Protein AF-A0A7Y5BQE1-F1 (afdb_monomer_lite)

Secondary structure (DSSP, 8-state):
----PPP------------------------------------------------PPP--PPPP-----PPPPP-----PPPP-------PPPTT-TTS--TT--S-EEEE-----------TT---PPP-PPPTTPPPEEE-HHHHHHHHHHGGGSS-EEEEETTTS-EEEE-----SS-----------PPPPPP-SS---BTTTBEEEEEEESSPPPTTT----BSSS-HHHHHHHTTTGGGS----BSEEE-TTSPEEEEEEEEETTEEEEEEEETTEEEEEEEEE--SS-SEEEEEEETTEEEEEEEEESSSSTTS-EEEEEEETTEEHHHHHT-SEEEEEEEETTEEEEEEEETTEEEEEETTEEEEEEESEE-----TTGGGGS-EEETTEEEEEEEETTEEEEEEEE--TTTSPP--S-SS--PPP---EEETTTSTT--HHHHHHHHHHHHHHHHTSTTS-TTT-EEEEEEEEEE---SHHHHHHHHHHT-SEEEEEEEEEEESS-TT-GGGSSSSEE-TTS-EEEEEEEEEEEEETTEEEEEEEEE-

Foldseek 3Di:
DDDDDDDDDDDDDDDDDDDDDDDDDDDDDDDDDDDDDDDDDDDDDDDDDDDDDDDDDDDDDDDDDDDDDDDDDDDPDDDDDDDDDDDDDDDDDPDDPDDDPPDADFWKKKWADPDDDDDDDDPPDDDADDDDDDPPTDIDIDDPVVVVVCVVVCVVPQWIWIDHPPPQWTWTFGPDPPVPDDDDDTHTYHDDDDADDDQQFQDDPPQKTKGKFFFPDDADLQPRATHGPDDHPVVVCVVCVVQLPAFFFADQWDAALVGWIKGWDWDDDDQKIWIFIDTNRHTPEIDIAGPEPPPQWGHWDYQHRKIKTKGKHFPGNDNPGDIAMWMDISHHTPCVVVVFPGKDDWGQALSWTKIWTHDPQFIWMDTNNDTDGPGFSDWQDDHPDSSNVQHWGGGNFKIWHWTHHPNIIITMIMGRDPPPGPPDDPPDPDPDDQDKFKDFCVVQVPPDPQRQVVVRVVSSLVVLCDPPDDLLSHFVDKFFPDKAFDPDPVQVVLCVVVVFPGKIKTWMKTQGPNLPNRPLPDDDFDDDSPSMTGGWIFMWGWHQPPRMIIIGGRGGD

pLDDT: mean 70.28, std 28.49, range [20.16, 98.62]

Structure (mmCIF, N/CA/C/O backbone):
data_AF-A0A7Y5BQE1-F1
#
_entry.id   AF-A0A7Y5BQE1-F1
#
loop_
_atom_site.group_PDB
_atom_site.id
_atom_site.type_symbol
_atom_site.label_atom_id
_atom_site.label_alt_id
_atom_site.label_comp_id
_atom_site.label_asym_id
_atom_site.label_entity_id
_atom_site.label_seq_id
_atom_site.pdbx_PDB_ins_code
_atom_site.Cartn_x
_atom_site.Cartn_y
_atom_site.Cartn_z
_atom_site.occupancy
_atom_site.B_iso_or_equiv
_atom_site.auth_seq_id
_atom_site.auth_comp_id
_atom_site.auth_asym_id
_atom_site.auth_atom_id
_atom_site.pdbx_PDB_model_num
ATOM 1 N N . MET A 1 1 ? 42.143 31.519 17.119 1.00 41.00 1 MET A N 1
ATOM 2 C CA . MET A 1 1 ? 43.037 30.442 17.603 1.00 41.00 1 MET A CA 1
ATOM 3 C C . MET A 1 1 ? 42.633 30.090 19.024 1.00 41.00 1 MET A C 1
ATOM 5 O O . MET A 1 1 ? 42.548 31.024 19.806 1.00 41.00 1 MET A O 1
ATOM 9 N N . LEU A 1 2 ? 42.374 28.806 19.305 1.00 28.48 2 LEU A N 1
ATOM 10 C CA . LEU A 1 2 ? 42.391 28.095 20.607 1.00 28.48 2 LEU A CA 1
ATOM 11 C C . LEU A 1 2 ? 41.429 26.898 20.512 1.00 28.48 2 LEU A C 1
ATOM 13 O O . LEU A 1 2 ? 40.281 26.962 20.942 1.00 28.48 2 LEU A O 1
ATOM 17 N N . LYS A 1 3 ? 41.895 25.807 19.888 1.00 25.66 3 LYS A N 1
ATOM 18 C CA . LYS A 1 3 ? 41.185 24.520 19.907 1.00 25.66 3 LYS A CA 1
ATOM 19 C C . LYS A 1 3 ? 41.353 23.899 21.294 1.00 25.66 3 LYS A C 1
ATOM 21 O O . LYS A 1 3 ? 42.486 23.780 21.753 1.00 25.66 3 LYS A O 1
ATOM 26 N N . HIS A 1 4 ? 40.260 23.475 21.919 1.00 30.84 4 HIS A N 1
ATOM 27 C CA . HIS A 1 4 ? 40.299 22.597 23.087 1.00 30.84 4 HIS A CA 1
ATOM 28 C C . HIS A 1 4 ? 39.905 21.191 22.635 1.00 30.84 4 HIS A C 1
ATOM 30 O O . HIS A 1 4 ? 38.730 20.913 22.421 1.00 30.84 4 HIS A O 1
ATOM 36 N N . ASN A 1 5 ? 40.901 20.322 22.466 1.00 24.75 5 ASN A N 1
ATOM 37 C CA . ASN A 1 5 ? 40.678 18.894 22.270 1.00 24.75 5 ASN A CA 1
ATOM 38 C C . ASN A 1 5 ? 40.717 18.225 23.648 1.00 24.75 5 ASN A C 1
ATOM 40 O O . ASN A 1 5 ? 41.747 18.290 24.320 1.00 24.75 5 ASN A O 1
ATOM 44 N N . PHE A 1 6 ? 39.636 17.561 24.054 1.00 26.30 6 PHE A N 1
ATOM 45 C CA . PHE A 1 6 ? 39.659 16.673 25.215 1.00 26.30 6 PHE A CA 1
ATOM 46 C C . PHE A 1 6 ? 39.991 15.253 24.758 1.00 26.30 6 PHE A C 1
ATOM 48 O O . PHE A 1 6 ? 39.261 14.657 23.971 1.00 26.30 6 PHE A O 1
ATOM 55 N N . LEU A 1 7 ? 41.112 14.726 25.249 1.00 22.22 7 LEU A N 1
ATOM 56 C CA . LEU A 1 7 ? 41.527 13.341 25.051 1.00 22.22 7 LEU A CA 1
ATOM 57 C C . LEU A 1 7 ? 41.103 12.535 26.285 1.00 22.22 7 LEU A C 1
ATOM 59 O O . LEU A 1 7 ? 41.551 12.838 27.390 1.00 22.22 7 LEU A O 1
ATOM 63 N N . VAL A 1 8 ? 40.263 11.514 26.108 1.00 25.42 8 VAL A N 1
ATOM 64 C CA . VAL A 1 8 ? 39.873 10.589 27.184 1.00 25.42 8 VAL A CA 1
ATOM 65 C C . VAL A 1 8 ? 40.445 9.211 26.872 1.00 25.42 8 VAL A C 1
ATOM 67 O O . VAL A 1 8 ? 39.915 8.481 26.040 1.00 25.42 8 VAL A O 1
ATOM 70 N N . THR A 1 9 ? 41.541 8.850 27.538 1.00 24.31 9 THR A N 1
ATOM 71 C CA . THR A 1 9 ? 42.128 7.506 27.474 1.00 24.31 9 THR A CA 1
ATOM 72 C C . THR A 1 9 ? 41.577 6.634 28.602 1.00 24.31 9 THR A C 1
ATOM 74 O O . THR A 1 9 ? 41.657 6.981 29.780 1.00 24.31 9 THR A O 1
ATOM 77 N N . LYS A 1 10 ? 41.000 5.481 28.245 1.00 24.61 10 LYS A N 1
ATOM 78 C CA . LYS A 1 10 ? 40.404 4.527 29.190 1.00 24.61 10 LYS A CA 1
ATOM 79 C C . LYS A 1 10 ? 41.417 3.439 29.555 1.00 24.61 10 LYS A C 1
ATOM 81 O O . LYS A 1 10 ? 41.596 2.486 28.804 1.00 24.61 10 LYS A O 1
ATOM 86 N N . THR A 1 11 ? 42.049 3.559 30.719 1.00 27.45 11 THR A N 1
ATOM 87 C CA . THR A 1 11 ? 42.900 2.496 31.283 1.00 27.45 11 THR A CA 1
ATOM 88 C C . THR A 1 11 ? 42.049 1.541 32.116 1.00 27.45 11 THR A C 1
ATOM 90 O O . THR A 1 11 ? 41.382 1.972 33.055 1.00 27.45 11 THR A O 1
ATOM 93 N N . VAL A 1 12 ? 42.074 0.245 31.799 1.00 26.59 12 VAL A N 1
ATOM 94 C CA . VAL A 1 12 ? 41.379 -0.795 32.575 1.00 26.59 12 VAL A CA 1
ATOM 95 C C . VAL A 1 12 ? 42.358 -1.443 33.555 1.00 26.59 12 VAL A C 1
ATOM 97 O O . VAL A 1 12 ? 43.389 -1.966 33.144 1.00 26.59 12 VAL A O 1
ATOM 100 N N . LEU A 1 13 ? 42.015 -1.448 34.846 1.00 30.09 13 LEU A N 1
ATOM 101 C CA . LEU A 1 13 ? 42.645 -2.286 35.873 1.00 30.09 13 LEU A CA 1
ATOM 102 C C . LEU A 1 13 ? 41.556 -2.978 36.717 1.00 30.09 13 LEU A C 1
ATOM 104 O O . LEU A 1 13 ? 40.484 -2.397 36.907 1.00 30.09 13 LEU A O 1
ATOM 108 N N . PRO A 1 14 ? 41.777 -4.219 37.192 1.00 32.28 14 PRO A N 1
ATOM 109 C CA . PRO A 1 14 ? 40.692 -5.056 37.696 1.00 32.28 14 PRO A CA 1
ATOM 110 C C . PRO A 1 14 ? 40.445 -4.968 39.214 1.00 32.28 14 PRO A C 1
ATOM 112 O O . PRO A 1 14 ? 41.363 -5.110 40.017 1.00 32.28 14 PRO A O 1
ATOM 115 N N . ARG A 1 15 ? 39.146 -4.965 39.557 1.00 33.03 15 ARG A N 1
ATOM 116 C CA . ARG A 1 15 ? 38.521 -5.349 40.845 1.00 33.03 15 ARG A CA 1
ATOM 117 C C . ARG A 1 15 ? 38.768 -4.460 42.081 1.00 33.03 15 ARG A C 1
ATOM 119 O O . ARG A 1 15 ? 39.753 -3.749 42.199 1.00 33.03 15 ARG A O 1
ATOM 126 N N . TRP A 1 16 ? 37.826 -4.619 43.022 1.00 33.78 16 TRP A N 1
ATOM 127 C CA . TRP A 1 16 ? 37.620 -3.894 44.288 1.00 33.78 16 TRP A CA 1
ATOM 128 C C . TRP A 1 16 ? 37.058 -2.477 44.102 1.00 33.78 16 TRP A C 1
ATOM 130 O O . TRP A 1 16 ? 37.746 -1.547 43.699 1.00 33.78 16 TRP A O 1
ATOM 140 N N . GLY A 1 17 ? 35.753 -2.344 44.355 1.00 32.84 17 GLY A N 1
ATOM 141 C CA . GLY A 1 17 ? 34.999 -1.119 44.101 1.00 32.84 17 GLY A CA 1
ATOM 142 C C . GLY A 1 17 ? 34.958 -0.157 45.286 1.00 32.84 17 GLY A C 1
ATOM 143 O O . GLY A 1 17 ? 35.057 -0.571 46.437 1.00 32.84 17 GLY A O 1
ATOM 144 N N . ILE A 1 18 ? 34.721 1.117 44.970 1.00 29.67 18 ILE A N 1
ATOM 145 C CA . ILE A 1 18 ? 34.263 2.196 45.856 1.00 29.67 18 ILE A CA 1
ATOM 146 C C . ILE A 1 18 ? 33.267 3.028 45.033 1.00 29.67 18 ILE A C 1
ATOM 148 O O . ILE A 1 18 ? 33.498 3.274 43.849 1.00 29.67 18 ILE A O 1
ATOM 152 N N . ALA A 1 19 ? 32.160 3.457 45.643 1.00 28.42 19 ALA A N 1
ATOM 153 C CA . ALA A 1 19 ? 31.210 4.364 45.003 1.00 28.42 19 ALA A CA 1
ATOM 154 C C . ALA A 1 19 ? 31.787 5.789 44.924 1.00 28.42 19 ALA A C 1
ATOM 156 O O . ALA A 1 19 ? 32.304 6.299 45.919 1.00 28.42 19 ALA A O 1
ATOM 157 N N . LEU A 1 20 ? 31.660 6.447 43.767 1.00 24.00 20 LEU A N 1
ATOM 158 C CA . LEU A 1 20 ? 32.064 7.842 43.578 1.00 24.00 20 LEU A CA 1
ATOM 159 C C . LEU A 1 20 ? 30.837 8.729 43.332 1.00 24.00 20 LEU A C 1
ATOM 161 O O . LEU A 1 20 ? 30.316 8.798 42.221 1.00 24.00 20 LEU A O 1
ATOM 165 N N . THR A 1 21 ? 30.409 9.447 44.367 1.00 23.31 21 THR A N 1
ATOM 166 C CA . THR A 1 21 ? 29.417 10.523 44.243 1.00 23.31 21 THR A CA 1
ATOM 167 C C . THR A 1 21 ? 30.097 11.779 43.703 1.00 23.31 21 THR A C 1
ATOM 169 O O . THR A 1 21 ? 30.948 12.356 44.380 1.00 23.31 21 THR A O 1
ATOM 172 N N . VAL A 1 22 ? 29.716 12.237 42.509 1.00 23.67 22 VAL A N 1
ATOM 173 C CA . VAL A 1 22 ? 30.213 13.503 41.946 1.00 23.67 22 VAL A CA 1
ATOM 174 C C . VAL A 1 22 ? 29.279 14.646 42.343 1.00 23.67 22 VAL A C 1
ATOM 176 O O . VAL A 1 22 ? 28.174 14.780 41.824 1.00 23.67 22 VAL A O 1
ATOM 179 N N . LEU A 1 23 ? 29.739 15.484 43.273 1.00 20.75 23 LEU A N 1
ATOM 180 C CA . LEU A 1 23 ? 29.067 16.716 43.681 1.00 20.75 23 LEU A CA 1
ATOM 181 C C . LEU A 1 23 ? 29.520 17.873 42.775 1.00 20.75 23 LEU A C 1
ATOM 183 O O . LEU A 1 23 ? 30.652 18.341 42.896 1.00 20.75 23 LEU A O 1
ATOM 187 N N . ILE A 1 24 ? 28.643 18.368 41.899 1.00 26.41 24 ILE A N 1
ATOM 188 C CA . ILE A 1 24 ? 28.907 19.585 41.117 1.00 26.41 24 ILE A CA 1
ATOM 189 C C . ILE A 1 24 ? 28.378 20.793 41.895 1.00 26.41 24 ILE A C 1
ATOM 191 O O . ILE A 1 24 ? 27.172 21.011 41.977 1.00 26.41 24 ILE A O 1
ATOM 195 N N . MET A 1 25 ? 29.285 21.598 42.454 1.00 22.77 25 MET A N 1
ATOM 196 C CA . MET A 1 25 ? 28.943 22.930 42.956 1.00 22.77 25 MET A CA 1
ATOM 197 C C . MET A 1 25 ? 29.074 23.963 41.835 1.00 22.77 25 MET A C 1
ATOM 199 O O . MET A 1 25 ? 30.171 24.190 41.328 1.00 22.77 25 MET A O 1
ATOM 203 N N . LEU A 1 26 ? 27.973 24.642 41.511 1.00 26.69 26 LEU A N 1
ATOM 204 C CA . LEU A 1 26 ? 27.987 25.895 40.758 1.00 26.69 26 LEU A CA 1
ATOM 205 C C . LEU A 1 26 ? 27.522 27.027 41.672 1.00 26.69 26 LEU A C 1
ATOM 207 O O . LEU A 1 26 ? 26.389 27.052 42.150 1.00 26.69 26 LEU A O 1
ATOM 211 N N . SER A 1 27 ? 28.434 27.954 41.945 1.00 27.31 27 SER A N 1
ATOM 212 C CA . SER A 1 27 ? 28.215 29.072 42.852 1.00 27.31 27 SER A CA 1
ATOM 213 C C . SER A 1 27 ? 27.761 30.331 42.117 1.00 27.31 27 SER A C 1
ATOM 215 O O . SER A 1 27 ? 28.523 30.892 41.335 1.00 27.31 27 SER A O 1
ATOM 217 N N . GLY A 1 28 ? 26.600 30.848 42.520 1.00 25.23 28 GLY A N 1
ATOM 218 C CA . GLY A 1 28 ? 26.388 32.285 42.687 1.00 25.23 28 GLY A CA 1
ATOM 219 C C . GLY A 1 28 ? 25.905 33.086 41.477 1.00 25.23 28 GLY A C 1
ATOM 220 O O . GLY A 1 28 ? 26.679 33.431 40.595 1.00 25.23 28 GLY A O 1
ATOM 221 N N . LEU A 1 29 ? 24.670 33.577 41.586 1.00 25.98 29 LEU A N 1
ATOM 222 C CA . LEU A 1 29 ? 24.385 35.013 41.497 1.00 25.98 29 LEU A CA 1
ATOM 223 C C . LEU A 1 29 ? 23.198 35.344 42.419 1.00 25.98 29 LEU A C 1
ATOM 225 O O . LEU A 1 29 ? 22.307 34.523 42.624 1.00 25.98 29 LEU A O 1
ATOM 229 N N . SER A 1 30 ? 23.233 36.516 43.050 1.00 27.06 30 SER A N 1
ATOM 230 C CA . SER A 1 30 ? 22.322 36.908 44.135 1.00 27.06 30 SER A CA 1
ATOM 231 C C . SER A 1 30 ? 21.130 37.734 43.656 1.00 27.06 30 SER A C 1
ATOM 233 O O . SER A 1 30 ? 21.328 38.639 42.848 1.00 27.06 30 SER A O 1
ATOM 235 N N . LEU A 1 31 ? 19.972 37.586 44.305 1.00 25.75 31 LEU A N 1
ATOM 236 C CA . LEU A 1 31 ? 18.998 38.673 44.465 1.00 25.75 31 LEU A CA 1
ATOM 237 C C . LEU A 1 31 ? 18.373 38.627 45.870 1.00 25.75 31 LEU A C 1
ATOM 239 O O . LEU A 1 31 ? 18.065 37.556 46.390 1.00 25.75 31 LEU A O 1
ATOM 243 N N . SER A 1 32 ? 18.251 39.797 46.502 1.00 26.55 32 SER A N 1
ATOM 244 C CA . SER A 1 32 ? 17.862 39.942 47.912 1.00 26.55 32 SER A CA 1
ATOM 245 C C . SER A 1 32 ? 16.347 39.965 48.133 1.00 26.55 32 SER A C 1
ATOM 247 O O . SER A 1 32 ? 15.572 40.358 47.266 1.00 26.55 32 SER A O 1
ATOM 249 N N . ALA A 1 33 ? 15.943 39.569 49.341 1.00 28.23 33 ALA A N 1
ATOM 250 C CA . ALA A 1 33 ? 14.553 39.395 49.750 1.00 28.23 33 ALA A CA 1
ATOM 251 C C . ALA A 1 33 ? 13.774 40.703 49.993 1.00 28.23 33 ALA A C 1
ATOM 253 O O . ALA A 1 33 ? 14.342 41.724 50.376 1.00 28.23 33 ALA A O 1
ATOM 254 N N . CYS A 1 34 ? 12.443 40.593 49.948 1.00 27.23 34 CYS A N 1
ATOM 255 C CA . CYS A 1 34 ? 11.527 41.397 50.758 1.00 27.23 34 CYS A CA 1
ATOM 256 C C . CYS A 1 34 ? 10.409 40.493 51.301 1.00 27.23 34 CYS A C 1
ATOM 258 O O . CYS A 1 34 ? 9.854 39.675 50.573 1.00 27.23 34 CYS A O 1
ATOM 260 N N . ALA A 1 35 ? 10.101 40.617 52.593 1.00 31.45 35 ALA A N 1
ATOM 261 C CA . ALA A 1 35 ? 9.167 39.745 53.307 1.00 31.45 35 ALA A CA 1
ATOM 262 C C . ALA A 1 35 ? 7.781 40.385 53.489 1.00 31.45 35 ALA A C 1
ATOM 264 O O . ALA A 1 35 ? 7.689 41.611 53.571 1.00 31.45 35 ALA A O 1
ATOM 265 N N . ARG A 1 36 ? 6.742 39.552 53.683 1.00 29.09 36 ARG A N 1
ATOM 266 C CA . ARG A 1 36 ? 5.622 39.784 54.628 1.00 29.09 36 ARG A CA 1
ATOM 267 C C . ARG A 1 36 ? 4.669 38.582 54.719 1.00 29.09 36 ARG A C 1
ATOM 269 O O . ARG A 1 36 ? 4.055 38.196 53.734 1.00 29.09 36 ARG A O 1
ATOM 276 N N . THR A 1 37 ? 4.494 38.066 55.932 1.00 34.41 37 THR A N 1
ATOM 277 C CA . THR A 1 37 ? 3.269 37.388 56.401 1.00 34.41 37 THR A CA 1
ATOM 278 C C . THR A 1 37 ? 2.313 38.457 56.981 1.00 34.41 37 THR A C 1
ATOM 280 O O . THR A 1 37 ? 2.783 39.565 57.275 1.00 34.41 37 THR A O 1
ATOM 283 N N . PRO A 1 38 ? 0.986 38.211 57.087 1.00 46.97 38 PRO A N 1
ATOM 284 C CA . PRO A 1 38 ? 0.452 37.461 58.238 1.00 46.97 38 PRO A CA 1
ATOM 285 C C . PRO A 1 38 ? -0.761 36.534 57.958 1.00 46.97 38 PRO A C 1
ATOM 287 O O . PRO A 1 38 ? -1.535 36.729 57.028 1.00 46.97 38 PRO A O 1
ATOM 290 N N . THR A 1 39 ? -0.936 35.552 58.844 1.00 38.69 39 THR A N 1
ATOM 291 C CA . THR A 1 39 ? -2.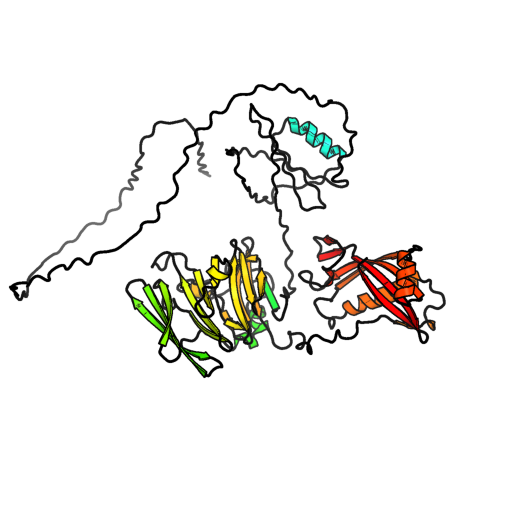118 34.683 59.070 1.00 38.69 39 THR A CA 1
ATOM 292 C C . THR A 1 39 ? -2.816 35.091 60.393 1.00 38.69 39 THR A C 1
ATOM 294 O O . THR A 1 39 ? -2.348 36.053 61.012 1.00 38.69 39 THR A O 1
ATOM 297 N N . PRO A 1 40 ? -3.808 34.355 60.961 1.00 65.25 40 PRO A N 1
ATOM 298 C CA . PRO A 1 40 ? -4.819 33.412 60.429 1.00 65.25 40 PRO A CA 1
ATOM 299 C C . PRO A 1 40 ? -6.221 34.111 60.590 1.00 65.25 40 PRO A C 1
ATOM 301 O O . PRO A 1 40 ? -6.263 35.266 60.165 1.00 65.25 40 PRO A O 1
ATOM 304 N N . PRO A 1 41 ? -7.332 33.626 61.224 1.00 56.47 41 PRO A N 1
ATOM 305 C CA . PRO A 1 41 ? -7.824 32.290 61.614 1.00 56.47 41 PRO A CA 1
ATOM 306 C C . PRO A 1 41 ? -9.285 31.998 61.089 1.00 56.47 41 PRO A C 1
ATOM 308 O O . PRO A 1 41 ? -9.427 32.117 59.876 1.00 56.47 41 PRO A O 1
ATOM 311 N N . PRO A 1 42 ? -10.322 31.477 61.816 1.00 54.12 42 PRO A N 1
ATOM 312 C CA . PRO A 1 42 ? -10.889 30.177 61.391 1.00 54.12 42 PRO A CA 1
ATOM 313 C C . PRO A 1 42 ? -12.433 29.976 61.442 1.00 54.12 42 PRO A C 1
ATOM 315 O O . PRO A 1 42 ? -13.145 30.664 62.167 1.00 54.12 42 PRO A O 1
ATOM 318 N N . THR A 1 43 ? -12.916 28.910 60.791 1.00 35.69 43 THR A N 1
ATOM 319 C CA . THR A 1 43 ? -14.222 28.228 60.998 1.00 35.69 43 THR A CA 1
ATOM 320 C C . THR A 1 43 ? -14.203 26.916 60.187 1.00 35.69 43 THR A C 1
ATOM 322 O O . THR A 1 43 ? -13.566 26.874 59.142 1.00 35.69 43 THR A O 1
ATOM 325 N N . GLU A 1 44 ? -14.837 25.800 60.555 1.00 40.16 44 GLU A N 1
ATOM 326 C CA . GLU A 1 44 ? -15.412 25.339 61.828 1.00 40.16 44 GLU A CA 1
ATOM 327 C C . GLU A 1 44 ? -15.453 23.792 61.781 1.00 40.16 44 GLU A C 1
ATOM 329 O O . GLU A 1 44 ? -15.555 23.220 60.695 1.00 40.16 44 GLU A O 1
ATOM 334 N N . ALA A 1 45 ? -15.361 23.095 62.918 1.00 30.45 45 ALA A N 1
ATOM 335 C CA . ALA A 1 45 ? -15.417 21.628 62.962 1.00 30.45 45 ALA A CA 1
ATOM 336 C C . ALA A 1 45 ? -16.751 21.146 63.552 1.00 30.45 45 ALA A C 1
ATOM 338 O O . ALA A 1 45 ? -17.145 21.594 64.628 1.00 30.45 45 ALA A O 1
ATOM 339 N N . VAL A 1 46 ? -17.411 20.195 62.884 1.00 40.50 46 VAL A N 1
ATOM 340 C CA . VAL A 1 46 ? -18.645 19.545 63.365 1.00 40.50 46 VAL A CA 1
ATOM 341 C C . VAL A 1 46 ? -18.314 18.127 63.861 1.00 40.50 46 VAL A C 1
ATOM 343 O O . VAL A 1 46 ? -17.608 17.401 63.159 1.00 40.50 46 VAL A O 1
ATOM 346 N N . PRO A 1 47 ? -18.780 17.707 65.054 1.00 50.50 47 PRO A N 1
ATOM 347 C CA . PRO A 1 47 ? -18.416 16.419 65.641 1.00 50.50 47 PRO A CA 1
ATOM 348 C C . PRO A 1 47 ? -19.380 15.289 65.249 1.00 50.50 47 PRO A C 1
ATOM 350 O O . PRO A 1 47 ? -20.593 15.486 65.225 1.00 50.50 47 PRO A O 1
ATOM 353 N N . VAL A 1 48 ? -18.853 14.071 65.069 1.00 35.34 48 VAL A N 1
ATOM 354 C CA . VAL A 1 48 ? -19.648 12.830 65.102 1.00 35.34 48 VAL A CA 1
ATOM 355 C C . VAL A 1 48 ? -18.887 11.730 65.850 1.00 35.34 48 VAL A C 1
ATOM 357 O O . VAL A 1 48 ? -17.794 11.333 65.457 1.00 35.34 48 VAL A O 1
ATOM 360 N N . THR A 1 49 ? -19.508 11.214 66.908 1.00 38.00 49 THR A N 1
ATOM 361 C CA . THR A 1 49 ? -19.177 9.976 67.636 1.00 38.00 49 THR A CA 1
ATOM 362 C C . THR A 1 49 ? -20.466 9.443 68.287 1.00 38.00 49 THR A C 1
ATOM 364 O O . THR A 1 49 ? -21.374 10.242 68.527 1.00 38.00 49 THR A O 1
ATOM 367 N N . PRO A 1 50 ? -20.565 8.153 68.672 1.00 48.94 50 PRO A N 1
ATOM 368 C CA . PRO A 1 50 ? -19.771 6.987 68.272 1.00 48.94 50 PRO A CA 1
ATOM 369 C C . PRO A 1 50 ? -20.632 5.832 67.691 1.00 48.94 50 PRO A C 1
ATOM 371 O O . PRO A 1 50 ? -21.859 5.888 67.643 1.00 48.94 50 PRO A O 1
ATOM 374 N N . THR A 1 51 ? -19.963 4.752 67.284 1.00 36.84 51 THR A N 1
ATOM 375 C CA . THR A 1 51 ? -20.534 3.426 66.973 1.00 36.84 51 THR A CA 1
ATOM 376 C C . THR A 1 51 ? -21.268 2.770 68.150 1.00 36.84 51 THR A C 1
ATOM 378 O O . THR A 1 51 ? -20.955 3.041 69.311 1.00 36.84 51 THR A O 1
ATOM 381 N N . PRO A 1 52 ? -22.151 1.800 67.843 1.00 47.22 52 PRO A N 1
ATOM 382 C CA . PRO A 1 52 ? -22.133 0.540 68.591 1.00 47.22 52 PRO A CA 1
ATOM 383 C C . PRO A 1 52 ? -22.146 -0.733 67.712 1.00 47.22 52 PRO A C 1
ATOM 385 O O . PRO A 1 52 ? -22.903 -0.857 66.755 1.00 47.22 52 PRO A O 1
ATOM 388 N N . ASP A 1 53 ? -21.309 -1.690 68.111 1.00 35.50 53 ASP A N 1
ATOM 389 C CA . ASP A 1 53 ? -21.545 -3.144 68.160 1.00 35.50 53 ASP A CA 1
ATOM 390 C C . ASP A 1 53 ? -22.111 -3.919 66.946 1.00 35.50 53 ASP A C 1
ATOM 392 O O . ASP A 1 53 ? -23.274 -4.303 66.854 1.00 35.50 53 ASP A O 1
ATOM 396 N N . ASN A 1 54 ? -21.160 -4.314 66.100 1.00 36.84 54 ASN A N 1
ATOM 397 C CA . ASN A 1 54 ? -20.962 -5.657 65.531 1.00 36.84 54 ASN A CA 1
ATOM 398 C C . ASN A 1 54 ? -21.780 -6.833 66.146 1.00 36.84 54 ASN A C 1
ATOM 400 O O . ASN A 1 54 ? -21.582 -7.165 67.319 1.00 36.84 54 ASN A O 1
ATOM 404 N N . PRO A 1 55 ? -22.522 -7.610 65.331 1.00 44.41 55 PRO A N 1
ATOM 405 C CA . PRO A 1 55 ? -22.766 -9.028 65.586 1.00 44.41 55 PRO A CA 1
ATOM 406 C C . PRO A 1 55 ? -21.940 -9.934 64.652 1.00 44.41 55 PRO A C 1
ATOM 408 O O . PRO A 1 55 ? -21.965 -9.825 63.428 1.00 44.41 55 PRO A O 1
ATOM 411 N N . ARG A 1 56 ? -21.236 -10.892 65.265 1.00 34.44 56 ARG A N 1
ATOM 412 C CA . ARG A 1 56 ? -20.343 -11.861 64.608 1.00 34.44 56 ARG A CA 1
ATOM 413 C C . ARG A 1 56 ? -21.079 -12.730 63.580 1.00 34.44 56 ARG A C 1
ATOM 415 O O . ARG A 1 56 ? -22.024 -13.428 63.941 1.00 34.44 56 ARG A O 1
ATOM 422 N N . VAL A 1 57 ? -20.556 -12.804 62.356 1.00 36.12 57 VAL A N 1
ATOM 423 C CA . VAL A 1 57 ? -20.911 -13.860 61.391 1.00 36.12 57 VAL A CA 1
ATOM 424 C C . VAL A 1 57 ? -20.109 -15.130 61.723 1.00 36.12 57 VAL A C 1
ATOM 426 O O . VAL A 1 57 ? -18.886 -15.043 61.862 1.00 36.12 57 VAL A O 1
ATOM 429 N N . PRO A 1 58 ? -20.741 -16.308 61.879 1.00 40.34 58 PRO A N 1
ATOM 430 C CA . PRO A 1 58 ? -20.019 -17.555 62.102 1.00 40.34 58 PRO A CA 1
ATOM 431 C C . PRO A 1 58 ? -19.378 -18.062 60.802 1.00 40.34 58 PRO A C 1
ATOM 433 O O . PRO A 1 58 ? -20.056 -18.261 59.796 1.00 40.34 58 PRO A O 1
ATOM 436 N N . LEU A 1 59 ? -18.069 -18.321 60.843 1.00 32.50 59 LEU A N 1
ATOM 437 C CA . LEU A 1 59 ? -17.364 -19.065 59.798 1.00 32.50 59 LEU A CA 1
ATOM 438 C C . LEU A 1 59 ? -17.847 -20.521 59.792 1.00 32.50 59 LEU A C 1
ATOM 440 O O . LEU A 1 59 ? -17.563 -21.275 60.724 1.00 32.50 59 LEU A O 1
ATOM 444 N N . THR A 1 60 ? -18.540 -20.924 58.729 1.00 32.78 60 THR A N 1
ATOM 445 C CA . THR A 1 60 ? -18.916 -22.324 58.493 1.00 32.78 60 THR A CA 1
ATOM 446 C C . THR A 1 60 ? -17.913 -22.949 57.529 1.00 32.78 60 THR A C 1
ATOM 448 O O . THR A 1 60 ? -17.900 -22.620 56.347 1.00 32.78 60 THR A O 1
ATOM 451 N N . ALA A 1 61 ? -17.057 -23.842 58.027 1.00 32.56 61 ALA A N 1
ATOM 452 C CA . ALA A 1 61 ? -16.114 -24.579 57.190 1.00 32.56 61 ALA A CA 1
ATOM 453 C C . ALA A 1 61 ? -16.811 -25.769 56.508 1.00 32.56 61 ALA A C 1
ATOM 455 O O . ALA A 1 61 ? -17.295 -26.679 57.182 1.00 32.56 61 ALA A O 1
ATOM 456 N N . THR A 1 62 ? -16.841 -25.779 55.176 1.00 34.41 62 THR A N 1
ATOM 457 C CA . THR A 1 62 ? -17.268 -26.929 54.366 1.00 34.41 62 THR A CA 1
ATOM 458 C C . THR A 1 62 ? -16.093 -27.888 54.125 1.00 34.41 62 THR A C 1
ATOM 460 O O . THR A 1 62 ? -14.993 -27.432 53.806 1.00 34.41 62 THR A O 1
ATOM 463 N N . PRO A 1 63 ? -16.281 -29.216 54.252 1.00 37.12 63 PRO A N 1
ATOM 464 C CA . PRO A 1 63 ? -15.222 -30.183 53.984 1.00 37.12 63 PRO A CA 1
ATOM 465 C C . PRO A 1 63 ? -15.019 -30.394 52.476 1.00 37.12 63 PRO A C 1
ATOM 467 O O . PRO A 1 63 ? -15.970 -30.629 51.734 1.00 37.12 63 PRO A O 1
ATOM 470 N N . SER A 1 64 ? -13.759 -30.361 52.044 1.00 34.84 64 SER A N 1
ATOM 471 C CA . SER A 1 64 ? -13.328 -30.734 50.692 1.00 34.84 64 SER A CA 1
ATOM 472 C C . SER A 1 64 ? -13.039 -32.239 50.595 1.00 34.84 64 SER A C 1
ATOM 474 O O . SER A 1 64 ? -12.493 -32.804 51.548 1.00 34.84 64 SER A O 1
ATOM 476 N N . PRO A 1 65 ? -13.322 -32.882 49.447 1.00 45.50 65 PRO A N 1
ATOM 477 C CA . PRO A 1 65 ? -12.714 -34.154 49.088 1.00 45.50 65 PRO A CA 1
ATOM 478 C C . PRO A 1 65 ? -11.955 -34.106 47.741 1.00 45.50 65 PRO A C 1
ATOM 480 O O . PRO A 1 65 ? -12.564 -34.304 46.698 1.00 45.50 65 PRO A O 1
ATOM 483 N N . THR A 1 66 ? -10.616 -34.012 47.826 1.00 35.94 66 THR A N 1
ATOM 484 C CA . THR A 1 66 ? -9.655 -34.915 47.125 1.00 35.94 66 THR A CA 1
ATOM 485 C C . THR A 1 66 ? -9.494 -34.812 45.580 1.00 35.94 66 THR A C 1
ATOM 487 O O . THR A 1 66 ? -10.478 -34.594 44.885 1.00 35.94 66 THR A O 1
ATOM 490 N N . PRO A 1 67 ? -8.318 -35.124 44.971 1.00 42.72 67 PRO A N 1
ATOM 491 C CA . PRO A 1 67 ? -6.925 -35.135 45.450 1.00 42.72 67 PRO A CA 1
ATOM 492 C C . PRO A 1 67 ? -5.998 -34.129 44.722 1.00 42.72 67 PRO A C 1
ATOM 494 O O . PRO A 1 67 ? -6.281 -33.647 43.631 1.00 42.72 67 PRO A O 1
ATOM 497 N N . SER A 1 68 ? -4.818 -33.900 45.306 1.00 35.38 68 SER A N 1
ATOM 498 C CA . SER A 1 68 ? -3.695 -33.192 44.673 1.00 35.38 68 SER A CA 1
ATOM 499 C C . SER A 1 68 ? -3.017 -34.027 43.572 1.00 35.38 68 SER A C 1
ATOM 501 O O . SER A 1 68 ? -2.734 -35.209 43.782 1.00 35.38 68 SER A O 1
ATOM 503 N N . LEU A 1 69 ? -2.693 -33.394 42.439 1.00 35.50 69 LEU A N 1
ATOM 504 C CA . LEU A 1 69 ? -1.691 -33.874 41.482 1.00 35.50 69 LEU A CA 1
ATOM 505 C C . LEU A 1 69 ? -0.305 -33.404 41.947 1.00 35.50 69 LEU A C 1
ATOM 507 O O . LEU A 1 69 ? -0.034 -32.206 41.985 1.00 35.50 69 LEU A O 1
ATOM 511 N N . MET A 1 70 ? 0.579 -34.344 42.291 1.00 37.66 70 MET A N 1
ATOM 512 C CA . MET A 1 70 ? 1.989 -34.027 42.537 1.00 37.66 70 MET A CA 1
ATOM 513 C C . MET A 1 70 ? 2.705 -33.712 41.212 1.00 37.66 70 MET A C 1
ATOM 515 O O . MET A 1 70 ? 2.492 -34.445 40.241 1.00 37.66 70 MET A O 1
ATOM 519 N N . PRO A 1 71 ? 3.589 -32.698 41.160 1.00 40.31 71 PRO A N 1
ATOM 520 C CA . PRO A 1 71 ? 4.543 -32.570 40.064 1.00 40.31 71 PRO A CA 1
ATOM 521 C C . PRO A 1 71 ? 5.568 -33.724 40.109 1.00 40.31 71 PRO A C 1
ATOM 523 O O . PRO A 1 71 ? 5.810 -34.291 41.182 1.00 40.31 71 PRO A O 1
ATOM 526 N N . PRO A 1 72 ? 6.169 -34.102 38.967 1.00 32.22 72 PRO A N 1
ATOM 527 C CA . PRO A 1 72 ? 7.186 -35.150 38.918 1.00 32.22 72 PRO A CA 1
ATOM 528 C C . PRO A 1 72 ? 8.481 -34.720 39.636 1.00 32.22 72 PRO A C 1
ATOM 530 O O . PRO A 1 72 ? 8.752 -33.525 39.752 1.00 32.22 72 PRO A O 1
ATOM 533 N N . PRO A 1 73 ? 9.300 -35.674 40.120 1.00 32.19 73 PRO A N 1
ATOM 534 C CA . PRO A 1 73 ? 10.540 -35.361 40.823 1.00 32.19 73 PRO A CA 1
ATOM 535 C C . PRO A 1 73 ? 11.618 -34.814 39.878 1.00 32.19 73 PRO A C 1
ATOM 537 O O . PRO A 1 73 ? 11.876 -35.390 38.820 1.00 32.19 73 PRO A O 1
ATOM 540 N N . GLU A 1 74 ? 12.314 -33.760 40.306 1.00 28.81 74 GLU A N 1
ATOM 541 C CA . GLU A 1 74 ? 13.557 -33.317 39.670 1.00 28.81 74 GLU A CA 1
ATOM 542 C C . GLU A 1 74 ? 14.645 -34.390 39.814 1.00 28.81 74 GLU A C 1
ATOM 544 O O . GLU A 1 74 ? 14.998 -34.807 40.921 1.00 28.81 74 GLU A O 1
ATOM 549 N N . ILE A 1 75 ? 15.218 -34.817 38.687 1.00 26.53 75 ILE A N 1
ATOM 550 C CA . ILE A 1 75 ? 16.405 -35.674 38.666 1.00 26.53 75 ILE A CA 1
ATOM 551 C C . ILE A 1 75 ? 17.638 -34.771 38.584 1.00 26.53 75 ILE A C 1
ATOM 553 O O . ILE A 1 75 ? 18.062 -34.369 37.503 1.00 26.53 75 ILE A O 1
ATOM 557 N N . LEU A 1 76 ? 18.241 -34.477 39.738 1.00 24.95 76 LEU A N 1
ATOM 558 C CA . LEU A 1 76 ? 19.565 -33.855 39.806 1.00 24.95 76 LEU A CA 1
ATOM 559 C C . LEU A 1 76 ? 20.644 -34.880 39.419 1.00 24.95 76 LEU A C 1
ATOM 561 O O . LEU A 1 76 ? 21.123 -35.653 40.249 1.00 24.95 76 LEU A O 1
ATOM 565 N N . GLY A 1 77 ? 21.010 -34.891 38.136 1.00 23.73 77 GLY A N 1
ATOM 566 C CA . GLY A 1 77 ? 22.111 -35.689 37.598 1.00 23.73 77 GLY A CA 1
ATOM 567 C C . GLY A 1 77 ? 23.437 -34.926 37.613 1.00 23.73 77 GLY A C 1
ATOM 568 O O . GLY A 1 77 ? 23.645 -34.025 36.804 1.00 23.73 77 GLY A O 1
ATOM 569 N N . THR A 1 78 ? 24.362 -35.307 38.495 1.00 23.86 78 THR A N 1
ATOM 570 C CA . THR A 1 78 ? 25.725 -34.753 38.511 1.00 23.86 78 THR A CA 1
ATOM 571 C C . THR A 1 78 ? 26.590 -35.442 37.455 1.00 23.86 78 THR A C 1
ATOM 573 O O . THR A 1 78 ? 27.026 -36.576 37.655 1.00 23.86 78 THR A O 1
ATOM 576 N N . PHE A 1 79 ? 26.882 -34.767 36.342 1.00 22.56 79 PHE A N 1
ATOM 577 C CA . PHE A 1 79 ? 27.809 -35.286 35.333 1.00 22.56 79 PHE A CA 1
ATOM 578 C C . PHE A 1 79 ? 29.264 -34.991 35.721 1.00 22.56 79 PHE A C 1
ATOM 580 O O . PHE A 1 79 ? 29.686 -33.838 35.783 1.00 22.56 79 PHE A O 1
ATOM 587 N N . GLN A 1 80 ? 30.047 -36.045 35.965 1.00 23.05 80 GLN A N 1
ATOM 588 C CA . GLN A 1 80 ? 31.508 -35.962 35.967 1.00 23.05 80 GLN A CA 1
ATOM 589 C C . GLN A 1 80 ? 32.008 -36.102 34.528 1.00 23.05 80 GLN A C 1
ATOM 591 O O . GLN A 1 80 ? 31.803 -37.142 33.903 1.00 23.05 80 GLN A O 1
ATOM 596 N N . PHE A 1 81 ? 32.693 -35.082 34.015 1.00 23.88 81 PHE A N 1
ATOM 597 C CA . PHE A 1 81 ? 33.427 -35.202 32.759 1.00 23.88 81 PHE A CA 1
ATOM 598 C C . PHE A 1 81 ? 34.740 -35.956 33.004 1.00 23.88 81 PHE A C 1
ATOM 600 O O . PHE A 1 81 ? 35.546 -35.552 33.842 1.00 23.88 81 PHE A O 1
ATOM 607 N N . LEU A 1 82 ? 34.947 -37.056 32.275 1.00 23.22 82 LEU A N 1
ATOM 608 C CA . LEU A 1 82 ? 36.254 -37.701 32.157 1.00 23.22 82 LEU A CA 1
ATOM 609 C C . LEU A 1 82 ? 37.085 -36.973 31.098 1.00 23.22 82 LEU A C 1
ATOM 611 O O . LEU A 1 82 ? 36.639 -36.825 29.960 1.00 23.22 82 LEU A O 1
ATOM 615 N N . GLU A 1 83 ? 38.315 -36.597 31.444 1.00 23.52 83 GLU A N 1
ATOM 616 C CA . GLU A 1 83 ? 39.325 -36.256 30.442 1.00 23.52 83 GLU A CA 1
ATOM 617 C C . GLU A 1 83 ? 39.688 -37.503 29.625 1.00 23.52 83 GLU A C 1
ATOM 619 O O . GLU A 1 83 ? 40.104 -38.526 30.175 1.00 23.52 83 GLU A O 1
ATOM 624 N N . TYR A 1 84 ? 39.595 -37.393 28.301 1.00 22.98 84 TYR A N 1
ATOM 625 C CA . TYR A 1 84 ? 40.200 -38.339 27.370 1.00 22.98 84 TYR A CA 1
ATOM 626 C C . TYR A 1 84 ? 41.261 -37.622 26.541 1.00 22.98 84 TYR A C 1
ATOM 628 O O . TYR A 1 84 ? 40.955 -36.736 25.746 1.00 22.98 84 TYR A O 1
ATOM 636 N N . THR A 1 85 ? 42.520 -38.028 26.697 1.00 23.64 85 THR A N 1
ATOM 637 C CA . THR A 1 85 ? 43.607 -37.573 25.827 1.00 23.64 85 THR A CA 1
ATOM 638 C C . THR A 1 85 ? 43.615 -38.396 24.541 1.00 23.64 85 THR A C 1
ATOM 640 O O . THR A 1 85 ? 43.905 -39.592 24.578 1.00 23.64 85 THR A O 1
ATOM 643 N N . TYR A 1 86 ? 43.379 -37.755 23.396 1.00 21.64 86 TYR A N 1
ATOM 644 C CA . TYR A 1 86 ? 43.647 -38.340 22.083 1.00 21.64 86 TYR A CA 1
ATOM 645 C C . TYR A 1 86 ? 44.582 -37.439 21.282 1.00 21.64 86 TYR A C 1
ATOM 647 O O . TYR A 1 86 ? 44.290 -36.273 21.033 1.00 21.64 86 TYR A O 1
ATOM 655 N N . THR A 1 87 ? 45.704 -38.006 20.848 1.00 28.17 87 THR A N 1
ATOM 656 C CA . THR A 1 87 ? 46.621 -37.359 19.910 1.00 28.17 87 THR A CA 1
ATOM 657 C C . THR A 1 87 ? 46.243 -37.776 18.496 1.00 28.17 87 THR A C 1
ATOM 659 O O . THR A 1 87 ? 46.416 -38.944 18.147 1.00 28.17 87 THR A O 1
ATOM 662 N N . LEU A 1 88 ? 45.809 -36.833 17.659 1.00 20.16 88 LEU A N 1
ATOM 663 C CA . LEU A 1 88 ? 45.756 -37.034 16.212 1.00 20.16 88 LEU A CA 1
ATOM 664 C C . LEU A 1 88 ? 46.645 -35.995 15.523 1.00 20.16 88 LEU A C 1
ATOM 666 O O . LEU A 1 88 ? 46.443 -34.794 15.669 1.00 20.16 88 LEU A O 1
ATOM 670 N N . ARG A 1 89 ? 47.642 -36.467 14.771 1.00 29.30 89 ARG A N 1
ATOM 671 C CA . ARG A 1 89 ? 48.356 -35.642 13.792 1.00 29.30 89 ARG A CA 1
ATOM 672 C C . ARG A 1 89 ? 47.655 -35.790 12.452 1.00 29.30 89 ARG A C 1
ATOM 674 O O . ARG A 1 89 ? 47.566 -36.909 11.960 1.00 29.30 89 ARG A O 1
ATOM 681 N N . HIS A 1 90 ? 47.304 -34.678 11.825 1.00 24.25 90 HIS A N 1
ATOM 682 C CA . HIS A 1 90 ? 47.246 -34.583 10.372 1.00 24.25 90 HIS A CA 1
ATOM 683 C C . HIS A 1 90 ? 47.995 -33.318 9.961 1.00 24.25 90 HIS A C 1
ATOM 685 O O . HIS A 1 90 ? 47.715 -32.239 10.474 1.00 24.25 90 HIS A O 1
ATOM 691 N N . GLY A 1 91 ? 49.001 -33.478 9.103 1.00 27.14 91 GLY A N 1
ATOM 692 C CA . GLY A 1 91 ? 49.679 -32.357 8.462 1.00 27.14 91 GLY A CA 1
ATOM 693 C C . GLY A 1 91 ? 48.994 -32.040 7.139 1.00 27.14 91 GLY A C 1
ATOM 694 O O . GLY A 1 91 ? 48.582 -32.963 6.435 1.00 27.14 91 GLY A O 1
ATOM 695 N N . PHE A 1 92 ? 48.901 -30.756 6.814 1.00 25.92 92 PHE A N 1
ATOM 696 C CA . PHE A 1 92 ? 48.699 -30.297 5.444 1.00 25.92 92 PHE A CA 1
ATOM 697 C C . PHE A 1 92 ? 50.066 -30.009 4.816 1.00 25.92 92 PHE A C 1
ATOM 699 O O . PHE A 1 92 ? 50.981 -29.572 5.510 1.00 25.92 92 PHE A O 1
ATOM 706 N N . ASP A 1 93 ? 50.206 -30.318 3.527 1.00 35.56 93 ASP A N 1
ATOM 707 C CA . ASP A 1 93 ? 51.430 -30.080 2.757 1.00 35.56 93 ASP A CA 1
ATOM 708 C C . ASP A 1 93 ? 51.446 -28.631 2.256 1.00 35.56 93 ASP A C 1
ATOM 710 O O . ASP A 1 93 ? 50.473 -28.150 1.676 1.00 35.56 93 ASP A O 1
ATOM 714 N N . GLU A 1 94 ? 52.560 -27.948 2.489 1.00 35.50 94 GLU A N 1
ATOM 715 C CA . GLU A 1 94 ? 52.752 -26.506 2.309 1.00 35.50 94 GLU A CA 1
ATOM 716 C C . GLU A 1 94 ? 52.855 -26.085 0.823 1.00 35.50 94 GLU A C 1
ATOM 718 O O . GLU A 1 94 ? 53.033 -24.908 0.526 1.00 35.50 94 GLU A O 1
ATOM 723 N N . ASN A 1 95 ? 52.767 -27.035 -0.121 1.00 37.12 95 ASN A N 1
ATOM 724 C CA . ASN A 1 95 ? 53.248 -26.857 -1.498 1.00 37.12 95 ASN A CA 1
ATOM 725 C C . ASN A 1 95 ? 52.230 -27.149 -2.618 1.00 37.12 95 ASN A C 1
ATOM 727 O O . ASN A 1 95 ? 52.654 -27.305 -3.765 1.00 37.12 95 ASN A O 1
ATOM 731 N N . ASN A 1 96 ? 50.922 -27.288 -2.346 1.00 36.91 96 ASN A N 1
ATOM 732 C CA . ASN A 1 96 ? 50.006 -27.831 -3.365 1.00 36.91 96 ASN A CA 1
ATOM 733 C C . ASN A 1 96 ? 48.625 -27.152 -3.511 1.00 36.91 96 ASN A C 1
ATOM 735 O O . ASN A 1 96 ? 47.590 -27.740 -3.199 1.00 36.91 96 ASN A O 1
ATOM 739 N N . CYS A 1 97 ? 48.597 -25.959 -4.112 1.00 40.19 97 CYS A N 1
ATOM 740 C CA . CYS A 1 97 ? 47.374 -25.296 -4.594 1.00 40.19 97 CYS A CA 1
ATOM 741 C C . CYS A 1 97 ? 46.875 -25.877 -5.939 1.00 40.19 97 CYS A C 1
ATOM 743 O O . CYS A 1 97 ? 46.747 -25.148 -6.918 1.00 40.19 97 CYS A O 1
ATOM 745 N N . THR A 1 98 ? 46.629 -27.193 -6.022 1.00 35.91 98 THR A N 1
ATOM 746 C CA . THR A 1 98 ? 46.127 -27.851 -7.257 1.00 35.91 98 THR A CA 1
ATOM 747 C C . THR A 1 98 ? 44.833 -28.653 -7.084 1.00 35.91 98 THR A C 1
ATOM 749 O O . THR A 1 98 ? 44.359 -29.272 -8.035 1.00 35.91 98 THR A O 1
ATOM 752 N N . SER A 1 99 ? 44.210 -28.626 -5.902 1.00 38.09 99 SER A N 1
ATOM 753 C CA . SER A 1 99 ? 42.833 -29.099 -5.735 1.00 38.09 99 SER A CA 1
ATOM 754 C C . SER A 1 99 ? 41.847 -27.977 -6.057 1.00 38.09 99 SER A C 1
ATOM 756 O O . SER A 1 99 ? 41.782 -26.997 -5.316 1.00 38.09 99 SER A O 1
ATOM 758 N N . GLU A 1 100 ? 41.066 -28.145 -7.125 1.00 34.22 100 GLU A N 1
ATOM 759 C CA . GLU A 1 100 ? 39.979 -27.235 -7.510 1.00 34.22 100 GLU A CA 1
ATOM 760 C C . GLU A 1 100 ? 39.034 -26.943 -6.322 1.00 34.22 100 GLU A C 1
ATOM 762 O O . GLU A 1 100 ? 38.417 -27.875 -5.786 1.00 34.22 100 GLU A O 1
ATOM 767 N N . PRO A 1 101 ? 38.856 -25.673 -5.912 1.00 36.59 101 PRO A N 1
ATOM 768 C CA . PRO A 1 101 ? 37.784 -25.303 -5.003 1.00 36.59 101 PRO A CA 1
ATOM 769 C C . PRO A 1 101 ? 36.460 -25.331 -5.779 1.00 36.59 101 PRO A C 1
ATOM 771 O O . PRO A 1 101 ? 36.200 -24.484 -6.626 1.00 36.59 101 PRO A O 1
ATOM 774 N N . ARG A 1 102 ? 35.605 -26.317 -5.488 1.00 38.22 102 ARG A N 1
ATOM 775 C CA . ARG A 1 102 ? 34.365 -26.625 -6.235 1.00 38.22 102 ARG A CA 1
ATOM 776 C C . ARG A 1 102 ? 33.229 -25.578 -6.147 1.00 38.22 102 ARG A C 1
ATOM 778 O O . ARG A 1 102 ? 32.077 -25.966 -6.313 1.00 38.22 102 ARG A O 1
ATOM 785 N N . ILE A 1 103 ? 33.494 -24.315 -5.795 1.00 40.66 103 ILE A N 1
ATOM 786 C CA . ILE A 1 103 ? 32.437 -23.406 -5.298 1.00 40.66 103 ILE A CA 1
ATOM 787 C C . ILE A 1 103 ? 32.309 -22.061 -6.046 1.00 40.66 103 ILE A C 1
ATOM 789 O O . ILE A 1 103 ? 31.174 -21.646 -6.250 1.00 40.66 103 ILE A O 1
ATOM 793 N N . CYS A 1 104 ? 33.377 -21.398 -6.517 1.00 36.25 104 CYS A N 1
ATOM 794 C CA . CYS A 1 104 ? 33.251 -20.114 -7.247 1.00 36.25 104 CYS A CA 1
ATOM 795 C C . CYS A 1 104 ? 34.323 -19.966 -8.350 1.00 36.25 104 CYS A C 1
ATOM 797 O O . CYS A 1 104 ? 35.494 -20.147 -8.014 1.00 36.25 104 CYS A O 1
ATOM 799 N N . PRO A 1 105 ? 33.983 -19.620 -9.615 1.00 39.41 105 PRO A N 1
ATOM 800 C CA . PRO A 1 105 ? 34.985 -19.483 -10.679 1.00 39.41 105 PRO A CA 1
ATOM 801 C C . PRO A 1 105 ? 35.521 -18.055 -10.897 1.00 39.41 105 PRO A C 1
ATOM 803 O O . PRO A 1 105 ? 36.694 -17.916 -11.233 1.00 39.41 105 PRO A O 1
ATOM 806 N N . ASP A 1 106 ? 34.694 -17.010 -10.738 1.00 42.69 106 ASP A N 1
ATOM 807 C CA . ASP A 1 106 ? 34.899 -15.792 -11.548 1.00 42.69 106 ASP A CA 1
ATOM 808 C C . ASP A 1 106 ? 35.465 -14.550 -10.827 1.00 42.69 106 ASP A C 1
ATOM 810 O O . ASP A 1 106 ? 36.361 -13.918 -11.379 1.00 42.69 106 ASP A O 1
ATOM 814 N N . TYR A 1 107 ? 35.010 -14.177 -9.617 1.00 38.84 107 TYR A N 1
ATOM 815 C CA . TYR A 1 107 ? 35.481 -12.944 -8.946 1.00 38.84 107 TYR A CA 1
ATOM 816 C C . TYR A 1 107 ? 35.558 -13.029 -7.418 1.00 38.84 107 TYR A C 1
ATOM 818 O O . TYR A 1 107 ? 34.681 -13.599 -6.764 1.00 38.84 107 TYR A O 1
ATOM 826 N N . TYR A 1 108 ? 36.578 -12.365 -6.863 1.00 41.06 108 TYR A N 1
ATOM 827 C CA . TYR A 1 108 ? 36.822 -12.205 -5.430 1.00 41.06 108 TYR A CA 1
ATOM 828 C C . TYR A 1 108 ? 36.903 -10.722 -5.043 1.00 41.06 108 TYR A C 1
ATOM 830 O O . TYR A 1 108 ? 37.342 -9.876 -5.825 1.00 41.06 108 TYR A O 1
ATOM 838 N N . PHE A 1 109 ? 36.541 -10.417 -3.798 1.00 39.88 109 PHE A N 1
ATOM 839 C CA . PHE A 1 109 ? 36.683 -9.092 -3.189 1.00 39.88 109 PHE A CA 1
ATOM 840 C C . PHE A 1 109 ? 37.427 -9.199 -1.859 1.00 39.88 109 PHE A C 1
ATOM 842 O O . PHE A 1 109 ? 37.239 -10.178 -1.139 1.00 39.88 109 PHE A O 1
ATOM 849 N N . ALA A 1 110 ? 38.215 -8.179 -1.511 1.00 38.59 110 ALA A N 1
ATOM 850 C CA . ALA A 1 110 ? 38.915 -8.091 -0.230 1.00 38.59 110 ALA A CA 1
ATOM 851 C C . ALA A 1 110 ? 38.561 -6.794 0.519 1.00 38.59 110 ALA A C 1
ATOM 853 O O . ALA A 1 110 ? 38.565 -5.708 -0.061 1.00 38.59 110 ALA A O 1
ATOM 854 N N . LEU A 1 111 ? 38.303 -6.905 1.825 1.00 41.25 111 LEU A N 1
ATOM 855 C CA . LEU A 1 111 ? 38.171 -5.775 2.754 1.00 41.25 111 LEU A CA 1
ATOM 856 C C . LEU A 1 111 ? 39.307 -5.816 3.780 1.00 41.25 111 LEU A C 1
ATOM 858 O O . LEU A 1 111 ? 39.454 -6.799 4.505 1.00 41.25 111 LEU A O 1
ATOM 862 N N . LEU A 1 112 ? 40.069 -4.724 3.864 1.00 37.12 112 LEU A N 1
ATOM 863 C CA . LEU A 1 112 ? 41.111 -4.496 4.870 1.00 37.12 112 LEU A CA 1
ATOM 864 C C . LEU A 1 112 ? 40.597 -3.497 5.917 1.00 37.12 112 LEU A C 1
ATOM 866 O O . LEU A 1 112 ? 40.069 -2.442 5.558 1.00 37.12 112 LEU A O 1
ATOM 870 N N . SER A 1 113 ? 40.754 -3.799 7.212 1.00 43.09 113 SER A N 1
ATOM 871 C CA . SER A 1 113 ? 40.356 -2.881 8.291 1.00 43.09 113 SER A CA 1
ATOM 872 C C . SER A 1 113 ? 41.268 -2.971 9.522 1.00 43.09 113 SER A C 1
ATOM 87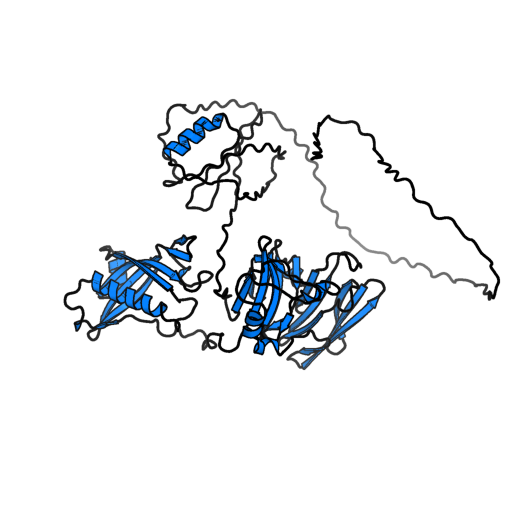4 O O . SER A 1 113 ? 41.550 -4.064 10.005 1.00 43.09 113 SER A O 1
ATOM 876 N N . ASP A 1 114 ? 41.637 -1.816 10.083 1.00 31.38 114 ASP A N 1
ATOM 877 C CA . ASP A 1 114 ? 42.445 -1.686 11.309 1.00 31.38 114 ASP A CA 1
ATOM 878 C C . ASP A 1 114 ? 41.583 -1.633 12.596 1.00 31.38 114 ASP A C 1
ATOM 880 O O . ASP A 1 114 ? 41.850 -0.853 13.517 1.00 31.38 114 ASP A O 1
ATOM 884 N N . VAL A 1 115 ? 40.493 -2.407 12.670 1.00 33.50 115 VAL A N 1
ATOM 885 C CA . VAL A 1 115 ? 39.535 -2.336 13.791 1.00 33.50 115 VAL A CA 1
ATOM 886 C C . VAL A 1 115 ? 39.771 -3.453 14.809 1.00 33.50 115 VAL A C 1
ATOM 888 O O . VAL A 1 115 ? 39.441 -4.610 14.577 1.00 33.50 115 VAL A O 1
ATOM 891 N N . TYR A 1 116 ? 40.271 -3.085 15.990 1.00 29.89 116 TYR A N 1
ATOM 892 C CA . TYR A 1 116 ? 40.357 -3.986 17.143 1.00 29.89 116 TYR A CA 1
ATOM 893 C C . TYR A 1 116 ? 39.073 -3.923 17.980 1.00 29.89 116 TYR A C 1
ATOM 895 O O . TYR A 1 116 ? 38.816 -2.925 18.659 1.00 29.89 116 TYR A O 1
ATOM 903 N N . SER A 1 117 ? 38.310 -5.013 18.014 1.00 32.59 117 SER A N 1
ATOM 904 C CA . SER A 1 117 ? 37.226 -5.227 18.977 1.00 32.59 117 SER A CA 1
ATOM 905 C C . SER A 1 117 ? 37.337 -6.622 19.599 1.00 32.59 117 SER A C 1
ATOM 907 O O . SER A 1 117 ? 37.686 -7.595 18.939 1.00 32.59 117 SER A O 1
ATOM 909 N N . TRP A 1 118 ? 37.088 -6.712 20.908 1.00 30.22 118 TRP A N 1
ATOM 910 C CA . TRP A 1 118 ? 37.143 -7.971 21.654 1.00 30.22 118 TRP A CA 1
ATOM 911 C C . TRP A 1 118 ? 35.716 -8.455 21.902 1.00 30.22 118 TRP A C 1
ATOM 913 O O . TRP A 1 118 ? 34.994 -7.841 22.690 1.00 30.22 118 TRP A O 1
ATOM 923 N N . LEU A 1 119 ? 35.321 -9.547 21.251 1.00 33.72 119 LEU A N 1
ATOM 924 C CA . LEU A 1 119 ? 34.060 -10.236 21.512 1.00 33.72 119 LEU A CA 1
ATOM 925 C C . LEU A 1 119 ? 34.332 -11.455 22.401 1.00 33.72 119 LEU A C 1
ATOM 927 O O . LEU A 1 119 ? 35.211 -12.258 22.099 1.00 33.72 119 LEU A O 1
ATOM 931 N N . TYR A 1 120 ? 33.595 -11.585 23.505 1.00 31.55 120 TYR A N 1
ATOM 932 C CA . TYR A 1 120 ? 33.642 -12.771 24.363 1.00 31.55 120 TYR A CA 1
ATOM 933 C C . TYR A 1 120 ? 32.428 -13.641 24.029 1.00 31.55 120 TYR A C 1
ATOM 935 O O . TYR A 1 120 ? 31.296 -13.221 24.252 1.00 31.55 120 TYR A O 1
ATOM 943 N N . VAL A 1 121 ? 32.680 -14.819 23.465 1.00 35.72 121 VAL A N 1
ATOM 944 C CA . VAL A 1 121 ? 31.673 -15.749 22.932 1.00 35.72 121 VAL A CA 1
ATOM 945 C C . VAL A 1 121 ? 31.549 -16.924 23.904 1.00 35.72 121 VAL A C 1
ATOM 947 O O . VAL A 1 121 ? 32.573 -17.486 24.297 1.00 35.72 121 VAL A O 1
ATOM 950 N N . GLN A 1 122 ? 30.335 -17.299 24.318 1.00 32.50 122 GLN A N 1
ATOM 951 C CA . GLN A 1 122 ? 30.133 -18.510 25.124 1.00 32.50 122 GLN A CA 1
ATOM 952 C C . GLN A 1 122 ? 29.902 -19.744 24.234 1.00 32.50 122 GLN A C 1
ATOM 954 O O . GLN A 1 122 ? 29.233 -19.638 23.203 1.00 32.50 122 GLN A O 1
ATOM 959 N N . PRO A 1 123 ? 30.426 -20.931 24.605 1.00 29.95 123 PRO A N 1
ATOM 960 C CA . PRO A 1 123 ? 30.200 -22.150 23.836 1.00 29.95 123 PRO A CA 1
ATOM 961 C C . PRO A 1 123 ? 28.714 -22.528 23.782 1.00 29.95 123 PRO A C 1
ATOM 963 O O . PRO A 1 123 ? 28.084 -22.719 24.821 1.00 29.95 123 PRO A O 1
ATOM 966 N N . GLY A 1 124 ? 28.182 -22.706 22.571 1.00 34.06 124 GLY A N 1
ATOM 967 C CA . GLY A 1 124 ? 26.813 -23.182 22.336 1.00 34.06 124 GLY A CA 1
ATOM 968 C C . GLY A 1 124 ? 25.765 -22.097 22.067 1.00 34.06 124 GLY A C 1
ATOM 969 O O . GLY A 1 124 ? 24.621 -22.449 21.795 1.00 34.06 124 GLY A O 1
ATOM 970 N N . GLU A 1 125 ? 26.131 -20.813 22.093 1.00 30.23 125 GLU A N 1
ATOM 971 C CA . GLU A 1 125 ? 25.243 -19.713 21.691 1.00 30.23 125 GLU A CA 1
ATOM 972 C C . GLU A 1 125 ? 25.494 -19.282 20.235 1.00 30.23 125 GLU A C 1
ATOM 974 O O . GLU A 1 125 ? 26.626 -19.281 19.747 1.00 30.23 125 GLU A O 1
ATOM 979 N N . THR A 1 126 ? 24.424 -18.901 19.533 1.00 34.84 126 THR A N 1
ATOM 980 C CA . THR A 1 126 ? 24.486 -18.295 18.195 1.00 34.84 126 THR A CA 1
ATOM 981 C C . THR A 1 126 ? 24.454 -16.777 18.333 1.00 34.84 126 THR A C 1
ATOM 983 O O . THR A 1 126 ? 23.573 -16.238 18.999 1.00 34.84 126 THR A O 1
ATOM 986 N N . TYR A 1 127 ? 25.389 -16.085 17.683 1.00 38.19 127 TYR A N 1
ATOM 987 C CA . TYR A 1 127 ? 25.492 -14.626 17.719 1.00 38.19 127 TYR A CA 1
ATOM 988 C C . TYR A 1 127 ? 25.380 -14.052 16.308 1.00 38.19 127 TYR A C 1
ATOM 990 O O . TYR A 1 127 ? 26.086 -14.492 15.402 1.00 38.19 127 TYR A O 1
ATOM 998 N N . SER A 1 128 ? 24.552 -13.022 16.148 1.00 34.09 128 SER A N 1
ATOM 999 C CA . SER A 1 128 ? 24.462 -12.233 14.918 1.00 34.09 128 SER A CA 1
ATOM 1000 C C . SER A 1 128 ? 25.191 -10.906 15.115 1.00 34.09 128 SER A C 1
ATOM 1002 O O . SER A 1 128 ? 24.840 -10.139 16.011 1.00 34.09 128 SER A O 1
ATOM 1004 N N . LEU A 1 129 ? 26.189 -10.611 14.276 1.00 33.72 129 LEU A N 1
ATOM 1005 C CA . LEU A 1 129 ? 26.762 -9.267 14.168 1.00 33.72 129 LEU A CA 1
ATOM 1006 C C . LEU A 1 129 ? 26.221 -8.578 12.916 1.00 33.72 129 LEU A C 1
ATOM 1008 O O . LEU A 1 129 ? 26.336 -9.104 11.813 1.00 33.72 129 LEU A O 1
ATOM 1012 N N . GLN A 1 130 ? 25.690 -7.371 13.094 1.00 34.81 130 GLN A N 1
ATOM 1013 C CA . GLN A 1 130 ? 25.378 -6.457 12.000 1.00 34.81 130 GLN A CA 1
ATOM 1014 C C . GLN A 1 130 ? 26.497 -5.420 11.876 1.00 34.81 130 GLN A C 1
ATOM 1016 O O . GLN A 1 130 ? 26.921 -4.830 12.872 1.00 34.81 130 GLN A O 1
ATOM 1021 N N . PHE A 1 131 ? 26.953 -5.175 10.649 1.00 37.44 131 PHE A N 1
ATOM 1022 C CA . PHE A 1 131 ? 27.920 -4.129 10.329 1.00 37.44 131 PHE A CA 1
ATOM 1023 C C . PHE A 1 131 ? 27.302 -3.163 9.318 1.00 37.44 131 PHE A C 1
ATOM 1025 O O . PHE A 1 131 ? 26.838 -3.587 8.263 1.00 37.44 131 PHE A O 1
ATOM 1032 N N . ALA A 1 132 ? 27.343 -1.865 9.612 1.00 32.25 132 ALA A N 1
ATOM 1033 C CA . ALA A 1 132 ? 27.074 -0.825 8.625 1.00 32.25 132 ALA A CA 1
ATOM 1034 C C . ALA A 1 132 ? 28.401 -0.409 7.972 1.00 32.25 132 ALA A C 1
ATOM 1036 O O . ALA A 1 132 ? 29.315 0.050 8.663 1.00 32.25 132 ALA A O 1
ATOM 1037 N N . LEU A 1 133 ? 28.520 -0.576 6.653 1.00 37.28 133 LEU A N 1
ATOM 1038 C CA . LEU A 1 133 ? 29.691 -0.122 5.902 1.00 37.28 133 LEU A CA 1
ATOM 1039 C C . LEU A 1 133 ? 29.617 1.395 5.679 1.00 37.28 133 LEU A C 1
ATOM 1041 O O . LEU A 1 133 ? 28.666 1.913 5.099 1.00 37.28 133 LEU A O 1
ATOM 1045 N N . ASP A 1 134 ? 30.641 2.113 6.136 1.00 34.94 134 ASP A N 1
ATOM 1046 C CA . ASP A 1 134 ? 30.820 3.538 5.848 1.00 34.94 134 ASP A CA 1
ATOM 1047 C C . ASP A 1 134 ? 31.292 3.734 4.394 1.00 34.94 134 ASP A C 1
ATOM 1049 O O . ASP A 1 134 ? 32.188 3.036 3.920 1.00 34.94 134 ASP A O 1
ATOM 1053 N N . SER A 1 135 ? 30.756 4.760 3.733 1.00 34.41 135 SER A N 1
ATOM 1054 C CA . SER A 1 135 ? 31.181 5.344 2.446 1.00 34.41 135 SER A CA 1
ATOM 1055 C C . SER A 1 135 ? 32.695 5.479 2.187 1.00 34.41 135 SER A C 1
ATOM 1057 O O . SER A 1 135 ? 33.109 5.708 1.051 1.00 34.41 135 SER A O 1
ATOM 1059 N N . ARG A 1 136 ? 33.535 5.386 3.224 1.00 35.50 136 ARG A N 1
ATOM 1060 C CA . ARG A 1 136 ? 35.001 5.472 3.142 1.00 35.50 136 ARG A CA 1
ATOM 1061 C C . ARG A 1 136 ? 35.699 4.155 2.780 1.00 35.50 136 ARG A C 1
ATOM 1063 O O . ARG A 1 136 ? 36.893 4.194 2.488 1.00 35.50 136 ARG A O 1
ATOM 1070 N N . TYR A 1 137 ? 35.003 3.018 2.797 1.00 40.28 137 TYR A N 1
ATOM 1071 C CA . TYR A 1 137 ? 35.566 1.725 2.398 1.00 40.28 137 TYR A CA 1
ATOM 1072 C C . TYR A 1 137 ? 35.334 1.471 0.904 1.00 40.28 137 TYR A C 1
ATOM 1074 O O . TYR A 1 137 ? 34.205 1.531 0.426 1.00 40.28 137 TYR A O 1
ATOM 1082 N N . GLN A 1 138 ? 36.406 1.181 0.161 1.00 39.28 138 GLN A N 1
ATOM 1083 C CA . GLN A 1 138 ? 36.319 0.794 -1.248 1.00 39.28 138 GLN A CA 1
ATOM 1084 C C . GLN A 1 138 ? 36.371 -0.725 -1.377 1.00 39.28 138 GLN A C 1
ATOM 1086 O O . GLN A 1 138 ? 37.340 -1.350 -0.953 1.00 39.28 138 GLN A O 1
ATOM 1091 N N . ILE A 1 139 ? 35.348 -1.299 -2.006 1.00 44.59 139 ILE A N 1
ATOM 1092 C CA . ILE A 1 139 ? 35.371 -2.679 -2.486 1.00 44.59 139 ILE A CA 1
ATOM 1093 C C . ILE A 1 139 ? 36.135 -2.671 -3.813 1.00 44.59 139 ILE A C 1
ATOM 1095 O O . ILE A 1 139 ? 35.746 -1.955 -4.736 1.00 44.59 139 ILE A O 1
ATOM 1099 N N . GLN A 1 140 ? 37.225 -3.433 -3.909 1.00 42.72 140 GLN A N 1
ATOM 1100 C CA . GLN A 1 140 ? 37.958 -3.622 -5.164 1.00 42.72 140 GLN A CA 1
ATOM 1101 C C . GLN A 1 140 ? 37.855 -5.087 -5.607 1.00 42.72 140 GLN A C 1
ATOM 1103 O O . GLN A 1 140 ? 38.125 -5.970 -4.786 1.00 42.72 140 GLN A O 1
ATOM 1108 N N . PRO A 1 141 ? 37.453 -5.364 -6.864 1.00 43.50 141 PRO A N 1
ATOM 1109 C CA . PRO A 1 141 ? 37.555 -6.702 -7.429 1.00 43.50 141 PRO A CA 1
ATOM 1110 C C . PRO A 1 141 ? 39.032 -7.064 -7.589 1.00 43.50 141 PRO A C 1
ATOM 1112 O O . PRO A 1 141 ? 39.838 -6.230 -8.011 1.00 43.50 141 PRO A O 1
ATOM 1115 N N . VAL A 1 142 ? 39.380 -8.302 -7.253 1.00 47.34 142 VAL A N 1
ATOM 1116 C CA . VAL A 1 142 ? 40.729 -8.849 -7.421 1.00 47.34 142 VAL A CA 1
ATOM 1117 C C . VAL A 1 142 ? 40.667 -10.163 -8.191 1.00 47.34 142 VAL A C 1
ATOM 1119 O O . VAL A 1 142 ? 39.756 -10.971 -8.002 1.00 47.34 142 VAL A O 1
ATOM 1122 N N . GLU A 1 143 ? 41.650 -10.368 -9.064 1.00 51.41 143 GLU A N 1
ATOM 1123 C CA . GLU A 1 143 ? 41.776 -11.604 -9.842 1.00 51.41 143 GLU A CA 1
ATOM 1124 C C . GLU A 1 143 ? 42.056 -12.804 -8.911 1.00 51.41 143 GLU A C 1
ATOM 1126 O O . GLU A 1 143 ? 42.708 -12.624 -7.876 1.00 51.41 143 GLU A O 1
ATOM 1131 N N . PRO A 1 144 ? 41.653 -14.043 -9.256 1.00 50.16 144 PRO A N 1
ATOM 1132 C CA . PRO A 1 144 ? 41.849 -15.221 -8.398 1.00 50.16 144 PRO A CA 1
ATOM 1133 C C . PRO A 1 144 ? 43.300 -15.437 -7.925 1.00 50.16 144 PRO A C 1
ATOM 1135 O O . PRO A 1 144 ? 43.545 -15.786 -6.768 1.00 50.16 144 PRO A O 1
ATOM 1138 N N . GLU A 1 145 ? 44.280 -15.164 -8.791 1.00 52.12 145 GLU A N 1
ATOM 1139 C CA . GLU A 1 145 ? 45.710 -15.243 -8.455 1.00 52.12 145 GLU A CA 1
ATOM 1140 C C . GLU A 1 145 ? 46.128 -14.168 -7.431 1.00 52.12 145 GLU A C 1
ATOM 1142 O O . GLU A 1 145 ? 46.934 -14.430 -6.536 1.00 52.12 145 GLU A O 1
ATOM 1147 N N . GLN A 1 146 ? 45.538 -12.971 -7.512 1.00 54.28 146 GLN A N 1
ATOM 1148 C CA . GLN A 1 146 ? 45.772 -11.879 -6.563 1.00 54.28 146 GLN A CA 1
ATOM 1149 C C . GLN A 1 146 ? 45.096 -12.153 -5.218 1.00 54.28 146 GLN A C 1
ATOM 1151 O O . GLN A 1 146 ? 45.695 -11.877 -4.182 1.00 54.28 146 GLN A O 1
ATOM 1156 N N . ALA A 1 147 ? 43.895 -12.741 -5.214 1.00 53.72 147 ALA A N 1
ATOM 1157 C CA . ALA A 1 147 ? 43.216 -13.164 -3.991 1.00 53.72 147 ALA A CA 1
ATOM 1158 C C . ALA A 1 147 ? 44.069 -14.166 -3.189 1.00 53.72 147 ALA A C 1
ATOM 1160 O O . ALA A 1 147 ? 44.188 -14.037 -1.971 1.00 53.72 147 ALA A O 1
ATOM 1161 N N . CYS A 1 148 ? 44.737 -15.106 -3.870 1.00 55.50 148 CYS A N 1
ATOM 1162 C CA . CYS A 1 148 ? 45.650 -16.056 -3.231 1.00 55.50 148 CYS A CA 1
ATOM 1163 C C . CYS A 1 148 ? 46.894 -15.373 -2.628 1.00 55.50 148 CYS A C 1
ATOM 1165 O O . CYS A 1 148 ? 47.266 -15.681 -1.495 1.00 55.50 148 CYS A O 1
ATOM 1167 N N . GLN A 1 149 ? 47.500 -14.405 -3.330 1.00 55.38 149 GLN A N 1
ATOM 1168 C CA . GLN A 1 149 ? 48.625 -13.628 -2.791 1.00 55.38 149 GLN A CA 1
ATOM 1169 C C . GLN A 1 149 ? 48.198 -12.769 -1.591 1.00 55.38 149 GLN A C 1
ATOM 1171 O O . GLN A 1 149 ? 48.864 -12.792 -0.562 1.00 55.38 149 GLN A O 1
ATOM 1176 N N . ILE A 1 150 ? 47.050 -12.086 -1.674 1.00 56.19 150 ILE A N 1
ATOM 1177 C CA . ILE A 1 150 ? 46.476 -11.300 -0.569 1.00 56.19 150 ILE A CA 1
ATOM 1178 C C . ILE A 1 150 ? 46.212 -12.195 0.650 1.00 56.19 150 ILE A C 1
ATOM 1180 O O . ILE A 1 150 ? 46.493 -11.789 1.773 1.00 56.19 150 ILE A O 1
ATOM 1184 N N . GLN A 1 151 ? 45.730 -13.425 0.449 1.00 52.34 151 GLN A N 1
ATOM 1185 C CA . GLN A 1 151 ? 45.505 -14.391 1.527 1.00 52.34 151 GLN A CA 1
ATOM 1186 C C . GLN A 1 151 ? 46.810 -14.896 2.175 1.00 52.34 151 GLN A C 1
ATOM 1188 O O . GLN A 1 151 ? 46.814 -15.197 3.369 1.00 52.34 151 GLN A O 1
ATOM 1193 N N . GLN A 1 152 ? 47.912 -14.984 1.422 1.00 54.31 152 GLN A N 1
ATOM 1194 C CA . GLN A 1 152 ? 49.236 -15.303 1.972 1.00 54.31 152 GLN A CA 1
ATOM 1195 C C . GLN A 1 152 ? 49.833 -14.108 2.728 1.00 54.31 152 GLN A C 1
ATOM 1197 O O . GLN A 1 152 ? 50.239 -14.260 3.879 1.00 54.31 152 GLN A O 1
ATOM 1202 N N . ASP A 1 153 ? 49.817 -12.919 2.124 1.00 51.31 153 ASP A N 1
ATOM 1203 C CA . ASP A 1 153 ? 50.349 -11.681 2.708 1.00 51.31 153 ASP A CA 1
ATOM 1204 C C . ASP A 1 153 ? 49.589 -11.273 3.985 1.00 51.31 153 ASP A C 1
ATOM 1206 O O . ASP A 1 153 ? 50.162 -10.701 4.913 1.00 51.31 153 ASP A O 1
ATOM 1210 N N . ALA A 1 154 ? 48.298 -11.601 4.070 1.00 51.06 154 ALA A N 1
ATOM 1211 C CA . ALA A 1 154 ? 47.459 -11.318 5.228 1.00 51.06 154 ALA A CA 1
ATOM 1212 C C . ALA A 1 154 ? 47.521 -12.380 6.345 1.00 51.06 154 ALA A C 1
ATOM 1214 O O . ALA A 1 154 ? 46.836 -12.216 7.351 1.00 51.06 154 ALA A O 1
ATOM 1215 N N . GLN A 1 155 ? 48.393 -13.398 6.277 1.00 50.28 155 GLN A N 1
ATOM 1216 C CA . GLN A 1 155 ? 48.725 -14.179 7.486 1.00 50.28 155 GLN A CA 1
ATOM 1217 C C . GLN A 1 155 ? 49.370 -13.307 8.587 1.00 50.28 155 GLN A C 1
ATOM 1219 O O . GLN A 1 155 ? 49.294 -13.648 9.769 1.00 50.28 155 GLN A O 1
ATOM 1224 N N . ASP A 1 156 ? 49.924 -12.147 8.214 1.00 45.41 156 ASP A N 1
ATOM 1225 C CA . ASP A 1 156 ? 50.422 -11.116 9.132 1.00 45.41 156 ASP A CA 1
ATOM 1226 C C . ASP A 1 156 ? 49.353 -10.061 9.533 1.00 45.41 156 ASP A C 1
ATOM 1228 O O . ASP A 1 156 ? 49.629 -9.196 10.371 1.00 45.41 156 ASP A O 1
ATOM 1232 N N . ALA A 1 157 ? 48.126 -10.111 8.988 1.00 43.12 157 ALA A N 1
ATOM 1233 C CA . ALA A 1 157 ? 47.069 -9.109 9.197 1.00 43.12 157 ALA A CA 1
ATOM 1234 C C . ALA A 1 157 ? 45.725 -9.741 9.624 1.00 43.12 157 ALA A C 1
ATOM 1236 O O . ALA A 1 157 ? 45.058 -10.423 8.857 1.00 43.12 157 ALA A O 1
ATOM 1237 N N . ASN A 1 158 ? 45.285 -9.468 10.859 1.00 44.16 158 ASN A N 1
ATOM 1238 C CA . ASN A 1 158 ? 44.242 -10.242 11.560 1.00 44.16 158 ASN A CA 1
ATOM 1239 C C . ASN A 1 158 ? 42.775 -10.081 11.066 1.00 44.16 158 ASN A C 1
ATOM 1241 O O . ASN A 1 158 ? 41.859 -10.303 11.860 1.00 44.16 158 ASN A O 1
ATOM 1245 N N . LEU A 1 159 ? 42.509 -9.688 9.813 1.00 41.59 159 LEU A N 1
ATOM 1246 C CA . LEU A 1 159 ? 41.154 -9.729 9.240 1.00 41.59 159 LEU A CA 1
ATOM 1247 C C . LEU A 1 159 ? 41.158 -9.739 7.702 1.00 41.59 159 LEU A C 1
ATOM 1249 O O . LEU A 1 159 ? 41.716 -8.835 7.083 1.00 41.59 159 LEU A O 1
ATOM 1253 N N . ILE A 1 160 ? 40.446 -10.699 7.100 1.00 49.16 160 ILE A N 1
ATOM 1254 C CA . ILE A 1 160 ? 40.112 -10.709 5.668 1.00 49.16 160 ILE A CA 1
ATOM 1255 C C . ILE A 1 160 ? 38.644 -11.120 5.504 1.00 49.16 160 ILE A C 1
ATOM 1257 O O . ILE A 1 160 ? 38.231 -12.176 5.985 1.00 49.16 160 ILE A O 1
ATOM 1261 N N . ALA A 1 161 ? 37.858 -10.318 4.787 1.00 49.59 161 ALA A N 1
ATOM 1262 C CA . ALA A 1 161 ? 36.595 -10.774 4.206 1.00 49.59 161 ALA A CA 1
ATOM 1263 C C . ALA A 1 161 ? 36.844 -11.191 2.754 1.00 49.59 161 ALA A C 1
ATOM 1265 O O . ALA A 1 161 ? 37.447 -10.412 2.015 1.00 49.59 161 ALA A O 1
ATOM 1266 N N . VAL A 1 162 ? 36.370 -12.374 2.351 1.00 48.22 162 VAL A N 1
ATOM 1267 C CA . VAL A 1 162 ? 36.430 -12.854 0.962 1.00 48.22 162 VAL A CA 1
ATOM 1268 C C . VAL A 1 162 ? 35.059 -13.418 0.592 1.00 48.22 162 VAL A C 1
ATOM 1270 O O . VAL A 1 162 ? 34.608 -14.393 1.185 1.00 48.22 162 VAL A O 1
ATOM 1273 N N . GLY A 1 163 ? 34.376 -12.787 -0.364 1.00 45.06 163 GLY A N 1
ATOM 1274 C CA . GLY A 1 163 ? 33.033 -13.179 -0.811 1.00 45.06 163 GLY A CA 1
ATOM 1275 C C . GLY A 1 163 ? 32.973 -13.439 -2.314 1.00 45.06 163 GLY A C 1
ATOM 1276 O O . GLY A 1 163 ? 33.767 -12.871 -3.065 1.00 45.06 163 GLY A O 1
ATOM 1277 N N . CYS A 1 164 ? 32.022 -14.275 -2.739 1.00 41.69 164 CYS A N 1
ATOM 1278 C CA . CYS A 1 164 ? 31.746 -14.537 -4.151 1.00 41.69 164 CYS A CA 1
ATOM 1279 C C . CYS A 1 164 ? 30.625 -13.618 -4.654 1.00 41.69 164 CYS A C 1
ATOM 1281 O O . CYS A 1 164 ? 29.596 -13.472 -3.999 1.00 41.69 164 CYS A O 1
ATOM 1283 N N . ALA A 1 165 ? 30.798 -13.030 -5.839 1.00 40.72 165 ALA A N 1
ATOM 1284 C CA . ALA A 1 165 ? 29.846 -12.063 -6.394 1.00 40.72 165 ALA A CA 1
ATOM 1285 C C . ALA A 1 165 ? 28.444 -12.647 -6.680 1.00 40.72 165 ALA A C 1
ATOM 1287 O O . ALA A 1 165 ? 27.447 -11.941 -6.569 1.00 40.72 165 ALA A O 1
ATOM 1288 N N . ASN A 1 166 ? 28.366 -13.934 -7.037 1.00 39.41 166 ASN A N 1
ATOM 1289 C CA . ASN A 1 166 ? 27.207 -14.497 -7.743 1.00 39.41 166 ASN A CA 1
ATOM 1290 C C . ASN A 1 166 ? 26.121 -15.106 -6.831 1.00 39.41 166 ASN A C 1
ATOM 1292 O O . ASN A 1 166 ? 25.103 -15.563 -7.341 1.00 39.41 166 ASN A O 1
ATOM 1296 N N . THR A 1 167 ? 26.324 -15.158 -5.509 1.00 41.59 167 THR A N 1
ATOM 1297 C CA . THR A 1 167 ? 25.370 -15.774 -4.558 1.00 41.59 167 THR A CA 1
ATOM 1298 C C . THR A 1 167 ? 24.785 -14.802 -3.535 1.00 41.59 167 THR A C 1
ATOM 1300 O O . THR A 1 167 ? 23.853 -15.166 -2.826 1.00 41.59 167 THR A O 1
ATOM 1303 N N . GLY A 1 168 ? 25.339 -13.591 -3.405 1.00 37.50 168 GLY A N 1
ATOM 1304 C CA . GLY A 1 168 ? 25.011 -12.671 -2.308 1.00 37.50 168 GLY A CA 1
ATOM 1305 C C . GLY A 1 168 ? 25.500 -13.130 -0.922 1.00 37.50 168 GLY A C 1
ATOM 1306 O O . GLY A 1 168 ? 25.324 -12.404 0.055 1.00 37.50 168 GLY A O 1
ATOM 1307 N N . GLU A 1 169 ? 26.140 -14.301 -0.822 1.00 37.38 169 GLU A N 1
ATOM 1308 C CA . GLU A 1 169 ? 26.683 -14.835 0.427 1.00 37.38 169 GLU A CA 1
ATOM 1309 C C . GLU A 1 169 ? 28.137 -14.387 0.634 1.00 37.38 169 GLU A C 1
ATOM 1311 O O . GLU A 1 169 ? 29.046 -14.739 -0.124 1.00 37.38 169 GLU A O 1
ATOM 1316 N N . TYR A 1 170 ? 28.374 -13.645 1.716 1.00 43.94 170 TYR A N 1
ATOM 1317 C CA . TYR A 1 170 ? 29.710 -13.227 2.137 1.00 43.94 170 TYR A CA 1
ATOM 1318 C C . TYR A 1 170 ? 30.209 -14.123 3.272 1.00 43.94 170 TYR A C 1
ATOM 1320 O O . TYR A 1 170 ? 29.591 -14.180 4.335 1.00 43.94 170 TYR A O 1
ATOM 1328 N N . VAL A 1 171 ? 31.360 -14.776 3.082 1.00 38.28 171 VAL A N 1
ATOM 1329 C CA . VAL A 1 171 ? 32.009 -15.570 4.134 1.00 38.28 171 VAL A CA 1
ATOM 1330 C C . VAL A 1 171 ? 33.078 -14.724 4.824 1.00 38.28 171 VAL A C 1
ATOM 1332 O O . VAL A 1 171 ? 34.102 -14.366 4.239 1.00 38.28 171 VAL A O 1
ATOM 1335 N N . LEU A 1 172 ? 32.854 -14.407 6.099 1.00 40.53 172 LEU A N 1
ATOM 1336 C CA . LEU A 1 172 ? 33.840 -13.717 6.927 1.00 40.53 172 LEU A CA 1
ATOM 1337 C C . LEU A 1 172 ? 34.747 -14.745 7.624 1.00 40.53 172 LEU A C 1
ATOM 1339 O O . LEU A 1 172 ? 34.305 -15.453 8.529 1.00 40.53 172 LEU A O 1
ATOM 1343 N N . LEU A 1 173 ? 36.022 -14.823 7.234 1.00 38.97 173 LEU A N 1
ATOM 1344 C CA . LEU A 1 173 ? 37.009 -15.677 7.902 1.00 38.97 173 LEU A CA 1
ATOM 1345 C C . LEU A 1 173 ? 37.657 -14.925 9.073 1.00 38.97 173 LEU A C 1
ATOM 1347 O O . LEU A 1 173 ? 38.646 -14.212 8.921 1.00 38.97 173 LEU A O 1
ATOM 1351 N N . LEU A 1 174 ? 37.089 -15.107 10.265 1.00 38.62 174 LEU A N 1
ATOM 1352 C CA . LEU A 1 174 ? 37.666 -14.633 11.524 1.00 38.62 174 LEU A CA 1
ATOM 1353 C C . LEU A 1 174 ? 38.658 -15.667 12.079 1.00 38.62 174 LEU A C 1
ATOM 1355 O O . LEU A 1 174 ? 38.249 -16.696 12.617 1.00 38.62 174 LEU A O 1
ATOM 1359 N N . GLU A 1 175 ? 39.963 -15.380 12.014 1.00 38.12 175 GLU A N 1
ATOM 1360 C CA . GLU A 1 175 ? 40.963 -16.146 12.770 1.00 38.12 175 GLU A CA 1
ATOM 1361 C C . GLU A 1 175 ? 40.914 -15.741 14.253 1.00 38.12 175 GLU A C 1
ATOM 1363 O O . GLU A 1 175 ? 41.648 -14.870 14.726 1.00 38.12 175 GLU A O 1
ATOM 1368 N N . VAL A 1 176 ? 40.030 -16.385 15.017 1.00 36.69 176 VAL A N 1
ATOM 1369 C CA . VAL A 1 176 ? 40.021 -16.251 16.476 1.00 36.69 176 VAL A CA 1
ATOM 1370 C C . VAL A 1 176 ? 41.203 -17.037 17.038 1.00 36.69 176 VAL A C 1
ATOM 1372 O O . VAL A 1 176 ? 41.141 -18.256 17.177 1.00 36.69 176 VAL A O 1
ATOM 1375 N N . LYS A 1 177 ? 42.280 -16.331 17.400 1.00 37.72 177 LYS A N 1
ATOM 1376 C CA . LYS A 1 177 ? 43.425 -16.902 18.128 1.00 37.72 177 LYS A CA 1
ATOM 1377 C C . LYS A 1 177 ? 43.057 -17.220 19.587 1.00 37.72 177 LYS A C 1
ATOM 1379 O O . LYS A 1 177 ? 43.564 -16.598 20.521 1.00 37.72 177 LYS A O 1
ATOM 1384 N N . ASP A 1 178 ? 42.197 -18.219 19.789 1.00 38.09 178 ASP A N 1
ATOM 1385 C CA . ASP A 1 178 ? 42.166 -18.960 21.049 1.00 38.09 178 ASP A CA 1
ATOM 1386 C C . ASP A 1 178 ? 43.447 -19.800 21.129 1.00 38.09 178 ASP A C 1
ATOM 1388 O O . ASP A 1 178 ? 43.726 -20.652 20.286 1.00 38.09 178 ASP A O 1
ATOM 1392 N N . THR A 1 179 ? 44.254 -19.553 22.158 1.00 41.72 179 THR A N 1
ATOM 1393 C CA . THR A 1 179 ? 45.537 -20.236 22.344 1.00 41.72 179 THR A CA 1
ATOM 1394 C C . THR A 1 179 ? 45.434 -21.740 22.636 1.00 41.72 179 THR A C 1
ATOM 1396 O O . THR A 1 179 ? 46.487 -22.363 22.783 1.00 41.72 179 THR A O 1
ATOM 1399 N N . GLN A 1 180 ? 44.234 -22.343 22.731 1.00 41.50 180 GLN A N 1
ATOM 1400 C CA . GLN A 1 180 ? 44.092 -23.796 22.933 1.00 41.50 180 GLN A CA 1
ATOM 1401 C C . GLN A 1 180 ? 43.152 -24.576 21.993 1.00 41.50 180 GLN A C 1
ATOM 1403 O O . GLN A 1 180 ? 43.261 -25.804 22.001 1.00 41.50 180 GLN A O 1
ATOM 1408 N N . GLN A 1 181 ? 42.305 -23.965 21.150 1.00 43.19 181 GLN A N 1
ATOM 1409 C CA . GLN A 1 181 ? 41.526 -24.716 20.141 1.00 43.19 181 GLN A CA 1
ATOM 1410 C C . GLN A 1 181 ? 41.328 -23.954 18.818 1.00 43.19 181 GLN A C 1
ATOM 1412 O O . GLN A 1 181 ? 40.703 -22.900 18.785 1.00 43.19 181 GLN A O 1
ATOM 1417 N N . ASN A 1 182 ? 41.774 -24.552 17.705 1.00 39.38 182 ASN A N 1
ATOM 1418 C CA . ASN A 1 182 ? 41.403 -24.118 16.352 1.00 39.38 182 ASN A CA 1
ATOM 1419 C C . ASN A 1 182 ? 39.979 -24.604 16.040 1.00 39.38 182 ASN A C 1
ATOM 1421 O O . ASN A 1 182 ? 39.793 -25.754 15.636 1.00 39.38 182 ASN A O 1
ATOM 1425 N N . VAL A 1 183 ? 38.983 -23.735 16.214 1.00 39.62 183 VAL A N 1
ATOM 1426 C CA . VAL A 1 183 ? 37.591 -23.987 15.811 1.00 39.62 183 VAL A CA 1
ATOM 1427 C C . VAL A 1 183 ? 37.156 -22.907 14.827 1.00 39.62 183 VAL A C 1
ATOM 1429 O O . VAL A 1 183 ? 37.223 -21.720 15.134 1.00 39.62 183 VAL A O 1
ATOM 1432 N N . GLN A 1 184 ? 36.708 -23.320 13.641 1.00 40.00 184 GLN A N 1
ATOM 1433 C CA . GLN A 1 184 ? 36.072 -22.429 12.672 1.00 40.00 184 GLN A CA 1
ATOM 1434 C C . GLN A 1 184 ? 34.560 -22.407 12.908 1.00 40.00 184 GLN A C 1
ATOM 1436 O O . GLN A 1 184 ? 33.941 -23.462 13.047 1.00 40.00 184 GLN A O 1
ATOM 1441 N N . TYR A 1 185 ? 33.972 -21.212 12.904 1.00 39.19 185 TYR A N 1
ATOM 1442 C CA . TYR A 1 185 ? 32.527 -21.005 12.966 1.00 39.19 185 TYR A CA 1
ATOM 1443 C C . TYR A 1 185 ? 32.075 -20.285 11.688 1.00 39.19 185 TYR A C 1
ATOM 1445 O O . TYR A 1 185 ? 32.639 -19.234 11.378 1.00 39.19 185 TYR A O 1
ATOM 1453 N N . PRO A 1 186 ? 31.090 -20.808 10.934 1.00 35.19 186 PRO A N 1
ATOM 1454 C CA . PRO A 1 186 ? 30.500 -20.072 9.823 1.00 35.19 186 PRO A CA 1
ATOM 1455 C C . PRO A 1 186 ? 29.636 -18.923 10.361 1.00 35.19 186 PRO A C 1
ATOM 1457 O O . PRO A 1 186 ? 28.820 -19.121 11.262 1.00 35.19 186 PRO A O 1
ATOM 1460 N N . LEU A 1 187 ? 29.804 -17.729 9.793 1.00 36.78 187 LEU A N 1
ATOM 1461 C CA . LEU A 1 187 ? 28.974 -16.558 10.069 1.00 36.78 187 LEU A CA 1
ATOM 1462 C C . LEU A 1 187 ? 28.231 -16.182 8.781 1.00 36.78 187 LEU A C 1
ATOM 1464 O O . LEU A 1 187 ? 28.876 -15.933 7.765 1.00 36.78 187 LEU A O 1
ATOM 1468 N N . HIS A 1 188 ? 26.899 -16.136 8.824 1.00 32.56 188 HIS A N 1
ATOM 1469 C CA . HIS A 1 188 ? 26.079 -15.660 7.705 1.00 32.56 188 HIS A CA 1
ATOM 1470 C C . HIS A 1 188 ? 25.891 -14.144 7.802 1.00 32.56 188 HIS A C 1
ATOM 1472 O O . HIS A 1 188 ? 25.671 -13.615 8.894 1.00 32.56 188 HIS A O 1
ATOM 1478 N N . LEU A 1 189 ? 25.971 -13.445 6.668 1.00 34.69 189 LEU A N 1
ATOM 1479 C CA . LEU A 1 189 ? 25.926 -11.986 6.618 1.00 34.69 189 LEU A CA 1
ATOM 1480 C C . LEU A 1 189 ? 25.053 -11.524 5.446 1.00 34.69 189 LEU A C 1
ATOM 1482 O O . LEU A 1 189 ? 25.379 -11.775 4.290 1.00 34.69 189 LEU A O 1
ATOM 1486 N N . ASN A 1 190 ? 23.952 -10.838 5.760 1.00 30.89 190 ASN A N 1
ATOM 1487 C CA . ASN A 1 190 ? 23.048 -10.256 4.769 1.00 30.89 190 ASN A CA 1
ATOM 1488 C C . ASN A 1 190 ? 23.504 -8.830 4.440 1.00 30.89 190 ASN A C 1
ATOM 1490 O O . ASN A 1 190 ? 23.629 -8.000 5.343 1.00 30.89 190 ASN A O 1
ATOM 1494 N N . VAL A 1 191 ? 23.719 -8.537 3.156 1.00 30.05 191 VAL A N 1
ATOM 1495 C CA . VAL A 1 191 ? 24.053 -7.195 2.660 1.00 30.05 191 VAL A CA 1
ATOM 1496 C C . VAL A 1 191 ? 22.948 -6.739 1.716 1.00 30.05 191 VAL A C 1
ATOM 1498 O O . VAL A 1 191 ? 22.664 -7.406 0.726 1.00 30.05 191 VAL A O 1
ATOM 1501 N N . PHE A 1 192 ? 22.332 -5.596 2.015 1.00 30.39 192 PHE A N 1
ATOM 1502 C CA . PHE A 1 192 ? 21.298 -4.992 1.176 1.00 30.39 192 PHE A CA 1
ATOM 1503 C C . PHE A 1 192 ? 21.896 -3.840 0.361 1.00 30.39 192 PHE A C 1
ATOM 1505 O O . PHE A 1 192 ? 22.556 -2.960 0.918 1.00 30.39 192 PHE A O 1
ATOM 1512 N N . SER A 1 193 ? 21.667 -3.841 -0.952 1.00 29.03 193 SER A N 1
ATOM 1513 C CA . SER A 1 193 ? 21.983 -2.720 -1.839 1.00 29.03 193 SER A CA 1
ATOM 1514 C C . SER A 1 193 ? 20.796 -1.755 -1.952 1.00 29.03 193 SER A C 1
ATOM 1516 O O . SER A 1 193 ? 19.649 -2.094 -1.659 1.00 29.03 193 SER A O 1
ATOM 1518 N N . ARG A 1 194 ? 21.090 -0.508 -2.326 1.00 29.92 194 ARG A N 1
ATOM 1519 C CA . ARG A 1 194 ? 20.143 0.611 -2.308 1.00 29.92 194 ARG A CA 1
ATOM 1520 C C . ARG A 1 194 ? 19.481 0.797 -3.683 1.00 29.92 194 ARG A C 1
ATOM 1522 O O . ARG A 1 194 ? 20.229 0.936 -4.649 1.00 29.92 194 ARG A O 1
ATOM 1529 N N . PRO A 1 195 ? 18.144 0.898 -3.791 1.00 34.12 195 PRO A N 1
ATOM 1530 C CA . PRO A 1 195 ? 17.500 1.311 -5.036 1.00 34.12 195 PRO A CA 1
ATOM 1531 C C . PRO A 1 195 ? 17.730 2.807 -5.315 1.00 34.12 195 PRO A C 1
ATOM 1533 O O . PRO A 1 195 ? 17.737 3.630 -4.394 1.00 34.12 195 PRO A O 1
ATOM 1536 N N . GLU A 1 196 ? 17.901 3.170 -6.589 1.00 31.52 196 GLU A N 1
ATOM 1537 C CA . GLU A 1 196 ? 17.851 4.571 -7.020 1.00 31.52 196 GLU A CA 1
ATOM 1538 C C . GLU A 1 196 ? 16.412 5.108 -7.013 1.00 31.52 196 GLU A C 1
ATOM 1540 O O . GLU A 1 196 ? 15.435 4.372 -7.156 1.00 31.52 196 GLU A O 1
ATOM 1545 N N . GLN A 1 197 ? 16.291 6.422 -6.824 1.00 36.19 197 GLN A N 1
ATOM 1546 C CA . GLN A 1 197 ? 15.013 7.123 -6.783 1.00 36.19 197 GLN A CA 1
ATOM 1547 C C . GLN A 1 197 ? 14.384 7.144 -8.183 1.00 36.19 197 GLN A C 1
ATOM 1549 O O . GLN A 1 197 ? 14.954 7.716 -9.110 1.00 36.19 197 GLN A O 1
ATOM 1554 N N . THR A 1 198 ? 13.193 6.563 -8.319 1.00 37.91 198 THR A N 1
ATOM 1555 C CA . THR A 1 198 ? 12.376 6.652 -9.534 1.00 37.91 198 THR A CA 1
ATOM 1556 C C . THR A 1 198 ? 11.053 7.338 -9.203 1.00 37.91 198 THR A C 1
ATOM 1558 O O . THR A 1 198 ? 10.486 7.104 -8.140 1.00 37.91 198 THR A O 1
ATOM 1561 N N . ASP A 1 199 ? 10.541 8.164 -10.120 1.00 40.19 199 ASP A N 1
ATOM 1562 C CA . ASP A 1 199 ? 9.162 8.687 -10.062 1.00 40.19 199 ASP A CA 1
ATOM 1563 C C . ASP A 1 199 ? 8.122 7.604 -10.454 1.00 40.19 199 ASP A C 1
ATOM 1565 O O . ASP A 1 199 ? 6.942 7.898 -10.662 1.00 40.19 199 ASP A O 1
ATOM 1569 N N . THR A 1 200 ? 8.558 6.347 -10.602 1.00 39.38 200 THR A N 1
ATOM 1570 C CA . THR A 1 200 ? 7.726 5.204 -10.976 1.00 39.38 200 THR A CA 1
ATOM 1571 C C . THR A 1 200 ? 6.960 4.722 -9.747 1.00 39.38 200 THR A C 1
ATOM 1573 O O . THR A 1 200 ? 7.590 4.362 -8.750 1.00 39.38 200 THR A O 1
ATOM 1576 N N . PRO A 1 201 ? 5.617 4.684 -9.783 1.00 47.75 201 PRO A N 1
ATOM 1577 C CA . PRO A 1 201 ? 4.845 4.280 -8.624 1.00 47.75 201 PRO A CA 1
ATOM 1578 C C . PRO A 1 201 ? 5.134 2.828 -8.257 1.00 47.75 201 PRO A C 1
ATOM 1580 O O . PRO A 1 201 ? 5.167 1.948 -9.123 1.00 47.75 201 PRO A O 1
ATOM 1583 N N . LEU A 1 202 ? 5.300 2.568 -6.960 1.00 48.00 202 LEU A N 1
ATOM 1584 C CA . LEU A 1 202 ? 5.447 1.207 -6.460 1.00 48.00 202 LEU A CA 1
ATOM 1585 C C . LEU A 1 202 ? 4.070 0.539 -6.524 1.00 48.00 202 LEU A C 1
ATOM 1587 O O . LEU A 1 202 ? 3.274 0.649 -5.595 1.00 48.00 202 LEU A O 1
ATOM 1591 N N . MET A 1 203 ? 3.763 -0.084 -7.665 1.00 44.12 203 MET A N 1
ATOM 1592 C CA . MET A 1 203 ? 2.494 -0.776 -7.883 1.00 44.12 203 MET A CA 1
ATOM 1593 C C . MET A 1 203 ? 2.444 -2.019 -7.005 1.00 44.12 203 MET A C 1
ATOM 1595 O O . MET A 1 203 ? 2.997 -3.076 -7.310 1.00 44.12 203 MET A O 1
ATOM 1599 N N . ILE A 1 204 ? 1.764 -1.848 -5.882 1.00 56.94 204 ILE A N 1
ATOM 1600 C CA . ILE A 1 204 ? 1.411 -2.901 -4.948 1.00 56.94 204 ILE A CA 1
ATOM 1601 C C . ILE A 1 204 ? 0.490 -3.894 -5.672 1.00 56.94 204 ILE A C 1
ATOM 1603 O O . ILE A 1 204 ? -0.376 -3.454 -6.441 1.00 56.94 204 ILE A O 1
ATOM 1607 N N . PRO A 1 205 ? 0.626 -5.218 -5.451 1.00 45.12 205 PRO A N 1
ATOM 1608 C CA . PRO A 1 205 ? -0.347 -6.172 -5.961 1.00 45.12 205 PRO A CA 1
ATOM 1609 C C . PRO A 1 205 ? -1.760 -5.751 -5.532 1.00 45.12 205 PRO A C 1
ATOM 1611 O O . PRO A 1 205 ? -2.090 -5.723 -4.352 1.00 45.12 205 PRO A O 1
ATOM 1614 N N . TYR A 1 206 ? -2.580 -5.442 -6.538 1.00 55.59 206 TYR A N 1
ATOM 1615 C CA . TYR A 1 206 ? -3.971 -4.990 -6.451 1.00 55.59 206 TYR A CA 1
ATOM 1616 C C . TYR A 1 206 ? -4.193 -3.543 -5.957 1.00 55.59 206 TYR A C 1
ATOM 1618 O O . TYR A 1 206 ? -4.256 -3.241 -4.770 1.00 55.59 206 TYR A O 1
ATOM 1626 N N . ALA A 1 207 ? -4.524 -2.681 -6.926 1.00 74.88 207 ALA A N 1
ATOM 1627 C CA . ALA A 1 207 ? -5.355 -1.483 -6.767 1.00 74.88 207 ALA A CA 1
ATOM 1628 C C . ALA A 1 207 ? -4.807 -0.279 -5.968 1.00 74.88 207 ALA A C 1
ATOM 1630 O O . ALA A 1 207 ? -5.532 0.711 -5.863 1.00 74.88 207 ALA A O 1
ATOM 1631 N N . LEU A 1 208 ? -3.560 -0.302 -5.483 1.00 87.19 208 LEU A N 1
ATOM 1632 C CA . LEU A 1 208 ? -2.910 0.871 -4.881 1.00 87.19 208 LEU A CA 1
ATOM 1633 C C . LEU A 1 208 ? -1.781 1.434 -5.748 1.00 87.19 208 LEU A C 1
ATOM 1635 O O . LEU A 1 208 ? -0.876 0.715 -6.170 1.00 87.19 208 LEU A O 1
ATOM 1639 N N . TRP A 1 209 ? -1.814 2.751 -5.928 1.00 89.31 209 TRP A N 1
ATOM 1640 C CA . TRP A 1 209 ? -0.727 3.568 -6.451 1.00 89.31 209 TRP A CA 1
ATOM 1641 C C . TRP A 1 209 ? 0.018 4.217 -5.285 1.00 89.31 209 TRP A C 1
ATOM 1643 O O . TRP A 1 209 ? -0.612 4.783 -4.389 1.00 89.31 209 TRP A O 1
ATOM 1653 N N . VAL A 1 210 ? 1.349 4.155 -5.302 1.00 91.44 210 VAL A N 1
ATOM 1654 C CA . VAL A 1 210 ? 2.233 4.744 -4.286 1.00 91.44 210 VAL A CA 1
ATOM 1655 C C . VAL A 1 210 ? 3.159 5.743 -4.966 1.00 91.44 210 VAL A C 1
ATOM 1657 O O . VAL A 1 210 ? 3.878 5.347 -5.878 1.00 91.44 210 VAL A O 1
ATOM 1660 N N . ALA A 1 211 ? 3.215 6.990 -4.497 1.00 92.62 211 ALA A N 1
ATOM 1661 C CA . ALA A 1 211 ? 4.284 7.920 -4.863 1.00 92.62 211 ALA A CA 1
ATOM 1662 C C . ALA A 1 211 ? 5.035 8.434 -3.642 1.00 92.62 211 ALA A C 1
ATOM 1664 O O . ALA A 1 211 ? 4.446 8.805 -2.625 1.00 92.62 211 ALA A O 1
ATOM 1665 N N . GLU A 1 212 ? 6.354 8.497 -3.793 1.00 95.88 212 GLU A N 1
ATOM 1666 C CA . GLU A 1 212 ? 7.292 8.949 -2.779 1.00 95.88 212 GLU A CA 1
ATOM 1667 C C . GLU A 1 212 ? 8.026 10.195 -3.269 1.00 95.88 212 GLU A C 1
ATOM 1669 O O . GLU A 1 212 ? 8.599 10.217 -4.356 1.00 95.88 212 GLU A O 1
ATOM 1674 N N . TYR A 1 213 ? 8.066 11.224 -2.432 1.00 96.81 213 TYR A N 1
ATOM 1675 C CA . TYR A 1 213 ? 8.743 12.477 -2.725 1.00 96.81 213 TYR A CA 1
ATOM 1676 C C . TYR A 1 213 ? 9.791 12.718 -1.645 1.00 96.81 213 TYR A C 1
ATOM 1678 O O . TYR A 1 213 ? 9.457 13.108 -0.524 1.00 96.81 213 TYR A O 1
ATOM 1686 N N . GLU A 1 214 ? 11.059 12.450 -1.966 1.00 97.56 214 GLU A N 1
ATOM 1687 C CA . GLU A 1 214 ? 12.174 12.750 -1.064 1.00 97.56 214 GLU A CA 1
ATOM 1688 C C . GLU A 1 214 ? 12.195 14.245 -0.726 1.00 97.56 214 GLU A C 1
ATOM 1690 O O . GLU A 1 214 ? 11.995 15.090 -1.601 1.00 97.56 214 GLU A O 1
ATOM 1695 N N . LEU A 1 215 ? 12.434 14.569 0.544 1.00 98.19 215 LEU A N 1
ATOM 1696 C CA . LEU A 1 215 ? 12.447 15.929 1.073 1.00 98.19 215 LEU A CA 1
ATOM 1697 C C . LEU A 1 215 ? 13.878 16.390 1.365 1.00 98.19 215 LEU A C 1
ATOM 1699 O O . LEU A 1 215 ? 14.708 15.615 1.844 1.00 98.19 215 LEU A O 1
ATOM 1703 N N . THR A 1 216 ? 14.155 17.677 1.149 1.00 97.81 216 THR A N 1
ATOM 1704 C CA . THR A 1 216 ? 15.462 18.293 1.451 1.00 97.81 216 THR A CA 1
ATOM 1705 C C . THR A 1 216 ? 15.777 18.285 2.953 1.00 97.81 216 THR A C 1
ATOM 1707 O O . THR A 1 216 ? 16.945 18.264 3.350 1.00 97.81 216 THR A O 1
ATOM 1710 N N . HIS A 1 217 ? 14.740 18.285 3.797 1.00 97.25 217 HIS A N 1
ATOM 1711 C CA . HIS A 1 217 ? 14.813 18.222 5.254 1.00 97.25 217 HIS A CA 1
ATOM 1712 C C . HIS A 1 217 ? 13.510 17.674 5.872 1.00 97.25 217 HIS A C 1
ATOM 1714 O O . HIS A 1 217 ? 12.530 17.409 5.179 1.00 97.25 217 HIS A O 1
ATOM 1720 N N . ALA A 1 218 ? 13.487 17.518 7.201 1.00 97.06 218 ALA A N 1
ATOM 1721 C CA . ALA A 1 218 ? 12.278 17.153 7.944 1.00 97.06 218 ALA A CA 1
ATOM 1722 C C . ALA A 1 218 ? 11.158 18.205 7.760 1.00 97.06 218 ALA A C 1
ATOM 1724 O O . ALA A 1 218 ? 11.471 19.399 7.749 1.00 97.06 218 ALA A O 1
ATOM 1725 N N . PRO A 1 219 ? 9.877 17.808 7.658 1.00 96.69 219 PRO A N 1
ATOM 1726 C CA . PRO A 1 219 ? 8.763 18.744 7.492 1.00 96.69 219 PRO A CA 1
ATOM 1727 C C . PRO A 1 219 ? 8.559 19.637 8.727 1.00 96.69 219 PRO A C 1
ATOM 1729 O O . PRO A 1 219 ? 8.856 19.250 9.860 1.00 96.69 219 PRO A O 1
ATOM 1732 N N . GLU A 1 220 ? 8.009 20.833 8.517 1.00 94.56 220 GLU A N 1
ATOM 1733 C CA . GLU A 1 220 ? 7.662 21.760 9.596 1.00 94.56 220 GLU A CA 1
ATOM 1734 C C . GLU A 1 220 ? 6.420 21.281 10.367 1.00 94.56 220 GLU A C 1
ATOM 1736 O O . GLU A 1 220 ? 5.339 21.127 9.796 1.00 94.56 220 GLU A O 1
ATOM 1741 N N . THR A 1 221 ? 6.536 21.110 11.688 1.00 90.00 221 THR A N 1
ATOM 1742 C CA . THR A 1 221 ? 5.436 20.635 12.551 1.00 90.00 221 THR A CA 1
ATOM 1743 C C . THR A 1 221 ? 4.246 21.587 12.606 1.00 90.00 221 THR A C 1
ATOM 1745 O O . THR A 1 221 ? 3.109 21.151 12.720 1.00 90.00 221 THR A O 1
ATOM 1748 N N . ASP A 1 222 ? 4.468 22.896 12.564 1.00 85.25 222 ASP A N 1
ATOM 1749 C CA . ASP A 1 222 ? 3.407 23.862 12.879 1.00 85.25 222 ASP A CA 1
ATOM 1750 C C . ASP A 1 222 ? 2.568 24.227 11.645 1.00 85.25 222 ASP A C 1
ATOM 1752 O O . ASP A 1 222 ? 1.406 24.614 11.762 1.00 85.25 222 ASP A O 1
ATOM 1756 N N . THR A 1 223 ? 3.159 24.093 10.458 1.00 87.12 223 THR A N 1
ATOM 1757 C CA . THR A 1 223 ? 2.607 24.535 9.170 1.00 87.12 223 THR A CA 1
ATOM 1758 C C . THR A 1 223 ? 2.335 23.374 8.210 1.00 87.12 223 THR A C 1
ATOM 1760 O O . THR A 1 223 ? 1.662 23.570 7.197 1.00 87.12 223 THR A O 1
ATOM 1763 N N . ARG A 1 224 ? 2.869 22.178 8.508 1.00 90.94 224 ARG A N 1
ATOM 1764 C CA . ARG A 1 224 ? 2.943 21.013 7.612 1.00 90.94 224 ARG A CA 1
ATOM 1765 C C . ARG A 1 224 ? 3.652 21.310 6.279 1.00 90.94 224 ARG A C 1
ATOM 1767 O O . ARG A 1 224 ? 3.437 20.604 5.294 1.00 90.94 224 ARG A O 1
ATOM 1774 N N . LEU A 1 225 ? 4.486 22.353 6.228 1.00 93.25 225 LEU A N 1
ATOM 1775 C CA . LEU A 1 225 ? 5.283 22.678 5.046 1.00 93.25 225 LEU A CA 1
ATOM 1776 C C . LEU A 1 225 ? 6.411 21.659 4.861 1.00 93.25 225 LEU A C 1
ATOM 1778 O O . LEU A 1 225 ? 7.056 21.226 5.817 1.00 93.25 225 LEU A O 1
ATOM 1782 N N . PHE A 1 226 ? 6.650 21.297 3.605 1.00 97.19 226 PHE A N 1
ATOM 1783 C CA . PHE A 1 226 ? 7.717 20.403 3.181 1.00 97.19 226 PHE A CA 1
ATOM 1784 C C . PHE A 1 226 ? 8.332 20.918 1.878 1.00 97.19 226 PHE A C 1
ATOM 1786 O O . PHE A 1 226 ? 7.644 21.531 1.061 1.00 97.19 226 PHE A O 1
ATOM 1793 N N . GLU A 1 227 ? 9.624 20.666 1.690 1.00 97.94 227 GLU A N 1
ATOM 1794 C CA . GLU A 1 227 ? 10.368 21.020 0.480 1.00 97.94 227 GLU A CA 1
ATOM 1795 C C . GLU A 1 227 ? 10.842 19.721 -0.196 1.00 97.94 227 GLU A C 1
ATOM 1797 O O . GLU A 1 227 ? 11.754 19.064 0.311 1.00 97.94 227 GLU A O 1
ATOM 1802 N N . PRO A 1 228 ? 10.196 19.294 -1.297 1.00 97.62 228 PRO A N 1
ATOM 1803 C CA . PRO A 1 228 ? 10.651 18.160 -2.095 1.00 97.62 228 PRO A CA 1
ATOM 1804 C C . PRO A 1 228 ? 11.998 18.437 -2.768 1.00 97.62 228 PRO A C 1
ATOM 1806 O O . PRO A 1 228 ? 12.297 19.568 -3.144 1.00 97.62 228 PRO A O 1
ATOM 1809 N N . VAL A 1 229 ? 12.775 17.382 -3.010 1.00 97.12 229 VAL A N 1
ATOM 1810 C CA . VAL A 1 229 ? 13.970 17.423 -3.871 1.00 97.12 229 VAL A CA 1
ATOM 1811 C C . VAL A 1 229 ? 13.587 17.670 -5.340 1.00 97.12 229 VAL A C 1
ATOM 1813 O O . VAL A 1 229 ? 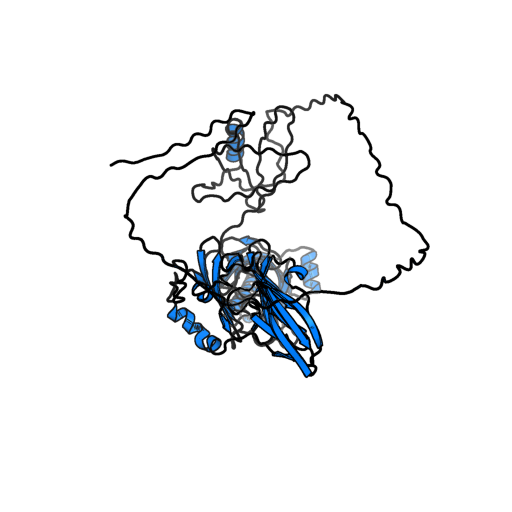14.317 18.354 -6.058 1.00 97.12 229 VAL A O 1
ATOM 1816 N N . THR A 1 230 ? 12.427 17.160 -5.771 1.00 91.94 230 THR A N 1
ATOM 1817 C CA . THR A 1 230 ? 11.913 17.267 -7.146 1.00 91.94 230 THR A CA 1
ATOM 1818 C C . THR A 1 230 ? 10.506 17.867 -7.151 1.00 91.94 230 THR A C 1
ATOM 1820 O O . THR A 1 230 ? 9.601 17.349 -6.498 1.00 91.94 230 THR A O 1
ATOM 1823 N N . GLY A 1 231 ? 10.308 18.939 -7.925 1.00 94.56 231 GLY A N 1
ATOM 1824 C CA . GLY A 1 231 ? 9.037 19.672 -8.003 1.00 94.56 231 GLY A CA 1
ATOM 1825 C C . GLY A 1 231 ? 8.740 20.513 -6.756 1.00 94.56 231 GLY A C 1
ATOM 1826 O O . GLY A 1 231 ? 9.587 20.691 -5.884 1.00 94.56 231 GLY A O 1
ATOM 1827 N N . THR A 1 232 ? 7.528 21.061 -6.670 1.00 96.94 232 THR A N 1
ATOM 1828 C CA . THR A 1 232 ? 7.059 21.814 -5.496 1.00 96.94 232 THR A CA 1
ATOM 1829 C C . THR A 1 232 ? 5.972 21.063 -4.730 1.00 96.94 232 THR A C 1
ATOM 1831 O O . THR A 1 232 ? 5.178 20.317 -5.305 1.00 96.94 232 THR A O 1
ATOM 1834 N N . ALA A 1 233 ? 5.865 21.322 -3.422 1.00 96.00 233 ALA A N 1
ATOM 1835 C CA . ALA A 1 233 ? 4.791 20.769 -2.594 1.00 96.00 233 ALA A CA 1
ATOM 1836 C C . ALA A 1 233 ? 3.392 21.084 -3.158 1.00 96.00 233 ALA A C 1
ATOM 1838 O O . ALA A 1 233 ? 2.507 20.234 -3.131 1.00 96.00 233 ALA A O 1
ATOM 1839 N N . SER A 1 234 ? 3.190 22.281 -3.721 1.00 95.75 234 SER A N 1
ATOM 1840 C CA . SER A 1 234 ? 1.917 22.667 -4.341 1.00 95.75 234 SER A CA 1
ATOM 1841 C C . SER A 1 234 ? 1.582 21.852 -5.592 1.00 95.75 234 SER A C 1
ATOM 1843 O O . SER A 1 234 ? 0.420 21.508 -5.776 1.00 95.75 234 SER A O 1
ATOM 1845 N N . GLU A 1 235 ? 2.566 21.525 -6.434 1.00 94.06 235 GLU A N 1
ATOM 1846 C CA . GLU A 1 235 ? 2.357 20.675 -7.616 1.00 94.06 235 GLU A CA 1
ATOM 1847 C C . GLU A 1 235 ? 2.043 19.229 -7.223 1.00 94.06 235 GLU A C 1
ATOM 1849 O O . GLU A 1 235 ? 1.150 18.627 -7.811 1.00 94.06 235 GLU A O 1
ATOM 1854 N N . ILE A 1 236 ? 2.721 18.697 -6.200 1.00 94.31 236 ILE A N 1
ATOM 1855 C CA . ILE A 1 236 ? 2.458 17.357 -5.654 1.00 94.31 236 ILE A CA 1
ATOM 1856 C C . ILE A 1 236 ? 1.030 17.272 -5.110 1.00 94.31 236 ILE A C 1
ATOM 1858 O O . ILE A 1 236 ? 0.233 16.474 -5.595 1.00 94.31 236 ILE A O 1
ATOM 1862 N N . LEU A 1 237 ? 0.674 18.148 -4.163 1.00 94.31 237 LEU A N 1
ATOM 1863 C CA . LEU A 1 237 ? -0.650 18.148 -3.531 1.00 94.31 237 LEU A CA 1
ATOM 1864 C C . LEU A 1 237 ? -1.788 18.365 -4.547 1.00 94.31 237 LEU A C 1
ATOM 1866 O O . LEU A 1 237 ? -2.899 17.880 -4.327 1.00 94.31 237 LEU A O 1
ATOM 1870 N N . ALA A 1 238 ? -1.513 19.061 -5.657 1.00 93.12 238 ALA A N 1
ATOM 1871 C CA . ALA A 1 238 ? -2.475 19.295 -6.728 1.00 93.12 238 ALA A CA 1
ATOM 1872 C C . ALA A 1 238 ? -2.818 18.037 -7.550 1.00 93.12 238 ALA A C 1
ATOM 1874 O O . ALA A 1 238 ? -3.934 17.981 -8.070 1.00 93.12 238 ALA A O 1
ATOM 1875 N N . LYS A 1 239 ? -1.921 17.039 -7.658 1.00 90.88 239 LYS A N 1
ATOM 1876 C CA . LYS A 1 239 ? -2.140 15.824 -8.476 1.00 90.88 239 LYS A CA 1
ATOM 1877 C C . LYS A 1 239 ? -3.426 15.090 -8.087 1.00 90.88 239 LYS A C 1
ATOM 1879 O O . LYS A 1 239 ? -4.267 14.832 -8.941 1.00 90.88 239 LYS A O 1
ATOM 1884 N N . HIS A 1 240 ? -3.599 14.841 -6.789 1.00 90.62 240 HIS A N 1
ATOM 1885 C CA . HIS A 1 240 ? -4.732 14.100 -6.217 1.00 90.62 240 HIS A CA 1
ATOM 1886 C C . HIS A 1 240 ? -5.683 15.015 -5.428 1.00 90.62 240 HIS A C 1
ATOM 1888 O O . HIS A 1 240 ? -6.315 14.621 -4.450 1.00 90.62 240 HIS A O 1
ATOM 1894 N N . GLN A 1 241 ? -5.797 16.287 -5.831 1.00 92.31 241 GLN A N 1
ATOM 1895 C CA . GLN A 1 241 ? -6.614 17.280 -5.122 1.00 92.31 241 GLN A CA 1
ATOM 1896 C C . GLN A 1 241 ? -8.113 16.924 -5.078 1.00 92.31 241 GLN A C 1
ATOM 1898 O O . GLN A 1 241 ? -8.814 17.372 -4.167 1.00 92.31 241 GLN A O 1
ATOM 1903 N N . GLN A 1 242 ? -8.601 16.125 -6.030 1.00 90.12 242 GLN A N 1
ATOM 1904 C CA . GLN A 1 242 ? -9.973 15.605 -6.039 1.00 90.12 242 GLN A CA 1
ATOM 1905 C C . GLN A 1 242 ? -10.198 14.564 -4.924 1.00 90.12 242 GLN A C 1
ATOM 1907 O O . GLN A 1 242 ? -11.182 14.653 -4.192 1.00 90.12 242 GLN A O 1
ATOM 1912 N N . ASP A 1 243 ? -9.244 13.652 -4.725 1.00 90.12 243 ASP A N 1
ATOM 1913 C CA . ASP A 1 243 ? -9.314 12.548 -3.758 1.00 90.12 243 ASP A CA 1
ATOM 1914 C C . ASP A 1 243 ? -9.159 13.035 -2.309 1.00 90.12 243 ASP A C 1
ATOM 1916 O O . ASP A 1 243 ? -9.690 12.443 -1.371 1.00 90.12 243 ASP A O 1
ATOM 1920 N N . ARG A 1 244 ? -8.517 14.196 -2.127 1.00 90.38 244 ARG A N 1
ATOM 1921 C CA . ARG A 1 244 ? -8.375 14.894 -0.838 1.00 90.38 244 ARG A CA 1
ATOM 1922 C C . ARG A 1 244 ? -9.666 15.542 -0.317 1.00 90.38 244 ARG A C 1
ATOM 1924 O O . ARG A 1 244 ? -9.660 16.110 0.775 1.00 90.38 244 ARG A O 1
ATOM 1931 N N . GLY A 1 245 ? -10.750 15.530 -1.098 1.00 82.88 245 GLY A N 1
ATOM 1932 C CA . GLY A 1 245 ? -12.000 16.226 -0.773 1.00 82.88 245 GLY A CA 1
ATOM 1933 C C . GLY A 1 245 ? -12.838 15.569 0.329 1.00 82.88 245 GLY A C 1
ATOM 1934 O O . GLY A 1 245 ? -13.590 16.269 1.009 1.00 82.88 245 GLY A O 1
ATOM 1935 N N . GLN A 1 246 ? -12.705 14.254 0.524 1.00 79.94 246 GLN A N 1
ATOM 1936 C CA . GLN A 1 246 ? -13.451 13.490 1.527 1.00 79.94 246 GLN A CA 1
ATOM 1937 C C . GLN A 1 246 ? -12.486 12.926 2.570 1.00 79.94 246 GLN A C 1
ATOM 1939 O O . GLN A 1 246 ? -11.743 11.990 2.290 1.00 79.94 246 GLN A O 1
ATOM 1944 N N . ILE A 1 247 ? -12.491 13.509 3.771 1.00 84.38 247 ILE A N 1
ATOM 1945 C CA . ILE A 1 247 ? -11.721 13.000 4.912 1.00 84.38 247 ILE A CA 1
ATOM 1946 C C . ILE A 1 247 ? -12.395 11.710 5.385 1.00 84.38 247 ILE A C 1
ATOM 1948 O O . ILE A 1 247 ? -13.574 11.734 5.743 1.00 84.38 247 ILE A O 1
ATOM 1952 N N . ALA A 1 248 ? -11.655 10.603 5.409 1.00 78.88 248 ALA A N 1
ATOM 1953 C CA . ALA A 1 248 ? -12.102 9.410 6.114 1.00 78.88 248 ALA A CA 1
ATOM 1954 C C . ALA A 1 248 ? -11.923 9.670 7.616 1.00 78.88 248 ALA A C 1
ATOM 1956 O O . ALA A 1 248 ? -10.840 10.042 8.060 1.00 78.88 248 ALA A O 1
ATOM 1957 N N . VAL A 1 249 ? -13.005 9.554 8.385 1.00 80.25 249 VAL A N 1
ATOM 1958 C CA . VAL A 1 249 ? -13.019 9.833 9.828 1.00 80.25 249 VAL A CA 1
ATOM 1959 C C . VAL A 1 249 ? -13.402 8.557 10.564 1.00 80.25 249 VAL A C 1
ATOM 1961 O O . VAL A 1 249 ? -14.273 7.818 10.105 1.00 80.25 249 VAL A O 1
ATOM 1964 N N . GLY A 1 250 ? -12.785 8.309 11.717 1.00 80.31 250 GLY A N 1
ATOM 1965 C CA . GLY A 1 250 ? -13.294 7.333 12.671 1.00 80.31 250 GLY A CA 1
ATOM 1966 C C . GLY A 1 250 ? -14.652 7.755 13.233 1.00 80.31 250 GLY A C 1
ATOM 1967 O O . GLY A 1 250 ? -14.894 8.936 13.493 1.00 80.31 250 GLY A O 1
ATOM 1968 N N . PHE A 1 251 ? -15.555 6.794 13.429 1.00 87.50 251 PHE A N 1
ATOM 1969 C CA . PHE A 1 251 ? -16.879 7.052 13.998 1.00 87.50 251 PHE A CA 1
ATOM 1970 C C . PHE A 1 251 ? -16.949 6.610 15.464 1.00 87.50 251 PHE A C 1
ATOM 1972 O O . PHE A 1 251 ? -16.206 5.737 15.897 1.00 87.50 251 PHE A O 1
ATOM 1979 N N . SER A 1 252 ? -17.878 7.176 16.238 1.00 92.00 252 SER A N 1
ATOM 1980 C CA . SER A 1 252 ? -18.241 6.657 17.569 1.00 92.00 252 SER A CA 1
ATOM 1981 C C . SER A 1 252 ? -19.423 5.680 17.531 1.00 92.00 252 SER A C 1
ATOM 1983 O O . SER A 1 252 ? -19.696 5.007 18.522 1.00 92.00 252 SER A O 1
ATOM 1985 N N . ALA A 1 253 ? -20.121 5.584 16.397 1.00 94.50 253 ALA A N 1
ATOM 1986 C CA . ALA A 1 253 ? -21.182 4.615 16.159 1.00 94.50 253 ALA A CA 1
ATOM 1987 C C . ALA A 1 253 ? -21.249 4.240 14.672 1.00 94.50 253 ALA A C 1
ATOM 1989 O O . ALA A 1 253 ? -21.099 5.106 13.809 1.00 94.50 253 ALA A O 1
ATOM 1990 N N . VAL A 1 254 ? -21.495 2.961 14.384 1.00 96.56 254 VAL A N 1
ATOM 1991 C CA . VAL A 1 254 ? -21.609 2.395 13.028 1.00 96.56 254 VAL A CA 1
ATOM 1992 C C . VAL A 1 254 ? -22.711 1.333 12.986 1.00 96.56 254 VAL A C 1
ATOM 1994 O O . VAL A 1 254 ? -23.132 0.822 14.022 1.00 96.56 254 VAL A O 1
ATOM 1997 N N . GLN A 1 255 ? -23.181 0.982 11.789 1.00 97.19 255 GLN A N 1
ATOM 1998 C CA . GLN A 1 255 ? -24.156 -0.090 11.582 1.00 97.19 255 GLN A CA 1
ATOM 1999 C C . GLN A 1 255 ? -23.513 -1.243 10.804 1.00 97.19 255 GLN A C 1
ATOM 2001 O O . GLN A 1 255 ? -22.898 -1.012 9.765 1.00 97.19 255 GLN A O 1
ATOM 2006 N N . LEU A 1 256 ? -23.691 -2.472 11.292 1.00 97.56 256 LEU A N 1
ATOM 2007 C CA . LEU A 1 256 ? -23.331 -3.696 10.572 1.00 97.56 256 LEU A CA 1
ATOM 2008 C C . LEU A 1 256 ? -24.375 -4.023 9.491 1.00 97.56 256 LEU A C 1
ATOM 2010 O O . LEU A 1 256 ? -25.542 -3.646 9.599 1.00 97.56 256 LEU A O 1
ATOM 2014 N N . GLU A 1 257 ? -23.988 -4.787 8.471 1.00 96.00 257 GLU A N 1
ATOM 2015 C CA . GLU A 1 257 ? -24.853 -5.195 7.353 1.00 96.00 257 GLU A CA 1
ATOM 2016 C C . GLU A 1 257 ? -26.076 -6.018 7.806 1.00 96.00 257 GLU A C 1
ATOM 2018 O O . GLU A 1 257 ? -27.163 -5.883 7.244 1.00 96.00 257 GLU A O 1
ATOM 2023 N N . ASN A 1 258 ? -25.947 -6.808 8.878 1.00 97.00 258 ASN A N 1
ATOM 2024 C CA . ASN A 1 258 ? -27.069 -7.493 9.535 1.00 97.00 258 ASN A CA 1
ATOM 2025 C C . ASN A 1 258 ? -28.079 -6.544 10.225 1.00 97.00 258 ASN A C 1
ATOM 2027 O O . ASN A 1 258 ? -29.121 -6.999 10.701 1.00 97.00 258 ASN A O 1
ATOM 2031 N N . GLY A 1 259 ? -27.789 -5.242 10.274 1.00 97.56 259 GLY A N 1
ATOM 2032 C CA . GLY A 1 259 ? -28.621 -4.186 10.841 1.00 97.56 259 GLY A CA 1
ATOM 2033 C C . GLY A 1 259 ? -28.263 -3.769 12.271 1.00 97.56 259 GLY A C 1
ATOM 2034 O O . GLY A 1 259 ? -28.737 -2.710 12.699 1.00 97.56 259 GLY A O 1
ATOM 2035 N N . ALA A 1 260 ? -27.437 -4.540 12.986 1.00 97.88 260 ALA A N 1
ATOM 2036 C CA . ALA A 1 260 ? -27.043 -4.261 14.367 1.00 97.88 260 ALA A CA 1
ATOM 2037 C C . ALA A 1 260 ? -26.299 -2.924 14.495 1.00 97.88 260 ALA A C 1
ATOM 2039 O O . ALA A 1 260 ? -25.507 -2.547 13.626 1.00 97.88 260 ALA A O 1
ATOM 2040 N N . GLN A 1 261 ? -26.562 -2.204 15.583 1.00 98.25 261 GLN A N 1
ATOM 2041 C CA . GLN A 1 261 ? -25.904 -0.938 15.897 1.00 98.25 261 GLN A CA 1
ATOM 2042 C C . GLN A 1 261 ? -24.697 -1.190 16.792 1.00 98.25 261 GLN A C 1
ATOM 2044 O O . GLN A 1 261 ? -24.848 -1.771 17.867 1.00 98.25 261 GLN A O 1
ATOM 2049 N N . LEU A 1 262 ? -23.526 -0.705 16.388 1.00 98.31 262 LEU A N 1
ATOM 2050 C CA . LEU A 1 262 ? -22.343 -0.654 17.236 1.00 98.31 262 LEU A CA 1
ATOM 2051 C C . LEU A 1 262 ? -22.113 0.770 17.741 1.00 98.31 262 LEU A C 1
ATOM 2053 O O . LEU A 1 262 ? -22.215 1.730 16.976 1.00 98.31 262 LEU A O 1
ATOM 2057 N N . GLN A 1 263 ? -21.763 0.903 19.017 1.00 98.31 263 GLN A N 1
ATOM 2058 C CA . GLN A 1 263 ? -21.427 2.177 19.648 1.00 98.31 263 GLN A CA 1
ATOM 2059 C C . GLN A 1 263 ? -20.209 2.018 20.560 1.00 98.31 263 GLN A C 1
ATOM 2061 O O . GLN A 1 263 ? -20.197 1.144 21.429 1.00 98.31 263 GLN A O 1
ATOM 2066 N N . ALA A 1 264 ? -19.226 2.902 20.387 1.00 97.38 264 ALA A N 1
ATOM 2067 C CA . ALA A 1 264 ? -18.090 3.067 21.281 1.00 97.38 264 ALA A CA 1
ATOM 2068 C C . ALA A 1 264 ? -18.385 4.141 22.344 1.00 97.38 264 ALA A C 1
ATOM 2070 O O . ALA A 1 264 ? -18.813 5.255 22.029 1.00 97.38 264 ALA A O 1
ATOM 2071 N N . GLU A 1 265 ? -18.127 3.815 23.607 1.00 96.62 265 GLU A N 1
ATOM 2072 C CA . GLU A 1 265 ? -18.174 4.724 24.750 1.00 96.62 265 GLU A CA 1
ATOM 2073 C C . GLU A 1 265 ? -16.777 4.826 25.373 1.00 96.62 265 GLU A C 1
ATOM 2075 O O . GLU A 1 265 ? -16.131 3.812 25.634 1.00 96.62 265 GLU A O 1
ATOM 2080 N N . VAL A 1 266 ? -16.309 6.055 25.611 1.00 94.69 266 VAL A N 1
ATOM 2081 C CA . VAL A 1 266 ? -14.994 6.332 26.206 1.00 94.69 266 VAL A CA 1
ATOM 2082 C C . VAL A 1 266 ? -15.198 7.012 27.557 1.00 94.69 266 VAL A C 1
ATOM 2084 O O . VAL A 1 266 ? -15.607 8.171 27.626 1.00 94.69 266 VAL A O 1
ATOM 2087 N N . THR A 1 267 ? -14.915 6.293 28.642 1.00 94.62 267 THR A N 1
ATOM 2088 C CA . THR A 1 267 ? -15.021 6.800 30.017 1.00 94.62 267 THR A CA 1
ATOM 2089 C C . THR A 1 267 ? -13.646 7.184 30.549 1.00 94.62 267 THR A C 1
ATOM 2091 O O . THR A 1 267 ? -12.731 6.367 30.573 1.00 94.62 267 THR A O 1
ATOM 2094 N N . ALA A 1 268 ? -13.494 8.428 31.004 1.00 91.25 268 ALA A N 1
ATOM 2095 C CA . ALA A 1 268 ? -12.243 8.926 31.568 1.00 91.25 268 ALA A CA 1
ATOM 2096 C C . ALA A 1 268 ? -12.141 8.647 33.076 1.00 91.25 268 ALA A C 1
ATOM 2098 O O . ALA A 1 268 ? -12.935 9.161 33.867 1.00 91.25 268 ALA A O 1
ATOM 2099 N N . GLU A 1 269 ? -11.105 7.920 33.478 1.00 90.25 269 GLU A N 1
ATOM 2100 C CA . GLU A 1 269 ? -10.646 7.786 34.860 1.00 90.25 269 GLU A CA 1
ATOM 2101 C C . GLU A 1 269 ? -9.263 8.454 35.039 1.00 90.25 269 GLU A C 1
ATOM 2103 O O . GLU A 1 269 ? -8.602 8.810 34.059 1.00 90.25 269 GLU A O 1
ATOM 2108 N N . PRO A 1 270 ? -8.788 8.694 36.280 1.00 89.56 270 PRO A N 1
ATOM 2109 C CA . PRO A 1 270 ? -7.502 9.350 36.520 1.00 89.56 270 PRO A CA 1
ATOM 2110 C C . PRO A 1 270 ? -6.297 8.600 35.921 1.00 89.56 270 PRO A C 1
ATOM 2112 O O . PRO A 1 270 ? -5.712 7.716 36.543 1.00 89.56 270 PRO A O 1
ATOM 2115 N N . GLY A 1 271 ? -5.896 9.016 34.719 1.00 85.44 271 GLY A N 1
ATOM 2116 C CA . GLY A 1 271 ? -4.769 8.472 33.961 1.00 85.44 271 GLY A CA 1
ATOM 2117 C C . GLY A 1 271 ? -5.156 7.464 32.877 1.00 85.44 271 GLY A C 1
ATOM 2118 O O . GLY A 1 271 ? -4.342 7.239 31.989 1.00 85.44 271 GLY A O 1
ATOM 2119 N N . ILE A 1 272 ? -6.373 6.914 32.890 1.00 90.19 272 ILE A N 1
ATOM 2120 C CA . ILE A 1 272 ? -6.793 5.851 31.967 1.00 90.19 272 ILE A CA 1
ATOM 2121 C C . ILE A 1 272 ? -8.170 6.141 31.352 1.00 90.19 272 ILE A C 1
ATOM 2123 O O . ILE A 1 272 ? -9.079 6.621 32.024 1.00 90.19 272 ILE A O 1
ATOM 2127 N N . PHE A 1 273 ? -8.315 5.880 30.060 1.00 92.69 273 PHE A N 1
ATOM 2128 C CA . PHE A 1 273 ? -9.584 5.858 29.348 1.00 92.69 273 PHE A CA 1
ATOM 2129 C C . PHE A 1 273 ? -10.048 4.408 29.221 1.00 92.69 273 PHE A C 1
ATOM 2131 O O . PHE A 1 273 ? -9.335 3.577 28.665 1.00 92.69 273 PHE A O 1
ATOM 2138 N N . HIS A 1 274 ? -11.258 4.118 29.684 1.00 94.88 274 HIS A N 1
ATOM 2139 C CA . HIS A 1 274 ? -11.941 2.852 29.429 1.00 94.88 274 HIS A CA 1
ATOM 2140 C C . HIS A 1 274 ? -12.753 2.982 28.148 1.00 94.88 274 HIS A C 1
ATOM 2142 O O . HIS A 1 274 ? -13.642 3.829 28.067 1.00 94.88 274 HIS A O 1
ATOM 2148 N N . ILE A 1 275 ? -12.444 2.157 27.155 1.00 96.38 275 ILE A N 1
ATOM 2149 C CA . ILE A 1 275 ? -13.125 2.105 25.862 1.00 96.38 275 ILE A CA 1
ATOM 2150 C C . ILE A 1 275 ? -14.016 0.866 25.874 1.00 96.38 275 ILE A C 1
ATOM 2152 O O . ILE A 1 275 ? -13.516 -0.253 25.970 1.00 96.38 275 ILE A O 1
ATOM 2156 N N . ALA A 1 276 ? -15.329 1.051 25.770 1.00 98.00 276 ALA A N 1
ATOM 2157 C CA . ALA A 1 276 ? -16.302 -0.031 25.675 1.00 98.00 276 ALA A CA 1
ATOM 2158 C C . ALA A 1 276 ? -17.017 0.025 24.322 1.00 98.00 276 ALA A C 1
ATOM 2160 O O . ALA A 1 276 ? -17.560 1.063 23.952 1.00 98.00 276 ALA A O 1
ATOM 2161 N N . ILE A 1 277 ? -17.049 -1.092 23.597 1.00 98.38 277 ILE A N 1
ATOM 2162 C CA . ILE A 1 277 ? -17.832 -1.240 22.367 1.00 98.38 277 ILE A CA 1
ATOM 2163 C C . ILE A 1 277 ? -19.054 -2.086 22.693 1.00 98.38 277 ILE A C 1
ATOM 2165 O O . ILE A 1 277 ? -18.950 -3.190 23.237 1.00 98.38 277 ILE A O 1
ATOM 2169 N N . SER A 1 278 ? -20.225 -1.553 22.365 1.00 98.50 278 SER A N 1
ATOM 2170 C CA . SER A 1 278 ? -21.513 -2.204 22.564 1.00 98.50 278 SER A CA 1
ATOM 2171 C C . SER A 1 278 ? -22.204 -2.489 21.239 1.00 98.50 278 SER A C 1
ATOM 2173 O O . SER A 1 278 ? -22.155 -1.664 20.332 1.00 98.50 278 SER A O 1
ATOM 2175 N N . GLN A 1 279 ? -22.862 -3.644 21.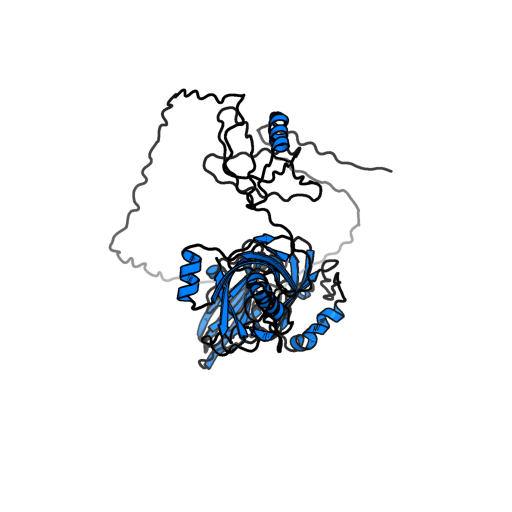152 1.00 98.25 279 GLN A N 1
ATOM 2176 C CA . GLN A 1 279 ? -23.758 -4.024 20.068 1.00 98.25 279 GLN A CA 1
ATOM 2177 C C . GLN A 1 279 ? -25.192 -4.047 20.594 1.00 98.25 279 GLN A C 1
ATOM 2179 O O . GLN A 1 279 ? -25.486 -4.739 21.568 1.00 98.25 279 GLN A O 1
ATOM 2184 N N . ASP A 1 280 ? -26.076 -3.258 19.982 1.00 97.56 280 ASP A N 1
ATOM 2185 C CA . ASP A 1 280 ? -27.491 -3.120 20.359 1.00 97.56 280 ASP A CA 1
ATOM 2186 C C . ASP A 1 280 ? -27.707 -2.856 21.873 1.00 97.56 280 ASP A C 1
ATOM 2188 O O . ASP A 1 280 ? -28.699 -3.268 22.476 1.00 97.56 280 ASP A O 1
ATOM 2192 N N . GLY A 1 281 ? -26.754 -2.151 22.500 1.00 97.00 281 GLY A N 1
ATOM 2193 C CA . GLY A 1 281 ? -26.743 -1.807 23.928 1.00 97.00 281 GLY A CA 1
ATOM 2194 C C . GLY A 1 281 ? -26.101 -2.843 24.864 1.00 97.00 281 GLY A C 1
ATOM 2195 O O . GLY A 1 281 ? -26.007 -2.588 26.065 1.00 97.00 281 GLY A O 1
ATOM 2196 N N . GLN A 1 282 ? -25.629 -3.986 24.359 1.00 98.19 282 GLN A N 1
ATOM 2197 C CA . GLN A 1 282 ? -24.826 -4.946 25.123 1.00 98.19 282 GLN A CA 1
ATOM 2198 C C . GLN A 1 282 ? -23.335 -4.723 24.847 1.00 98.19 282 GLN A C 1
ATOM 2200 O O . GLN A 1 282 ? -22.910 -4.800 23.701 1.00 98.19 282 GLN A O 1
ATOM 2205 N N . VAL A 1 283 ? -22.519 -4.502 25.883 1.00 98.38 283 VAL A N 1
ATOM 2206 C CA . VAL A 1 283 ? -21.051 -4.443 25.738 1.00 98.38 283 VAL A CA 1
ATOM 2207 C C . VAL A 1 283 ? -20.526 -5.794 25.238 1.00 98.38 283 VAL A C 1
ATOM 2209 O O . VAL A 1 283 ? -20.780 -6.825 25.865 1.00 98.38 283 VAL A O 1
ATOM 2212 N N . ILE A 1 284 ? -19.811 -5.773 24.111 1.00 98.38 284 ILE A N 1
ATOM 2213 C CA . ILE A 1 284 ? -19.193 -6.947 23.472 1.00 98.38 284 ILE A CA 1
ATOM 2214 C C . ILE A 1 284 ? -17.664 -6.943 23.583 1.00 98.38 284 ILE A C 1
ATOM 2216 O O . ILE A 1 284 ? -17.055 -8.008 23.557 1.00 98.38 284 ILE A O 1
ATOM 2220 N N . PHE A 1 285 ? -17.049 -5.769 23.749 1.00 98.50 285 PHE A N 1
ATOM 2221 C CA . PHE A 1 285 ? -15.602 -5.609 23.867 1.00 98.50 285 PHE A CA 1
ATOM 2222 C C . PHE A 1 285 ? -15.257 -4.434 24.787 1.00 98.50 285 PHE A C 1
ATOM 2224 O O . PHE A 1 285 ? -15.981 -3.438 24.836 1.00 98.50 285 PHE A O 1
ATOM 2231 N N . THR A 1 286 ? -14.139 -4.546 25.505 1.00 97.88 286 THR A N 1
ATOM 2232 C CA . THR A 1 286 ? -13.589 -3.485 26.357 1.00 97.88 286 THR A CA 1
ATOM 2233 C C . THR A 1 286 ? -12.071 -3.471 26.276 1.00 97.88 286 THR A C 1
ATOM 2235 O O . THR A 1 286 ? -11.454 -4.531 26.367 1.00 97.88 286 THR A O 1
ATOM 2238 N N . THR A 1 287 ? -11.471 -2.287 26.199 1.00 96.31 287 THR A N 1
ATOM 2239 C CA . THR A 1 287 ? -10.019 -2.095 26.295 1.00 96.31 287 THR A CA 1
ATOM 2240 C C . THR A 1 287 ? -9.691 -0.791 27.022 1.00 96.31 287 THR A C 1
ATOM 2242 O O . THR A 1 287 ? -10.558 0.056 27.229 1.00 96.31 287 THR A O 1
ATOM 2245 N N . GLU A 1 288 ? -8.437 -0.629 27.427 1.00 94.25 288 GLU A N 1
ATOM 2246 C CA . GLU A 1 288 ? -7.941 0.541 28.153 1.00 94.25 288 GLU A CA 1
ATOM 2247 C C . GLU A 1 288 ? -6.968 1.353 27.284 1.00 94.25 288 GLU A C 1
ATOM 2249 O O . GLU A 1 288 ? -6.164 0.790 26.543 1.00 94.25 288 GLU A O 1
ATOM 2254 N N . ALA A 1 289 ? -6.982 2.677 27.394 1.00 90.38 289 ALA A N 1
ATOM 2255 C CA . ALA A 1 289 ? -6.033 3.559 26.718 1.00 90.38 289 ALA A CA 1
ATOM 2256 C C . ALA A 1 289 ? -5.441 4.579 27.711 1.00 90.38 289 ALA A C 1
ATOM 2258 O O . ALA A 1 289 ? -6.117 4.984 28.657 1.00 90.38 289 ALA A O 1
ATOM 2259 N N . PRO A 1 290 ? -4.184 5.020 27.546 1.00 85.44 290 PRO A N 1
ATOM 2260 C CA . PRO A 1 290 ? -3.585 6.044 28.398 1.00 85.44 290 PRO A CA 1
ATOM 2261 C C . PRO A 1 290 ? -4.301 7.382 28.187 1.00 85.44 290 PRO A C 1
ATOM 2263 O O . PRO A 1 290 ? -4.634 7.725 27.057 1.00 85.44 290 PRO A O 1
ATOM 2266 N N . VAL A 1 291 ? -4.476 8.200 29.227 1.00 81.00 291 VAL A N 1
ATOM 2267 C CA . VAL A 1 291 ? -5.012 9.561 29.032 1.00 81.00 291 VAL A CA 1
ATOM 2268 C C . VAL A 1 291 ? -3.961 10.447 28.357 1.00 81.00 291 VAL A C 1
ATOM 2270 O O . VAL A 1 291 ? -3.061 10.984 29.008 1.00 81.00 291 VAL A O 1
ATOM 2273 N N . ARG A 1 292 ? -4.081 10.599 27.032 1.00 72.31 292 ARG A N 1
ATOM 2274 C CA . ARG A 1 292 ? -3.204 11.415 26.181 1.00 72.31 292 ARG A CA 1
ATOM 2275 C C . ARG A 1 292 ? -4.010 12.268 25.213 1.00 72.31 292 ARG A C 1
ATOM 2277 O O . ARG A 1 292 ? -4.656 11.744 24.310 1.00 72.31 292 ARG A O 1
ATOM 2284 N N . ALA A 1 293 ? -3.883 13.588 25.361 1.00 59.47 293 ALA A N 1
ATOM 2285 C CA . ALA A 1 293 ? -4.672 14.562 24.603 1.00 59.47 293 ALA A CA 1
ATOM 2286 C C . ALA A 1 293 ? -6.174 14.191 24.629 1.00 59.47 293 ALA A C 1
ATOM 2288 O O . ALA A 1 293 ? -6.640 13.649 25.630 1.00 59.47 293 ALA A O 1
ATOM 2289 N N . ASN A 1 294 ? -6.935 14.528 23.587 1.00 57.31 294 ASN A N 1
ATOM 2290 C CA . ASN A 1 294 ? -8.380 14.286 23.571 1.00 57.31 294 ASN A CA 1
ATOM 2291 C C . ASN A 1 294 ? -8.758 12.916 22.977 1.00 57.31 294 ASN A C 1
ATOM 2293 O O . ASN A 1 294 ? -9.858 12.437 23.232 1.00 57.31 294 ASN A O 1
ATOM 2297 N N . ASP A 1 295 ? -7.848 12.287 22.228 1.00 73.19 295 ASP A N 1
ATOM 2298 C CA . ASP A 1 295 ? -8.181 11.265 21.232 1.00 73.19 295 ASP A CA 1
ATOM 2299 C C . ASP A 1 295 ? -7.310 10.011 21.435 1.00 73.19 295 ASP A C 1
ATOM 2301 O O . ASP A 1 295 ? -6.387 9.725 20.679 1.00 73.19 295 ASP A O 1
ATOM 2305 N N . SER A 1 296 ? -7.550 9.277 22.527 1.00 88.69 296 SER A N 1
ATOM 2306 C CA . SER A 1 296 ? -6.892 7.974 22.780 1.00 88.69 296 SER A CA 1
ATOM 2307 C C . SER A 1 296 ? -7.680 6.780 22.217 1.00 88.69 296 SER A C 1
ATOM 2309 O O . SER A 1 296 ? -7.180 5.659 22.181 1.00 88.69 296 SER A O 1
ATOM 2311 N N . PHE A 1 297 ? -8.891 7.050 21.732 1.00 94.00 297 PHE A N 1
ATOM 2312 C CA . PHE A 1 297 ? -9.691 6.208 20.853 1.00 94.00 297 PHE A CA 1
ATOM 2313 C C . PHE A 1 297 ? -9.878 6.982 19.549 1.00 94.00 297 PHE A C 1
ATOM 2315 O O . PHE A 1 297 ? -10.289 8.142 19.606 1.00 94.00 297 PHE A O 1
ATOM 2322 N N . LEU A 1 298 ? -9.554 6.383 18.402 1.00 93.81 298 LEU A N 1
ATOM 2323 C CA . LEU A 1 298 ? -9.526 7.109 17.125 1.00 93.81 298 LEU A CA 1
ATOM 2324 C C . LEU A 1 298 ? -10.745 6.840 16.253 1.00 93.81 298 LEU A C 1
ATOM 2326 O O . LEU A 1 298 ? -11.154 7.710 15.486 1.00 93.81 298 LEU A O 1
ATOM 2330 N N . GLY A 1 299 ? -11.343 5.655 16.372 1.00 95.62 299 GLY A N 1
ATOM 2331 C CA . GLY A 1 299 ? -12.506 5.316 15.574 1.00 95.62 299 GLY A CA 1
ATOM 2332 C C . GLY A 1 299 ? -13.019 3.899 15.745 1.00 95.62 299 GLY A C 1
ATOM 2333 O O . GLY A 1 299 ? -12.327 2.999 16.221 1.00 95.62 299 GLY A O 1
ATOM 2334 N N . LEU A 1 300 ? -14.264 3.752 15.308 1.00 97.81 300 LEU A N 1
ATOM 2335 C CA . LEU A 1 300 ? -14.977 2.518 15.038 1.00 97.81 300 LEU A CA 1
ATOM 2336 C C . LEU A 1 300 ? -15.371 2.514 13.554 1.00 97.81 300 LEU A C 1
ATOM 2338 O O . LEU A 1 300 ? -15.856 3.525 13.038 1.00 97.81 300 LEU A O 1
ATOM 2342 N N . TRP A 1 301 ? -15.212 1.374 12.891 1.00 98.06 301 TRP A N 1
ATOM 2343 C CA . TRP A 1 301 ? -15.594 1.146 11.497 1.00 98.06 301 TRP A CA 1
ATOM 2344 C C . TRP A 1 301 ? -16.332 -0.188 11.364 1.00 98.06 301 TRP A C 1
ATOM 2346 O O . TRP A 1 301 ? -16.139 -1.095 12.171 1.00 98.06 301 TRP A O 1
ATOM 2356 N N . ALA A 1 302 ? -17.169 -0.313 10.334 1.00 97.19 302 ALA A N 1
ATOM 2357 C CA . ALA A 1 302 ? -17.890 -1.539 10.001 1.00 97.19 302 ALA A CA 1
ATOM 2358 C C . ALA A 1 302 ? -17.588 -1.956 8.558 1.00 97.19 302 ALA A C 1
ATOM 2360 O O . ALA A 1 302 ? -17.615 -1.118 7.656 1.00 97.19 302 ALA A O 1
ATOM 2361 N N . LEU A 1 303 ? -17.349 -3.249 8.344 1.00 96.31 303 LEU A N 1
ATOM 2362 C CA . LEU A 1 303 ? -17.142 -3.854 7.032 1.00 96.31 303 LEU A CA 1
ATOM 2363 C C . LEU A 1 303 ? -17.999 -5.120 6.929 1.00 96.31 303 LEU A C 1
ATOM 2365 O O . LEU A 1 303 ? -17.682 -6.160 7.503 1.00 96.31 303 LEU A O 1
ATOM 2369 N N . GLY A 1 304 ? -19.133 -5.022 6.233 1.00 96.38 304 GLY A N 1
ATOM 2370 C CA . GLY A 1 304 ? -20.133 -6.090 6.232 1.00 96.38 304 GLY A CA 1
ATOM 2371 C C . GLY A 1 304 ? -20.638 -6.355 7.654 1.00 96.38 304 GLY A C 1
ATOM 2372 O O . GLY A 1 304 ? -21.276 -5.497 8.262 1.00 96.38 304 GLY A O 1
ATOM 2373 N N . ASN A 1 305 ? -20.331 -7.534 8.198 1.00 97.75 305 ASN A N 1
ATOM 2374 C CA . ASN A 1 305 ? -20.669 -7.919 9.575 1.00 97.75 305 ASN A CA 1
ATOM 2375 C C . ASN A 1 305 ? -19.485 -7.885 10.553 1.00 97.75 305 ASN A C 1
ATOM 2377 O O . ASN A 1 305 ? -19.675 -8.250 11.710 1.00 97.75 305 ASN A O 1
ATOM 2381 N N . GLN A 1 306 ? -18.308 -7.460 10.095 1.00 97.94 306 GLN A N 1
ATOM 2382 C CA . GLN A 1 306 ? -17.118 -7.286 10.924 1.00 97.94 306 GLN A CA 1
ATOM 2383 C C . GLN A 1 306 ? -17.001 -5.835 11.384 1.00 97.94 306 GLN A C 1
ATOM 2385 O O . GLN A 1 306 ? -17.467 -4.917 10.695 1.00 97.94 306 GLN A O 1
ATOM 2390 N N . TRP A 1 307 ? -16.339 -5.612 12.513 1.00 98.31 307 TRP A N 1
ATOM 2391 C CA . TRP A 1 307 ? -15.986 -4.275 12.975 1.00 98.31 307 TRP A CA 1
ATOM 2392 C C . TRP A 1 307 ? -14.505 -4.135 13.292 1.00 98.31 307 TRP A C 1
ATOM 2394 O O . TRP A 1 307 ? -13.842 -5.067 13.742 1.00 98.31 307 TRP A O 1
ATOM 2404 N N . PHE A 1 308 ? -14.016 -2.916 13.082 1.00 98.50 308 PHE A N 1
ATOM 2405 C CA . PHE A 1 308 ? -12.654 -2.513 13.393 1.00 98.50 308 PHE A CA 1
ATOM 2406 C C . PHE A 1 308 ? -12.682 -1.354 14.378 1.00 98.50 308 PHE A C 1
ATOM 2408 O O . PHE A 1 308 ? -13.520 -0.459 14.253 1.00 98.50 308 PHE A O 1
ATOM 2415 N N . ALA A 1 309 ? -11.772 -1.350 15.343 1.00 98.19 309 ALA A N 1
ATOM 2416 C CA . ALA A 1 309 ? -11.590 -0.241 16.270 1.00 98.19 309 ALA A CA 1
ATOM 2417 C C . ALA A 1 309 ? -10.106 0.067 16.451 1.00 98.19 309 ALA A C 1
ATOM 2419 O O . ALA A 1 309 ? -9.309 -0.859 16.531 1.00 98.19 309 ALA A O 1
ATOM 2420 N N . GLU A 1 310 ? -9.739 1.342 16.564 1.00 97.44 310 GLU A N 1
ATOM 2421 C CA . GLU A 1 310 ? -8.347 1.757 16.785 1.00 97.44 310 GLU A CA 1
ATOM 2422 C C . GLU A 1 310 ? -8.220 2.531 18.100 1.00 97.44 310 GLU A C 1
ATOM 2424 O O . GLU A 1 310 ? -8.921 3.525 18.335 1.00 97.44 310 GLU A O 1
ATOM 2429 N N . ALA A 1 311 ? -7.302 2.078 18.954 1.00 95.88 311 ALA A N 1
ATOM 2430 C CA . ALA A 1 311 ? -6.941 2.745 20.197 1.00 95.88 311 ALA A CA 1
ATOM 2431 C C . ALA A 1 311 ? -5.432 2.998 20.259 1.00 95.88 311 ALA A C 1
ATOM 2433 O O . ALA A 1 311 ? -4.623 2.195 19.798 1.00 95.88 311 ALA A O 1
ATOM 2434 N N . MET A 1 312 ? -5.054 4.109 20.885 1.00 94.06 312 MET A N 1
ATOM 2435 C CA . MET A 1 312 ? -3.661 4.410 21.200 1.00 94.06 312 MET A CA 1
ATOM 2436 C C . MET A 1 312 ? -3.270 3.732 22.520 1.00 94.06 312 MET A C 1
ATOM 2438 O O . MET A 1 312 ? -4.056 3.657 23.464 1.00 94.06 312 MET A O 1
ATOM 2442 N N . ARG A 1 313 ? -2.019 3.292 22.614 1.00 93.06 313 ARG A N 1
ATOM 2443 C CA . ARG A 1 313 ? -1.380 2.687 23.786 1.00 93.06 313 ARG A CA 1
ATOM 2444 C C . ARG A 1 313 ? -0.167 3.508 24.233 1.00 93.06 313 ARG A C 1
ATOM 2446 O O . ARG A 1 313 ? 0.287 4.421 23.546 1.00 93.06 313 ARG A O 1
ATOM 2453 N N . SER A 1 314 ? 0.328 3.225 25.436 1.00 90.19 314 SER A N 1
ATOM 2454 C CA . SER A 1 314 ? 1.517 3.853 26.025 1.00 90.19 314 SER A CA 1
ATOM 2455 C C . SER A 1 314 ? 2.022 3.020 27.198 1.00 90.19 314 SER A C 1
ATOM 2457 O O . SER A 1 314 ? 1.227 2.409 27.909 1.00 90.19 314 SER A O 1
ATOM 2459 N N . THR A 1 315 ? 3.326 3.070 27.468 1.00 85.31 315 THR A N 1
ATOM 2460 C CA . THR A 1 315 ? 3.921 2.517 28.695 1.00 85.31 315 THR A CA 1
ATOM 2461 C C . THR A 1 315 ? 3.632 3.365 29.936 1.00 85.31 315 THR A C 1
ATOM 2463 O O . THR A 1 315 ? 3.698 2.861 31.055 1.00 85.31 315 THR A O 1
ATOM 2466 N N . GLU A 1 316 ? 3.325 4.654 29.759 1.00 84.88 316 GLU A N 1
ATOM 2467 C CA . GLU A 1 316 ? 3.107 5.611 30.848 1.00 84.88 316 GLU A CA 1
ATOM 2468 C C . GLU A 1 316 ? 1.955 6.582 30.555 1.00 84.88 316 GLU A C 1
ATOM 2470 O O . GLU A 1 316 ? 1.732 6.997 29.415 1.00 84.88 316 GLU A O 1
ATOM 2475 N N . ASN A 1 317 ? 1.291 7.062 31.606 1.00 79.38 317 ASN A N 1
ATOM 2476 C CA . ASN A 1 317 ? 0.265 8.107 31.514 1.00 79.38 317 ASN A CA 1
ATOM 2477 C C . ASN A 1 317 ? 0.910 9.505 31.466 1.00 79.38 317 ASN A C 1
ATOM 2479 O O . ASN A 1 317 ? 0.682 10.354 32.328 1.00 79.38 317 ASN A O 1
ATOM 2483 N N . SER A 1 318 ? 1.773 9.715 30.467 1.00 81.69 318 SER A N 1
ATOM 2484 C CA . SER A 1 318 ? 2.503 10.958 30.214 1.00 81.69 318 SER A CA 1
ATOM 2485 C C . SER A 1 318 ? 2.419 11.353 28.742 1.00 81.69 318 SER A C 1
ATOM 2487 O O . SER A 1 318 ? 2.620 10.528 27.853 1.00 81.69 318 SER A O 1
ATOM 2489 N N . PHE A 1 319 ? 2.238 12.651 28.481 1.00 78.50 319 PHE A N 1
ATOM 2490 C CA . PHE A 1 319 ? 2.331 13.240 27.140 1.00 78.50 319 PHE A CA 1
ATOM 2491 C C . PHE A 1 319 ? 3.705 13.043 26.472 1.00 78.50 319 PHE A C 1
ATOM 2493 O O . PHE A 1 319 ? 3.810 13.198 25.260 1.00 78.50 319 PHE A O 1
ATOM 2500 N N . SER A 1 320 ? 4.758 12.744 27.246 1.00 81.31 320 SER A N 1
ATOM 2501 C CA . SER A 1 320 ? 6.136 12.610 26.754 1.00 81.31 320 SER A CA 1
ATOM 2502 C C . SER A 1 320 ? 6.588 11.176 26.477 1.00 81.31 320 SER A C 1
ATOM 2504 O O . SER A 1 320 ? 7.692 10.995 25.970 1.00 81.31 320 SER A O 1
ATOM 2506 N N . ALA A 1 321 ? 5.818 10.162 26.873 1.00 85.12 321 ALA A N 1
ATOM 2507 C CA . ALA A 1 321 ? 6.216 8.774 26.655 1.00 85.12 321 ALA A CA 1
ATOM 2508 C C . ALA A 1 321 ? 6.018 8.373 25.172 1.00 85.12 321 ALA A C 1
ATOM 2510 O O . ALA A 1 321 ? 5.285 9.060 24.446 1.00 85.12 321 ALA A O 1
ATOM 2511 N N . PRO A 1 322 ? 6.584 7.249 24.705 1.00 87.44 322 PRO A N 1
ATOM 2512 C CA . PRO A 1 322 ? 6.211 6.655 23.421 1.00 87.44 322 PRO A CA 1
ATOM 2513 C C . PRO A 1 322 ? 4.731 6.256 23.414 1.00 87.44 322 PRO A C 1
ATOM 2515 O O . PRO A 1 322 ? 4.224 5.765 24.424 1.00 87.44 322 PRO A O 1
ATOM 2518 N N . ALA A 1 323 ? 4.047 6.493 22.300 1.00 91.19 323 ALA A N 1
ATOM 2519 C CA . ALA A 1 323 ? 2.711 5.976 22.031 1.00 91.19 323 ALA A CA 1
ATOM 2520 C C . ALA A 1 323 ? 2.760 5.141 20.755 1.00 91.19 323 ALA A C 1
ATOM 2522 O O . ALA A 1 323 ? 3.551 5.462 19.872 1.00 91.19 323 ALA A O 1
ATOM 2523 N N . TRP A 1 324 ? 1.924 4.112 20.698 1.00 94.75 324 TRP A N 1
ATOM 2524 C CA . TRP A 1 324 ? 1.765 3.213 19.556 1.00 94.75 324 TRP A CA 1
ATOM 2525 C C . TRP A 1 324 ? 0.290 2.823 19.421 1.00 94.75 324 TRP A C 1
ATOM 2527 O O . TRP A 1 324 ? -0.495 3.019 20.351 1.00 94.75 324 TRP A O 1
ATOM 2537 N N . GLY A 1 325 ? -0.090 2.307 18.265 1.00 95.88 325 GLY A N 1
ATOM 2538 C CA . GLY A 1 325 ? -1.447 1.963 17.882 1.00 95.88 325 GLY A CA 1
ATOM 2539 C C . GLY A 1 325 ? -1.757 0.490 18.077 1.00 95.88 325 GLY A C 1
ATOM 2540 O O . GLY A 1 325 ? -0.890 -0.393 18.026 1.00 95.88 325 GLY A O 1
ATOM 2541 N N . GLU A 1 326 ? -3.035 0.225 18.297 1.00 97.75 326 GLU A N 1
ATOM 2542 C CA . GLU A 1 326 ? -3.577 -1.118 18.274 1.00 97.75 326 GLU A CA 1
ATOM 2543 C C . GLU A 1 326 ? -4.954 -1.105 17.619 1.00 97.75 326 GLU A C 1
ATOM 2545 O O . GLU A 1 326 ? -5.896 -0.467 18.106 1.00 97.75 326 GLU A O 1
ATOM 2550 N N . ILE A 1 327 ? -5.047 -1.816 16.497 1.00 98.50 327 ILE A N 1
ATOM 2551 C CA . ILE A 1 327 ? -6.298 -2.074 15.797 1.00 98.50 327 ILE A CA 1
ATOM 2552 C C . ILE A 1 327 ? -6.860 -3.412 16.284 1.00 98.50 327 ILE A C 1
ATOM 2554 O O . ILE A 1 327 ? -6.146 -4.412 16.375 1.00 98.50 327 ILE A O 1
ATOM 2558 N N . PHE A 1 328 ? -8.158 -3.425 16.576 1.00 98.56 328 PHE A N 1
ATOM 2559 C CA . PHE A 1 328 ? -8.925 -4.614 16.927 1.00 98.56 328 PHE A CA 1
ATOM 2560 C C . PHE A 1 328 ? -9.872 -4.967 15.785 1.00 98.56 328 PHE A C 1
ATOM 2562 O O . PHE A 1 328 ? -10.656 -4.111 15.383 1.00 98.56 328 PHE A O 1
ATOM 2569 N N . GLU A 1 329 ? -9.843 -6.212 15.316 1.00 98.44 329 GLU A N 1
ATOM 2570 C CA . GLU A 1 329 ? -10.840 -6.795 14.408 1.00 98.44 329 GLU A CA 1
ATOM 2571 C C . GLU A 1 329 ? -11.743 -7.728 15.218 1.00 98.44 329 GLU A C 1
ATOM 2573 O O . GLU A 1 329 ? -11.260 -8.663 15.856 1.00 98.44 329 GLU A O 1
ATOM 2578 N N . ASP A 1 330 ? -13.045 -7.438 15.271 1.00 98.31 330 ASP A N 1
ATOM 2579 C CA . ASP A 1 330 ? -14.049 -8.197 16.037 1.00 98.31 330 ASP A CA 1
ATOM 2580 C C . ASP A 1 330 ? -13.666 -8.476 17.518 1.00 98.31 330 ASP A C 1
ATOM 2582 O O . ASP A 1 330 ? -14.160 -9.407 18.161 1.00 98.31 330 ASP A O 1
ATOM 2586 N N . GLY A 1 331 ? -12.805 -7.625 18.091 1.00 98.00 331 GLY A N 1
ATOM 2587 C CA . GLY A 1 331 ? -12.300 -7.698 19.467 1.00 98.00 331 GLY A CA 1
ATOM 2588 C C . GLY A 1 331 ? -10.959 -8.417 19.636 1.00 98.00 331 GLY A C 1
ATOM 2589 O O . GLY A 1 331 ? -10.455 -8.486 20.758 1.00 98.00 331 GLY A O 1
ATOM 2590 N N . GLN A 1 332 ? -10.360 -8.919 18.556 1.00 98.44 332 GLN A N 1
ATOM 2591 C CA . GLN A 1 332 ? -9.014 -9.486 18.546 1.00 98.44 332 GLN A CA 1
ATOM 2592 C C . GLN A 1 332 ? -7.979 -8.431 18.141 1.00 98.44 332 GLN A C 1
ATOM 2594 O O . GLN A 1 332 ? -8.151 -7.739 17.142 1.00 98.44 332 GLN A O 1
ATOM 2599 N N . SER A 1 333 ? -6.887 -8.324 18.902 1.00 98.25 333 SER A N 1
ATOM 2600 C CA . SER A 1 333 ? -5.761 -7.442 18.577 1.00 98.25 333 SER A CA 1
ATOM 2601 C C . SER A 1 333 ? -5.042 -7.913 17.312 1.00 98.25 333 SER A C 1
ATOM 2603 O O . SER A 1 333 ? -4.549 -9.044 17.263 1.00 98.25 333 SER A O 1
ATOM 2605 N N . LEU A 1 334 ? -4.937 -7.044 16.302 1.00 98.44 334 LEU A N 1
ATOM 2606 C CA . LEU A 1 334 ? -4.158 -7.337 15.096 1.00 98.44 334 LEU A CA 1
ATOM 2607 C C . LEU A 1 334 ? -2.654 -7.398 15.393 1.00 98.44 334 LEU A C 1
ATOM 2609 O O . LEU A 1 334 ? -1.944 -8.163 14.743 1.00 98.44 334 LEU A O 1
ATOM 2613 N N . ASN A 1 335 ? -2.178 -6.676 16.417 1.00 98.44 335 ASN A N 1
ATOM 2614 C CA . ASN A 1 335 ? -0.783 -6.747 16.860 1.00 98.44 335 ASN A CA 1
ATOM 2615 C C . ASN A 1 335 ? -0.444 -8.160 17.357 1.00 98.44 335 ASN A C 1
ATOM 2617 O O . ASN A 1 335 ? 0.541 -8.747 16.918 1.00 98.44 335 ASN A O 1
ATOM 2621 N N . GLU A 1 336 ? -1.295 -8.739 18.213 1.00 98.00 336 GLU A N 1
ATOM 2622 C CA . GLU A 1 336 ? -1.107 -10.105 18.724 1.00 98.00 336 GLU A CA 1
ATOM 2623 C C . GLU A 1 336 ? -1.323 -11.181 17.647 1.00 98.00 336 GLU A C 1
ATOM 2625 O O . GLU A 1 336 ? -0.624 -12.193 17.643 1.00 98.00 336 GLU A O 1
ATOM 2630 N N . LEU A 1 337 ? -2.291 -10.990 16.740 1.00 97.94 337 LEU A N 1
ATOM 2631 C CA . LEU A 1 337 ? -2.628 -11.974 15.703 1.00 97.94 337 LEU A CA 1
ATOM 2632 C C . LEU A 1 337 ? -1.532 -12.113 14.632 1.00 97.94 337 LEU A C 1
ATOM 2634 O O . LEU A 1 337 ? -1.293 -13.219 14.147 1.00 97.94 337 LEU A O 1
ATOM 2638 N N . HIS A 1 338 ? -0.880 -11.008 14.269 1.00 97.06 338 HIS A N 1
ATOM 2639 C CA . HIS A 1 338 ? 0.085 -10.946 13.165 1.00 97.06 338 HIS A CA 1
ATOM 2640 C C . HIS A 1 338 ? 1.535 -10.698 13.610 1.00 97.06 338 HIS A C 1
ATOM 2642 O O . HIS A 1 338 ? 2.398 -10.494 12.755 1.00 97.06 338 HIS A O 1
ATOM 2648 N N . ASP A 1 339 ? 1.817 -10.710 14.915 1.00 97.62 339 ASP A N 1
ATOM 2649 C CA . ASP A 1 339 ? 3.136 -10.377 15.477 1.00 97.62 339 ASP A CA 1
ATOM 2650 C C . ASP A 1 339 ? 3.633 -9.002 14.980 1.00 97.62 339 ASP A C 1
ATOM 2652 O O . ASP A 1 339 ? 4.753 -8.843 14.489 1.00 97.62 339 ASP A O 1
ATOM 2656 N N . TYR A 1 340 ? 2.747 -7.999 15.033 1.00 98.50 340 TYR A N 1
ATOM 2657 C CA . TYR A 1 340 ? 3.128 -6.606 14.800 1.00 98.50 340 TYR A CA 1
ATOM 2658 C C . TYR A 1 340 ? 3.554 -5.956 16.117 1.00 98.50 340 TYR A C 1
ATOM 2660 O O . TYR A 1 340 ? 2.907 -6.113 17.152 1.00 98.50 340 TYR A O 1
ATOM 2668 N N . THR A 1 341 ? 4.598 -5.132 16.054 1.00 98.00 341 THR A N 1
ATOM 2669 C CA . THR A 1 341 ? 4.924 -4.182 17.129 1.00 98.00 341 THR A CA 1
ATOM 2670 C C . THR A 1 341 ? 3.832 -3.115 17.250 1.00 98.00 341 THR A C 1
ATOM 2672 O O . THR A 1 341 ? 3.500 -2.687 18.355 1.00 98.00 341 THR A O 1
ATOM 2675 N N . GLU A 1 342 ? 3.243 -2.721 16.118 1.00 97.88 342 GLU A N 1
ATOM 2676 C CA . GLU A 1 342 ? 2.211 -1.692 16.042 1.00 97.88 342 GLU A CA 1
ATOM 2677 C C . GLU A 1 342 ? 1.280 -1.902 14.837 1.00 97.88 342 GLU A C 1
ATOM 2679 O O . GLU A 1 342 ? 1.731 -2.348 13.781 1.00 97.88 342 GLU A O 1
ATOM 2684 N N . SER A 1 343 ? 0.008 -1.510 14.958 1.00 98.62 343 SER A N 1
ATOM 2685 C CA . SER A 1 343 ? -0.901 -1.303 13.824 1.00 98.62 343 SER A CA 1
ATOM 2686 C C . SER A 1 343 ? -1.706 -0.014 14.018 1.00 98.62 343 SER A C 1
ATOM 2688 O O . SER A 1 343 ? -2.203 0.250 15.112 1.00 98.62 343 SER A O 1
ATOM 2690 N N . PHE A 1 344 ? -1.780 0.832 12.985 1.00 98.00 344 PHE A N 1
ATOM 2691 C CA . PHE A 1 344 ? -2.263 2.212 13.123 1.00 98.00 344 PHE A CA 1
ATOM 2692 C C . PHE A 1 344 ? -2.873 2.803 11.843 1.00 98.00 344 PHE A C 1
ATOM 2694 O O . PHE A 1 344 ? -2.614 2.354 10.724 1.00 98.00 344 PHE A O 1
ATOM 2701 N N . ASN A 1 345 ? -3.643 3.879 12.023 1.00 97.06 345 ASN A N 1
ATOM 2702 C CA . ASN A 1 345 ? -4.318 4.667 10.992 1.00 97.06 345 ASN A CA 1
ATOM 2703 C C . ASN A 1 345 ? -5.298 3.852 10.130 1.00 97.06 345 ASN A C 1
ATOM 2705 O O . ASN A 1 345 ? -5.295 3.958 8.900 1.00 97.06 345 ASN A O 1
ATOM 2709 N N . PHE A 1 346 ? -6.156 3.061 10.774 1.00 97.88 346 PHE A N 1
ATOM 2710 C CA . PHE A 1 346 ? -7.191 2.293 10.095 1.00 97.88 346 PHE A CA 1
ATOM 2711 C C . PHE A 1 346 ? -8.158 3.206 9.335 1.00 97.88 346 PHE A C 1
ATOM 2713 O O . PHE A 1 346 ? -8.677 4.186 9.869 1.00 97.88 346 PHE A O 1
ATOM 2720 N N . GLN A 1 347 ? -8.443 2.854 8.085 1.00 96.88 347 GLN A N 1
ATOM 2721 C CA . GLN A 1 347 ? -9.511 3.448 7.290 1.00 96.88 347 GLN A CA 1
ATOM 2722 C C . GLN A 1 347 ? -10.079 2.434 6.290 1.00 96.88 347 GLN A C 1
ATOM 2724 O O . GLN A 1 347 ? -9.463 1.414 5.980 1.00 96.88 347 GLN A O 1
ATOM 2729 N N . LEU A 1 348 ? -11.253 2.739 5.735 1.00 95.44 348 LEU A N 1
ATOM 2730 C CA . LEU A 1 348 ? -11.827 1.993 4.617 1.00 95.44 348 LEU A CA 1
ATOM 2731 C C . LEU A 1 348 ? -11.497 2.703 3.299 1.00 95.44 348 LEU A C 1
ATOM 2733 O O . LEU A 1 348 ? -12.240 3.583 2.872 1.00 95.44 348 LEU A O 1
ATOM 2737 N N . MET A 1 349 ? -10.402 2.315 2.643 1.00 93.81 349 MET A N 1
ATOM 2738 C CA . MET A 1 349 ? -10.001 2.884 1.352 1.00 93.81 349 MET A CA 1
ATOM 2739 C C . MET A 1 349 ? -10.749 2.174 0.211 1.00 93.81 349 MET A C 1
ATOM 2741 O O . MET A 1 349 ? -10.549 0.978 -0.020 1.00 93.81 349 MET A O 1
ATOM 2745 N N . ARG A 1 350 ? -11.654 2.882 -0.483 1.00 90.56 350 ARG A N 1
ATOM 2746 C CA . ARG A 1 350 ? -12.672 2.290 -1.393 1.00 90.56 350 ARG A CA 1
ATOM 2747 C C . ARG A 1 350 ? -13.507 1.162 -0.763 1.00 90.56 350 ARG A C 1
ATOM 2749 O O . ARG A 1 350 ? -13.851 0.187 -1.432 1.00 90.56 350 ARG A O 1
ATOM 2756 N N . GLY A 1 351 ? -13.811 1.253 0.532 1.00 91.75 351 GLY A N 1
ATOM 2757 C CA . GLY A 1 351 ? -14.567 0.207 1.234 1.00 91.75 351 GLY A CA 1
ATOM 2758 C C . GLY A 1 351 ? -13.778 -1.079 1.516 1.00 91.75 351 GLY A C 1
ATOM 2759 O O . GLY A 1 351 ? -14.380 -2.067 1.924 1.00 91.75 351 GLY A O 1
ATOM 2760 N N . LYS A 1 352 ? -12.453 -1.079 1.320 1.00 94.56 352 LYS A N 1
ATOM 2761 C CA . LYS A 1 352 ? -11.539 -2.158 1.723 1.00 94.56 352 LYS A CA 1
ATOM 2762 C C . LYS A 1 352 ? -10.700 -1.714 2.924 1.00 94.56 352 LYS A C 1
ATOM 2764 O O . LYS A 1 352 ? -10.382 -0.526 3.007 1.00 94.56 352 LYS A O 1
ATOM 2769 N N . PRO A 1 353 ? -10.330 -2.617 3.848 1.00 96.75 353 PRO A N 1
ATOM 2770 C CA . PRO A 1 353 ? -9.521 -2.251 5.002 1.00 96.75 353 PRO A CA 1
ATOM 2771 C C . PRO A 1 353 ? -8.137 -1.788 4.540 1.00 96.75 353 PRO A C 1
ATOM 2773 O O . PRO A 1 353 ? -7.508 -2.441 3.705 1.00 96.75 353 PRO A O 1
ATOM 2776 N N . PHE A 1 354 ? -7.685 -0.664 5.089 1.00 97.50 354 PHE A N 1
ATOM 2777 C CA . PHE A 1 354 ? -6.343 -0.118 4.932 1.00 97.50 354 PHE A CA 1
ATOM 2778 C C . PHE A 1 354 ? -5.806 0.277 6.309 1.00 97.50 354 PHE A C 1
ATOM 2780 O O . PHE A 1 354 ? -6.493 0.984 7.045 1.00 97.50 354 PHE A O 1
ATOM 2787 N N . TYR A 1 355 ? -4.583 -0.129 6.640 1.00 98.38 355 TYR A N 1
ATOM 2788 C CA . TYR A 1 355 ? -3.860 0.337 7.829 1.00 98.38 355 TYR A CA 1
ATOM 2789 C C . TYR A 1 355 ? -2.345 0.182 7.650 1.00 98.38 355 TYR A C 1
ATOM 2791 O O . TYR A 1 355 ? -1.893 -0.563 6.782 1.00 98.38 355 TYR A O 1
ATOM 2799 N N . PHE A 1 356 ? -1.551 0.865 8.474 1.00 98.56 356 PHE A N 1
ATOM 2800 C CA . PHE A 1 356 ? -0.110 0.621 8.580 1.00 98.56 356 PHE A CA 1
ATOM 2801 C C . PHE A 1 356 ? 0.180 -0.417 9.659 1.00 98.56 356 PHE A C 1
ATOM 2803 O O . PHE A 1 356 ? -0.541 -0.496 10.654 1.00 98.56 356 PHE A O 1
ATOM 2810 N N . PHE A 1 357 ? 1.274 -1.156 9.497 1.00 98.56 357 PHE A N 1
ATOM 2811 C CA . PHE A 1 357 ? 1.812 -2.040 10.529 1.00 98.56 357 PHE A CA 1
ATOM 2812 C C . PHE A 1 357 ? 3.321 -1.839 10.685 1.00 98.56 357 PHE A C 1
ATOM 2814 O O . PHE A 1 357 ? 3.996 -1.490 9.717 1.00 98.56 357 PHE A O 1
ATOM 2821 N N . GLU A 1 358 ? 3.861 -2.098 11.874 1.00 98.44 358 GLU A N 1
ATOM 2822 C CA . GLU A 1 358 ? 5.305 -2.213 12.109 1.00 98.44 358 GLU A CA 1
ATOM 2823 C C . GLU A 1 358 ? 5.671 -3.650 12.502 1.00 98.44 358 GLU A C 1
ATOM 2825 O O . GLU A 1 358 ? 5.125 -4.197 13.462 1.00 98.44 358 GLU A O 1
ATOM 2830 N N . ARG A 1 359 ? 6.627 -4.253 11.787 1.00 97.75 359 ARG A N 1
ATOM 2831 C CA . ARG A 1 359 ? 7.268 -5.528 12.149 1.00 97.75 359 ARG A CA 1
ATOM 2832 C C . ARG A 1 359 ? 8.780 -5.384 11.964 1.00 97.75 359 ARG A C 1
ATOM 2834 O O . ARG A 1 359 ? 9.222 -4.758 11.005 1.00 97.75 359 ARG A O 1
ATOM 2841 N N . ASP A 1 360 ? 9.572 -5.913 12.896 1.00 95.56 360 ASP A N 1
ATOM 2842 C CA . ASP A 1 360 ? 11.047 -5.866 12.866 1.00 95.56 360 ASP A CA 1
ATOM 2843 C C . ASP A 1 360 ? 11.654 -4.455 12.662 1.00 95.56 360 ASP A C 1
ATOM 2845 O O . ASP A 1 360 ? 12.699 -4.290 12.026 1.00 95.56 360 ASP A O 1
ATOM 2849 N N . GLY A 1 361 ? 11.001 -3.411 13.190 1.00 95.88 361 GLY A N 1
ATOM 2850 C CA . GLY A 1 361 ? 11.433 -2.016 13.026 1.00 95.88 361 GLY A CA 1
ATOM 2851 C C . GLY A 1 361 ? 11.255 -1.460 11.607 1.00 95.88 361 GLY A C 1
ATOM 2852 O O . GLY A 1 361 ? 11.932 -0.501 11.229 1.00 95.88 361 GLY A O 1
ATOM 2853 N N . ARG A 1 362 ? 10.392 -2.082 10.793 1.00 97.00 362 ARG A N 1
ATOM 2854 C CA . ARG A 1 362 ? 10.030 -1.638 9.443 1.00 97.00 362 ARG A CA 1
ATOM 2855 C C . ARG A 1 362 ? 8.521 -1.473 9.327 1.00 97.00 362 ARG A C 1
ATOM 2857 O O . ARG A 1 362 ? 7.758 -2.363 9.697 1.00 97.00 362 ARG A O 1
ATOM 2864 N N . VAL A 1 363 ? 8.101 -0.348 8.754 1.00 98.00 363 VAL A N 1
ATOM 2865 C CA . VAL A 1 363 ? 6.687 -0.061 8.498 1.00 98.00 363 VAL A CA 1
ATOM 2866 C C . VAL A 1 363 ? 6.272 -0.588 7.122 1.00 98.00 363 VAL A C 1
ATOM 2868 O O . VAL A 1 363 ? 6.927 -0.325 6.106 1.00 98.00 363 VAL A O 1
ATOM 2871 N N . GLY A 1 364 ? 5.157 -1.312 7.096 1.00 97.00 364 GLY A N 1
ATOM 2872 C CA . GLY A 1 364 ? 4.410 -1.698 5.903 1.00 97.00 364 GLY A CA 1
ATOM 2873 C C . GLY A 1 364 ? 2.961 -1.212 5.966 1.00 97.00 364 GLY A C 1
ATOM 2874 O O . GLY A 1 364 ? 2.583 -0.449 6.857 1.00 97.00 364 GLY A O 1
ATOM 2875 N N . ILE A 1 365 ? 2.146 -1.662 5.015 1.00 97.81 365 ILE A N 1
ATOM 2876 C CA . ILE A 1 365 ? 0.688 -1.487 5.043 1.00 97.81 365 ILE A CA 1
ATOM 2877 C C . ILE A 1 365 ? -0.025 -2.818 4.857 1.00 97.81 365 ILE A C 1
ATOM 2879 O O . ILE A 1 365 ? 0.500 -3.721 4.211 1.00 97.81 365 ILE A O 1
ATOM 2883 N N . VAL A 1 366 ? -1.248 -2.913 5.359 1.00 97.06 366 VAL A N 1
ATOM 2884 C CA . VAL A 1 366 ? -2.212 -3.912 4.910 1.00 97.06 366 VAL A CA 1
ATOM 2885 C C . VAL A 1 366 ? -3.257 -3.225 4.049 1.00 97.06 366 VAL A C 1
ATOM 2887 O O . VAL A 1 366 ? -3.790 -2.184 4.433 1.00 97.06 366 VAL A O 1
ATOM 2890 N N . TYR A 1 367 ? -3.573 -3.824 2.903 1.00 95.56 367 TYR A N 1
ATOM 2891 C CA . TYR A 1 367 ? -4.718 -3.446 2.080 1.00 95.56 367 TYR A CA 1
ATOM 2892 C C . TYR A 1 367 ? -5.473 -4.689 1.622 1.00 95.56 367 TYR A C 1
ATOM 2894 O O . TYR A 1 367 ? -4.859 -5.641 1.149 1.00 95.56 367 TYR A O 1
ATOM 2902 N N . ASP A 1 368 ? -6.801 -4.703 1.775 1.00 93.19 368 ASP A N 1
ATOM 2903 C CA . ASP A 1 368 ? -7.646 -5.847 1.376 1.00 93.19 368 ASP A CA 1
ATOM 2904 C C . ASP A 1 368 ? -7.215 -7.185 2.023 1.00 93.19 368 ASP A C 1
ATOM 2906 O O . ASP A 1 368 ? -7.328 -8.255 1.425 1.00 93.19 368 ASP A O 1
ATOM 2910 N N . GLY A 1 369 ? -6.656 -7.115 3.238 1.00 93.06 369 GLY A N 1
ATOM 2911 C CA . GLY A 1 369 ? -6.093 -8.259 3.964 1.00 93.06 369 GLY A CA 1
ATOM 2912 C C . GLY A 1 369 ? -4.703 -8.721 3.498 1.00 93.06 369 GLY A C 1
ATOM 2913 O O . GLY A 1 369 ? -4.205 -9.719 4.013 1.00 93.06 369 GLY A O 1
ATOM 2914 N N . GLN A 1 370 ? -4.060 -8.028 2.552 1.00 92.69 370 GLN A N 1
ATOM 2915 C CA . GLN A 1 370 ? -2.710 -8.346 2.074 1.00 92.69 370 GLN A CA 1
ATOM 2916 C C . GLN A 1 370 ? -1.669 -7.416 2.708 1.00 92.69 370 GLN A C 1
ATOM 2918 O O . GLN A 1 370 ? -1.767 -6.197 2.573 1.00 92.69 370 GLN A O 1
ATOM 2923 N N . GLU A 1 371 ? -0.669 -7.991 3.383 1.00 94.81 371 GLU A N 1
ATOM 2924 C CA . GLU A 1 371 ? 0.512 -7.266 3.868 1.00 94.81 371 GLU A CA 1
ATOM 2925 C C . GLU A 1 371 ? 1.422 -6.841 2.709 1.00 94.81 371 GLU A C 1
ATOM 2927 O O . GLU A 1 371 ? 1.711 -7.623 1.800 1.00 94.81 371 GLU A O 1
ATOM 2932 N N . VAL A 1 372 ? 1.939 -5.614 2.784 1.00 92.75 372 VAL A N 1
ATOM 2933 C CA . VAL A 1 372 ? 2.856 -5.039 1.802 1.00 92.75 372 VAL A CA 1
ATOM 2934 C C . VAL A 1 372 ? 4.001 -4.319 2.521 1.00 92.75 372 VAL A C 1
ATOM 2936 O O . VAL A 1 372 ? 3.766 -3.312 3.200 1.00 92.75 372 VAL A O 1
ATOM 2939 N N . PRO A 1 373 ? 5.254 -4.786 2.388 1.00 90.56 373 PRO A N 1
ATOM 2940 C CA . PRO A 1 373 ? 6.398 -4.111 2.983 1.00 90.56 373 PRO A CA 1
ATOM 2941 C C . PRO A 1 373 ? 6.729 -2.831 2.201 1.00 90.56 373 PRO A C 1
ATOM 2943 O O . PRO A 1 373 ? 7.077 -2.890 1.025 1.00 90.56 373 PRO A O 1
ATOM 2946 N N . LEU A 1 374 ? 6.667 -1.672 2.866 1.00 91.88 374 LEU A N 1
ATOM 2947 C CA . LEU A 1 374 ? 7.105 -0.383 2.298 1.00 91.88 374 LEU A CA 1
ATOM 2948 C C . LEU A 1 374 ? 8.545 -0.025 2.705 1.00 91.88 374 LEU A C 1
ATOM 2950 O O . LEU A 1 374 ? 9.218 0.775 2.053 1.00 91.88 374 LEU A O 1
ATOM 2954 N N . GLY A 1 375 ? 9.037 -0.638 3.785 1.00 93.00 375 GLY A N 1
ATOM 2955 C CA . GLY A 1 375 ? 10.432 -0.550 4.208 1.00 93.00 375 GLY A CA 1
ATOM 2956 C C . GLY A 1 375 ? 10.818 0.766 4.883 1.00 93.00 375 GLY A C 1
ATOM 2957 O O . GLY A 1 375 ? 12.009 0.995 5.084 1.00 93.00 375 GLY A O 1
ATOM 2958 N N . TYR A 1 376 ? 9.869 1.628 5.260 1.00 97.62 376 TYR A N 1
ATOM 2959 C CA . TYR A 1 376 ? 10.187 2.816 6.060 1.00 97.62 376 TYR A CA 1
ATOM 2960 C C . TYR A 1 376 ? 10.720 2.412 7.440 1.00 97.62 376 TYR A C 1
ATOM 2962 O O . TYR A 1 376 ? 10.218 1.471 8.049 1.00 97.62 376 TYR A O 1
ATOM 2970 N N . ASP A 1 377 ? 11.699 3.158 7.949 1.00 97.31 377 ASP A N 1
ATOM 2971 C CA . ASP A 1 377 ? 12.164 3.059 9.339 1.00 97.31 377 ASP A CA 1
ATOM 2972 C C . ASP A 1 377 ? 11.091 3.583 10.311 1.00 97.31 377 ASP A C 1
ATOM 2974 O O . ASP A 1 377 ? 11.075 3.226 11.483 1.00 97.31 377 ASP A O 1
ATOM 2978 N N . ARG A 1 378 ? 10.246 4.518 9.842 1.00 97.06 378 ARG A N 1
ATOM 2979 C CA . ARG A 1 378 ? 9.166 5.144 10.617 1.00 97.06 378 ARG A CA 1
ATOM 2980 C C . ARG A 1 378 ? 8.202 5.911 9.715 1.00 97.06 378 ARG A C 1
ATOM 2982 O O . ARG A 1 378 ? 8.643 6.668 8.852 1.00 97.06 378 ARG A O 1
ATOM 2989 N N . VAL A 1 379 ? 6.908 5.841 10.011 1.00 97.88 379 VAL A N 1
ATOM 2990 C CA . VAL A 1 379 ? 5.897 6.829 9.585 1.00 97.88 379 VAL A CA 1
ATOM 2991 C C . VAL A 1 379 ? 5.579 7.724 10.782 1.00 97.88 379 VAL A C 1
ATOM 2993 O O . VAL A 1 379 ? 5.514 7.232 11.904 1.00 97.88 379 VAL A O 1
ATOM 2996 N N . LEU A 1 380 ? 5.418 9.035 10.590 1.00 95.50 380 LEU A N 1
ATOM 2997 C CA . LEU A 1 380 ? 5.040 9.922 11.695 1.00 95.50 380 LEU A CA 1
ATOM 2998 C C . LEU A 1 380 ? 3.547 9.797 12.014 1.00 95.50 380 LEU A C 1
ATOM 3000 O O . LEU A 1 380 ? 2.714 10.000 11.137 1.00 95.50 380 LEU A O 1
ATOM 3004 N N . HIS A 1 381 ? 3.224 9.511 13.275 1.00 94.56 381 HIS A N 1
ATOM 3005 C CA . HIS A 1 381 ? 1.867 9.399 13.817 1.00 94.56 381 HIS A CA 1
ATOM 3006 C C . HIS A 1 381 ? 1.870 9.722 15.335 1.00 94.56 381 HIS A C 1
ATOM 3008 O O . HIS A 1 381 ? 2.932 9.914 15.930 1.00 94.56 381 HIS A O 1
ATOM 3014 N N . TYR A 1 382 ? 0.686 9.868 15.946 1.00 89.88 382 TYR A N 1
ATOM 3015 C CA . TYR A 1 382 ? 0.433 10.154 17.382 1.00 89.88 382 TYR A CA 1
ATOM 3016 C C . TYR A 1 382 ? 1.251 11.275 18.056 1.00 89.88 382 TYR A C 1
ATOM 3018 O O . TYR A 1 382 ? 1.371 11.334 19.284 1.00 89.88 382 TYR A O 1
ATOM 3026 N N . GLY A 1 383 ? 1.776 12.229 17.284 1.00 87.00 383 GLY A N 1
ATOM 3027 C CA . GLY A 1 383 ? 2.396 13.425 17.846 1.00 87.00 383 GLY A CA 1
ATOM 3028 C C . GLY A 1 383 ? 1.379 14.270 18.625 1.00 87.00 383 GLY A C 1
ATOM 3029 O O . GLY A 1 383 ? 0.274 14.518 18.149 1.00 87.00 383 GLY A O 1
ATOM 3030 N N . CYS A 1 384 ? 1.748 14.783 19.805 1.00 84.06 384 CYS A N 1
ATOM 3031 C CA . CYS A 1 384 ? 0.938 15.829 20.434 1.00 84.06 384 CYS A CA 1
ATOM 3032 C C . CYS A 1 384 ? 0.989 17.115 19.609 1.00 84.06 384 CYS A C 1
ATOM 3034 O O . CYS A 1 384 ? 2.013 17.440 19.002 1.00 84.06 384 CYS A O 1
ATOM 3036 N N . CYS A 1 385 ? -0.043 17.941 19.771 1.00 86.25 385 CYS A N 1
ATOM 3037 C CA . CYS A 1 385 ? 0.098 19.376 19.600 1.00 86.25 385 CYS A CA 1
ATOM 3038 C C . CYS A 1 385 ? 0.395 19.686 18.113 1.00 86.25 385 CYS A C 1
ATOM 3040 O O . CYS A 1 385 ? -0.335 19.200 17.252 1.00 86.25 385 CYS A O 1
ATOM 3042 N N . SER A 1 386 ? 1.449 20.438 17.773 1.00 85.25 386 SER A N 1
ATOM 3043 C CA . SER A 1 386 ? 1.826 20.621 16.364 1.00 85.25 386 SER A CA 1
ATOM 3044 C C . SER A 1 386 ? 2.468 19.385 15.724 1.00 85.25 386 SER A C 1
ATOM 3046 O O . SER A 1 386 ? 2.263 19.157 14.539 1.00 85.25 386 SER A O 1
ATOM 3048 N N . ALA A 1 387 ? 3.147 18.510 16.474 1.00 86.62 387 ALA A N 1
ATOM 3049 C CA . ALA A 1 387 ? 3.671 17.258 15.914 1.00 86.62 387 ALA A CA 1
ATOM 3050 C C . ALA A 1 387 ? 2.552 16.330 15.395 1.00 86.62 387 ALA A C 1
ATOM 3052 O O . ALA A 1 387 ? 2.774 15.564 14.461 1.00 86.62 387 ALA A O 1
ATOM 3053 N N . GLY A 1 388 ? 1.334 16.450 15.938 1.00 88.00 388 GLY A N 1
ATOM 3054 C CA . GLY A 1 388 ? 0.147 15.751 15.436 1.00 88.00 388 GLY A CA 1
ATOM 3055 C C . GLY A 1 388 ? -0.278 16.173 14.028 1.00 88.00 388 GLY A C 1
ATOM 3056 O O . GLY A 1 388 ? -0.958 15.408 13.350 1.00 88.00 388 GLY A O 1
ATOM 3057 N N . SER A 1 389 ? 0.175 17.335 13.540 1.00 89.94 389 SER A N 1
ATOM 3058 C CA . SER A 1 389 ? -0.047 17.760 12.153 1.00 89.94 389 SER A CA 1
ATOM 3059 C C . SER A 1 389 ? 0.703 16.896 11.137 1.00 89.94 389 SER A C 1
ATOM 3061 O O . SER A 1 389 ? 0.383 16.966 9.954 1.00 89.94 389 SER A O 1
ATOM 3063 N N . LEU A 1 390 ? 1.692 16.105 11.571 1.00 94.06 390 LEU A N 1
ATOM 3064 C CA . LEU A 1 390 ? 2.489 15.231 10.710 1.00 94.06 390 LEU A CA 1
ATOM 3065 C C . LEU A 1 390 ? 1.923 13.804 10.615 1.00 94.06 390 LEU A C 1
ATOM 3067 O O . LEU A 1 390 ? 2.408 13.032 9.790 1.00 94.06 390 LEU A O 1
ATOM 3071 N N . SER A 1 391 ? 0.886 13.484 11.401 1.00 94.69 391 SER A N 1
ATOM 3072 C CA . SER A 1 391 ? 0.144 12.220 11.320 1.00 94.69 391 SER A CA 1
ATOM 3073 C C . SER A 1 391 ? -0.433 11.978 9.913 1.00 94.69 391 SER A C 1
ATOM 3075 O O . SER A 1 391 ? -0.692 12.948 9.180 1.00 94.69 391 SER A O 1
ATOM 3077 N N . PRO A 1 392 ? -0.679 10.716 9.509 1.00 96.56 392 PRO A N 1
ATOM 3078 C CA . PRO A 1 392 ? -1.216 10.417 8.187 1.00 96.56 392 PRO A CA 1
ATOM 3079 C C . PRO A 1 392 ? -2.594 11.060 8.003 1.00 96.56 392 PRO A C 1
ATOM 3081 O O . PRO A 1 392 ? -3.474 10.923 8.852 1.00 96.56 392 PRO A O 1
ATOM 3084 N N . ASN A 1 393 ? -2.780 11.775 6.893 1.00 95.44 393 ASN A N 1
ATOM 3085 C CA . ASN A 1 393 ? -4.089 12.300 6.519 1.00 95.44 393 ASN A CA 1
ATOM 3086 C C . ASN A 1 393 ? -4.901 11.206 5.844 1.00 95.44 393 ASN A C 1
ATOM 3088 O O . ASN A 1 393 ? -4.543 10.780 4.746 1.00 95.44 393 ASN A O 1
ATOM 3092 N N . GLN A 1 394 ? -5.993 10.822 6.493 1.00 95.44 394 GLN A N 1
ATOM 3093 C CA . GLN A 1 394 ? -6.970 9.863 6.002 1.00 95.44 394 GLN A CA 1
ATOM 3094 C C . GLN A 1 394 ? -7.942 10.521 5.016 1.00 95.44 394 GLN A C 1
ATOM 3096 O O . GLN A 1 394 ? -8.521 11.575 5.296 1.00 95.44 394 GLN A O 1
ATOM 3101 N N . TYR A 1 395 ? -8.141 9.883 3.868 1.00 95.25 395 TYR A N 1
ATOM 3102 C CA . TYR A 1 395 ? -9.103 10.278 2.845 1.00 95.25 395 TYR A CA 1
ATOM 3103 C C . TYR A 1 395 ? -9.799 9.026 2.296 1.00 95.25 395 TYR A C 1
ATOM 3105 O O . TYR A 1 395 ? -9.228 7.940 2.306 1.00 95.25 395 TYR A O 1
ATOM 3113 N N . GLU A 1 396 ? -11.019 9.166 1.775 1.00 91.31 396 GLU A N 1
ATOM 3114 C CA . GLU A 1 396 ? -11.851 8.034 1.314 1.00 91.31 396 GLU A CA 1
ATOM 3115 C C . GLU A 1 396 ? -11.125 7.067 0.353 1.00 91.31 396 GLU A C 1
ATOM 3117 O O . GLU A 1 396 ? -11.311 5.852 0.427 1.00 91.31 396 GLU A O 1
ATOM 3122 N N . ASN A 1 397 ? -10.275 7.603 -0.530 1.00 92.94 397 ASN A N 1
ATOM 3123 C CA . ASN A 1 397 ? -9.564 6.832 -1.555 1.00 92.94 397 ASN A CA 1
ATOM 3124 C C . ASN A 1 397 ? -8.034 6.974 -1.485 1.00 92.94 397 ASN A C 1
ATOM 3126 O O . ASN A 1 397 ? -7.353 6.463 -2.370 1.00 92.94 397 ASN A O 1
ATOM 3130 N N . MET A 1 398 ? -7.474 7.652 -0.474 1.00 95.75 398 MET A N 1
ATOM 3131 C CA . MET A 1 398 ? -6.019 7.808 -0.335 1.00 95.75 398 MET A CA 1
ATOM 3132 C C . MET A 1 398 ? -5.564 8.088 1.107 1.00 95.75 398 MET A C 1
ATOM 3134 O O . MET A 1 398 ? -6.352 8.445 1.976 1.00 95.75 398 MET A O 1
ATOM 3138 N N . VAL A 1 399 ? -4.264 7.977 1.364 1.00 97.25 399 VAL A N 1
ATOM 3139 C CA . VAL A 1 399 ? -3.597 8.478 2.569 1.00 97.25 399 VAL A CA 1
ATOM 3140 C C . VAL A 1 399 ? -2.382 9.316 2.174 1.00 97.25 399 VAL A C 1
ATOM 3142 O O . VAL A 1 399 ? -1.670 8.990 1.225 1.00 97.25 399 VAL A O 1
ATOM 3145 N N . GLY A 1 400 ? -2.144 10.416 2.893 1.00 97.25 400 GLY A N 1
ATOM 3146 C CA . GLY A 1 400 ? -0.972 11.276 2.694 1.00 97.25 400 GLY A CA 1
ATOM 3147 C C . GLY A 1 400 ? -0.175 11.465 3.983 1.00 97.25 400 GLY A C 1
ATOM 3148 O O . GLY A 1 400 ? -0.693 12.051 4.936 1.00 97.25 400 GLY A O 1
ATOM 3149 N N . PHE A 1 401 ? 1.081 11.021 4.026 1.00 97.88 401 PHE A N 1
ATOM 3150 C CA . PHE A 1 401 ? 1.876 10.943 5.260 1.00 97.88 401 PHE A CA 1
ATOM 3151 C C . PHE A 1 401 ? 3.344 11.338 5.074 1.00 97.88 401 PHE A C 1
ATOM 3153 O O . PHE A 1 401 ? 3.819 11.526 3.956 1.00 97.88 401 PHE A O 1
ATOM 3160 N N . PHE A 1 402 ? 4.057 11.484 6.193 1.00 98.12 402 PHE A N 1
ATOM 3161 C CA . PHE A 1 402 ? 5.505 11.673 6.206 1.00 98.12 402 PHE A CA 1
ATOM 3162 C C . PHE A 1 402 ? 6.199 10.433 6.754 1.00 98.12 402 PHE A C 1
ATOM 3164 O O . PHE A 1 402 ? 5.788 9.891 7.784 1.00 98.12 402 PHE A O 1
ATOM 3171 N N . ALA A 1 403 ? 7.273 10.024 6.089 1.00 98.06 403 ALA A N 1
ATOM 3172 C CA . ALA A 1 403 ? 8.035 8.835 6.436 1.00 98.06 403 ALA A CA 1
ATOM 3173 C C . ALA A 1 403 ? 9.544 9.103 6.465 1.00 98.06 403 ALA A C 1
ATOM 3175 O O . ALA A 1 403 ? 10.037 10.086 5.905 1.00 98.06 403 ALA A O 1
ATOM 3176 N N . VAL A 1 404 ? 10.271 8.203 7.124 1.00 97.88 404 VAL A N 1
ATOM 3177 C CA . VAL A 1 404 ? 11.733 8.142 7.138 1.00 97.88 404 VAL A CA 1
ATOM 3178 C C . VAL A 1 404 ? 12.175 6.784 6.598 1.00 97.88 404 VAL A C 1
ATOM 3180 O O . VAL A 1 404 ? 11.638 5.765 7.027 1.00 97.88 404 VAL A O 1
ATOM 3183 N N . ARG A 1 405 ? 13.145 6.760 5.680 1.00 97.44 405 ARG A N 1
ATOM 3184 C CA . ARG A 1 405 ? 13.828 5.539 5.212 1.00 97.44 405 ARG A CA 1
ATOM 3185 C C . ARG A 1 405 ? 15.305 5.829 4.995 1.00 97.44 405 ARG A C 1
ATOM 3187 O O . ARG A 1 405 ? 15.648 6.803 4.325 1.00 97.44 405 ARG A O 1
ATOM 3194 N N . ASP A 1 406 ? 16.169 5.017 5.592 1.00 94.75 406 ASP A N 1
ATOM 3195 C CA . ASP A 1 406 ? 17.628 5.171 5.587 1.00 94.75 406 ASP A CA 1
ATOM 3196 C C . ASP A 1 406 ? 18.080 6.586 6.002 1.00 94.75 406 ASP A C 1
ATOM 3198 O O . ASP A 1 406 ? 18.998 7.181 5.429 1.00 94.75 406 ASP A O 1
ATOM 3202 N N . GLY A 1 407 ? 17.379 7.166 6.984 1.00 95.25 407 GLY A N 1
ATOM 3203 C CA . GLY A 1 407 ? 17.624 8.524 7.485 1.00 95.25 407 GLY A CA 1
ATOM 3204 C C . GLY A 1 407 ? 17.212 9.672 6.548 1.00 95.25 407 GLY A C 1
ATOM 3205 O O . GLY A 1 407 ? 17.390 10.835 6.916 1.00 95.25 407 GLY A O 1
ATOM 3206 N N . LYS A 1 408 ? 16.646 9.380 5.369 1.00 97.56 408 LYS A N 1
ATOM 3207 C CA . LYS A 1 408 ? 16.030 10.367 4.468 1.00 97.56 408 LYS A CA 1
ATOM 3208 C C . LYS A 1 408 ? 14.559 10.578 4.807 1.00 97.56 408 LYS A C 1
ATOM 3210 O O . LYS A 1 408 ? 13.895 9.662 5.282 1.00 97.56 408 LYS A O 1
ATOM 3215 N N . TRP A 1 409 ? 14.057 11.778 4.532 1.00 98.19 409 TRP A N 1
ATOM 3216 C CA . TRP A 1 409 ? 12.656 12.149 4.723 1.00 98.19 409 TRP A CA 1
ATOM 3217 C C . TRP A 1 409 ? 11.874 12.045 3.420 1.00 98.19 409 TRP A C 1
ATOM 3219 O O . TRP A 1 409 ? 12.388 12.408 2.365 1.00 98.19 409 TRP A O 1
ATOM 3229 N N . TYR A 1 410 ? 10.620 11.610 3.514 1.00 98.31 410 TYR A N 1
ATOM 3230 C CA . TYR A 1 410 ? 9.705 11.486 2.384 1.00 98.31 410 TYR A CA 1
ATOM 3231 C C . TYR A 1 410 ? 8.339 12.077 2.734 1.00 98.31 410 TYR A C 1
ATOM 3233 O O . TYR A 1 410 ? 7.845 11.885 3.849 1.00 98.31 410 TYR A O 1
ATOM 3241 N N . TYR A 1 411 ? 7.711 12.755 1.774 1.00 98.12 411 TYR A N 1
ATOM 3242 C CA . TYR A 1 411 ? 6.252 12.838 1.705 1.00 98.12 411 TYR A CA 1
ATOM 3243 C C . TYR A 1 411 ? 5.751 11.685 0.835 1.00 98.12 411 TYR A C 1
ATOM 3245 O O . TYR A 1 411 ? 6.354 11.402 -0.198 1.00 98.12 411 TYR A O 1
ATOM 3253 N N . VAL A 1 412 ? 4.680 11.013 1.249 1.00 97.62 412 VAL A N 1
ATOM 3254 C CA . VAL A 1 412 ? 4.165 9.820 0.568 1.00 97.62 412 VAL A CA 1
ATOM 3255 C C . VAL A 1 412 ? 2.660 9.944 0.364 1.00 97.62 412 VAL A C 1
ATOM 3257 O O . VAL A 1 412 ? 1.929 10.333 1.279 1.00 97.62 412 VAL A O 1
ATOM 3260 N N . GLU A 1 413 ? 2.207 9.597 -0.838 1.00 96.81 413 GLU A N 1
ATOM 3261 C CA . GLU A 1 413 ? 0.800 9.436 -1.203 1.00 96.81 413 GLU A CA 1
ATOM 3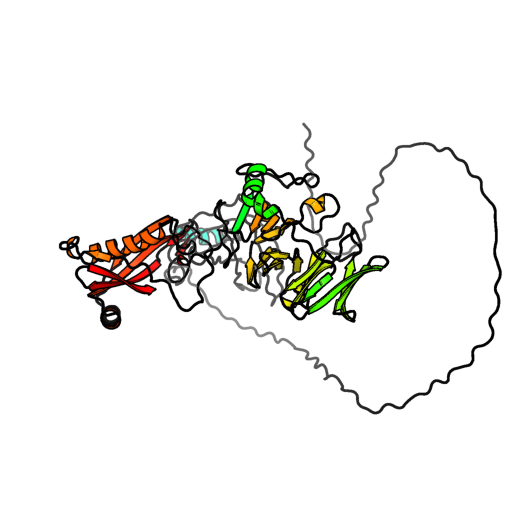262 C C . GLU A 1 413 ? 0.556 7.965 -1.557 1.00 96.81 413 GLU A C 1
ATOM 3264 O O . GLU A 1 413 ? 1.243 7.424 -2.422 1.00 96.81 413 GLU A O 1
ATOM 3269 N N . ILE A 1 414 ? -0.422 7.322 -0.915 1.00 95.56 414 ILE A N 1
ATOM 3270 C CA . ILE A 1 414 ? -0.904 5.987 -1.303 1.00 95.56 414 ILE A CA 1
ATOM 3271 C C . ILE A 1 414 ? -2.394 6.096 -1.578 1.00 95.56 414 ILE A C 1
ATOM 3273 O O . ILE A 1 414 ? -3.130 6.542 -0.700 1.00 95.56 414 ILE A O 1
ATOM 3277 N N . GLY A 1 415 ? -2.855 5.700 -2.761 1.00 93.56 415 GLY A N 1
ATOM 3278 C CA . GLY A 1 415 ? -4.262 5.839 -3.123 1.00 93.56 415 GLY A CA 1
ATOM 3279 C C . GLY A 1 415 ? -4.769 4.819 -4.128 1.00 93.56 415 GLY A C 1
ATOM 3280 O O . GLY A 1 415 ? -4.021 4.256 -4.923 1.00 93.56 415 GLY A O 1
ATOM 3281 N N . ALA A 1 416 ? -6.076 4.602 -4.073 1.00 91.38 416 ALA A N 1
ATOM 3282 C CA . ALA A 1 416 ? -6.831 3.713 -4.938 1.00 91.38 416 ALA A CA 1
ATOM 3283 C C . ALA A 1 416 ? -7.697 4.560 -5.887 1.00 91.38 416 ALA A C 1
ATOM 3285 O O . ALA A 1 416 ? -8.922 4.614 -5.759 1.00 91.38 416 ALA A O 1
ATOM 3286 N N . TYR A 1 417 ? -7.069 5.289 -6.808 1.00 86.75 417 TYR A N 1
ATOM 3287 C CA . TYR A 1 417 ? -7.738 6.333 -7.596 1.00 86.75 417 TYR A CA 1
ATOM 3288 C C . TYR A 1 417 ? -8.752 5.789 -8.619 1.00 86.75 417 TYR A C 1
ATOM 3290 O O . TYR A 1 417 ? -8.687 4.641 -9.070 1.00 86.75 417 TYR A O 1
ATOM 3298 N N . GLU A 1 418 ? -9.749 6.596 -8.989 1.00 73.00 418 GLU A N 1
ATOM 3299 C CA . GLU A 1 418 ? -10.635 6.271 -10.113 1.00 73.00 418 GLU A CA 1
ATOM 3300 C C . GLU A 1 418 ? -9.922 6.479 -11.455 1.00 73.00 418 GLU A C 1
ATOM 3302 O O . GLU A 1 418 ? -9.271 7.494 -11.669 1.00 73.00 418 GLU A O 1
ATOM 3307 N N . GLY A 1 419 ? -10.067 5.520 -12.375 1.00 65.69 419 GLY A N 1
ATOM 3308 C CA . GLY A 1 419 ? -9.396 5.533 -13.683 1.00 65.69 419 GLY A CA 1
ATOM 3309 C C . GLY A 1 419 ? -8.056 4.792 -13.708 1.00 65.69 419 GLY A C 1
ATOM 3310 O O . GLY A 1 419 ? -7.773 4.140 -14.707 1.00 65.69 419 GLY A O 1
ATOM 3311 N N . ASP A 1 420 ? -7.310 4.795 -12.599 1.00 52.78 420 ASP A N 1
ATOM 3312 C CA . ASP A 1 420 ? -6.012 4.102 -12.479 1.00 52.78 420 ASP A CA 1
ATOM 3313 C C . ASP A 1 420 ? -6.133 2.640 -12.009 1.00 52.78 420 ASP A C 1
ATOM 3315 O O . ASP A 1 420 ? -5.161 1.883 -12.028 1.00 52.78 420 ASP A O 1
ATOM 3319 N N . LEU A 1 421 ? -7.337 2.200 -11.624 1.00 47.50 421 LEU A N 1
ATOM 3320 C CA . LEU A 1 421 ? -7.614 0.770 -11.519 1.00 47.50 421 LEU A CA 1
ATOM 3321 C C . LEU A 1 421 ? -7.704 0.172 -12.931 1.00 47.50 421 LEU A C 1
ATOM 3323 O O . LEU A 1 421 ? -8.605 0.581 -13.677 1.00 47.50 421 LEU A O 1
ATOM 3327 N N . PRO A 1 422 ? -6.895 -0.848 -13.293 1.00 42.59 422 PRO A N 1
ATOM 3328 C CA . PRO A 1 422 ? -7.227 -1.678 -14.443 1.00 42.59 422 PRO A CA 1
ATOM 3329 C C . PRO A 1 422 ? -8.652 -2.199 -14.241 1.00 42.59 422 PRO A C 1
ATOM 3331 O O . PRO A 1 422 ? -9.008 -2.651 -13.147 1.00 42.59 422 PRO A O 1
ATOM 3334 N N . THR A 1 423 ? -9.488 -2.043 -15.273 1.00 36.16 423 THR A N 1
ATOM 3335 C CA . THR A 1 423 ? -10.937 -2.284 -15.164 1.00 36.16 423 THR A CA 1
ATOM 3336 C C . THR A 1 423 ? -11.217 -3.633 -14.495 1.00 36.16 423 THR A C 1
ATOM 3338 O O . THR A 1 423 ? -10.553 -4.612 -14.840 1.00 36.16 423 THR A O 1
ATOM 3341 N N . PRO A 1 424 ? -12.153 -3.705 -13.523 1.00 38.38 424 PRO A N 1
ATOM 3342 C CA . PRO A 1 424 ? -12.305 -4.877 -12.668 1.00 38.38 424 PRO A CA 1
ATOM 3343 C C . PRO A 1 424 ? -12.481 -6.130 -13.521 1.00 38.38 424 PRO A C 1
ATOM 3345 O O . PRO A 1 424 ? -13.457 -6.244 -14.268 1.00 38.38 424 PRO A O 1
ATOM 3348 N N . PHE A 1 425 ? -11.503 -7.036 -13.422 1.00 41.00 425 PHE A N 1
ATOM 3349 C CA . PHE A 1 425 ? -11.397 -8.207 -14.284 1.00 41.00 425 PHE A CA 1
ATOM 3350 C C . PHE A 1 425 ? -12.735 -8.963 -14.335 1.00 41.00 425 PHE A C 1
ATOM 3352 O O . PHE A 1 425 ? -13.246 -9.361 -13.280 1.00 41.00 425 PHE A O 1
ATOM 3359 N N . PRO A 1 426 ? -13.305 -9.228 -15.527 1.00 36.34 426 PRO A N 1
ATOM 3360 C CA . PRO A 1 426 ? -14.406 -10.172 -15.632 1.00 36.34 426 PRO A CA 1
ATOM 3361 C C . PRO A 1 426 ? -13.925 -11.534 -15.111 1.00 36.34 426 PRO A C 1
ATOM 3363 O O . PRO A 1 426 ? -12.893 -12.048 -15.537 1.00 36.34 426 PRO A O 1
ATOM 3366 N N . ALA A 1 427 ? -14.666 -12.081 -14.148 1.00 32.47 427 ALA A N 1
ATOM 3367 C CA . ALA A 1 427 ? -14.249 -13.159 -13.251 1.00 32.47 427 ALA A CA 1
ATOM 3368 C C . ALA A 1 427 ? -13.403 -14.291 -13.885 1.00 32.47 427 ALA A C 1
ATOM 3370 O O . ALA A 1 427 ? -13.944 -15.135 -14.597 1.00 32.47 427 ALA A O 1
ATOM 3371 N N . GLN A 1 428 ? -12.105 -14.317 -13.542 1.00 40.78 428 GLN A N 1
ATOM 3372 C CA . GLN A 1 428 ? -11.152 -15.444 -13.383 1.00 40.78 428 GLN A CA 1
ATOM 3373 C C . GLN A 1 428 ? -11.264 -16.750 -14.222 1.00 40.78 428 GLN A C 1
ATOM 3375 O O . GLN A 1 428 ? -10.656 -17.753 -13.866 1.00 40.78 428 GLN A O 1
ATOM 3380 N N . ASN A 1 429 ? -11.965 -16.777 -15.355 1.00 36.84 429 ASN A N 1
ATOM 3381 C CA . ASN A 1 429 ? -12.054 -17.941 -16.259 1.00 36.84 429 ASN A CA 1
ATOM 3382 C C . ASN A 1 429 ? -11.771 -17.587 -17.728 1.00 36.84 429 ASN A C 1
ATOM 3384 O O . ASN A 1 429 ? -12.069 -18.366 -18.632 1.00 36.84 429 ASN A O 1
ATOM 3388 N N . GLY A 1 430 ? -11.194 -16.412 -17.974 1.00 35.56 430 GLY A N 1
ATOM 3389 C CA . GLY A 1 430 ? -10.776 -15.977 -19.298 1.00 35.56 430 GLY A CA 1
ATOM 3390 C C . GLY A 1 430 ? -9.481 -15.192 -19.217 1.00 35.56 430 GLY A C 1
ATOM 3391 O O . GLY A 1 430 ? -9.519 -13.977 -19.047 1.00 35.56 430 GLY A O 1
ATOM 3392 N N . TRP A 1 431 ? -8.353 -15.882 -19.402 1.00 37.50 431 TRP A N 1
ATOM 3393 C CA . TRP A 1 431 ? -7.189 -15.241 -20.010 1.00 37.50 431 TRP A CA 1
ATOM 3394 C C . TRP A 1 431 ? -7.674 -14.604 -21.317 1.00 37.50 431 TRP A C 1
ATOM 3396 O O . TRP A 1 431 ? -8.123 -15.308 -22.226 1.00 37.50 431 TRP A O 1
ATOM 3406 N N . THR A 1 432 ? -7.664 -13.273 -21.393 1.00 44.12 432 THR A N 1
ATOM 3407 C CA . THR A 1 432 ? -7.864 -12.570 -22.664 1.00 44.12 432 THR A CA 1
ATOM 3408 C C . THR A 1 432 ? -6.797 -13.047 -23.647 1.00 44.12 432 THR A C 1
ATOM 3410 O O . THR A 1 432 ? -5.677 -13.308 -23.209 1.00 44.12 432 THR A O 1
ATOM 3413 N N . PRO A 1 433 ? -7.135 -13.223 -24.938 1.00 44.81 433 PRO A N 1
ATOM 3414 C CA . PRO A 1 433 ? -6.300 -13.977 -25.865 1.00 44.81 433 PRO A CA 1
ATOM 3415 C C . PRO A 1 433 ? -4.883 -13.409 -25.892 1.00 44.81 433 PRO A C 1
ATOM 3417 O O . PRO A 1 433 ? -4.704 -12.236 -26.222 1.00 44.81 433 PRO A O 1
ATOM 3420 N N . GLU A 1 434 ? -3.911 -14.253 -25.531 1.00 73.81 434 GLU A N 1
ATOM 3421 C CA . GLU A 1 434 ? -2.489 -13.919 -25.552 1.00 73.81 434 GLU A CA 1
ATOM 3422 C C . GLU A 1 434 ? -2.154 -13.257 -26.886 1.00 73.81 434 GLU A C 1
ATOM 3424 O O . GLU A 1 434 ? -2.488 -13.791 -27.954 1.00 73.81 434 GLU A O 1
ATOM 3429 N N . TYR A 1 435 ? -1.508 -12.088 -26.841 1.00 88.00 435 TYR A N 1
ATOM 3430 C CA . TYR A 1 435 ? -1.063 -11.440 -28.064 1.00 88.00 435 TYR A CA 1
ATOM 3431 C C . TYR A 1 435 ? -0.202 -12.423 -28.849 1.00 88.00 435 TYR A C 1
ATOM 3433 O O . TYR A 1 435 ? 0.856 -12.854 -28.393 1.00 88.00 435 TYR A O 1
ATOM 3441 N N . THR A 1 436 ? -0.679 -12.803 -30.029 1.00 92.44 436 THR A N 1
ATOM 3442 C CA . THR A 1 436 ? -0.011 -13.800 -30.850 1.00 92.44 436 THR A CA 1
ATOM 3443 C C . THR A 1 436 ? 0.597 -13.104 -32.056 1.00 92.44 436 THR A C 1
ATOM 3445 O O . THR A 1 436 ? -0.127 -12.653 -32.944 1.00 92.44 436 THR A O 1
ATOM 3448 N N . ALA A 1 437 ? 1.926 -13.010 -32.090 1.00 95.56 437 ALA A N 1
ATOM 3449 C CA . ALA A 1 437 ? 2.636 -12.447 -33.231 1.00 95.56 437 ALA A CA 1
ATOM 3450 C C . ALA A 1 437 ? 2.373 -13.271 -34.503 1.00 95.56 437 ALA A C 1
ATOM 3452 O O . ALA A 1 437 ? 2.352 -14.509 -34.468 1.00 95.56 437 ALA A O 1
ATOM 3453 N N . THR A 1 438 ? 2.176 -12.577 -35.625 1.00 97.12 438 THR A N 1
ATOM 3454 C CA . THR A 1 438 ? 1.886 -13.174 -36.933 1.00 97.12 438 THR A CA 1
ATOM 3455 C C . THR A 1 438 ? 2.585 -12.429 -38.065 1.00 97.12 438 THR A C 1
ATOM 3457 O O . THR A 1 438 ? 2.608 -11.198 -38.109 1.00 97.12 438 THR A O 1
ATOM 3460 N N . ILE A 1 439 ? 3.120 -13.192 -39.023 1.00 96.88 439 ILE A N 1
ATOM 3461 C CA . ILE A 1 439 ? 3.811 -12.671 -40.209 1.00 96.88 439 ILE A CA 1
ATOM 3462 C C . ILE A 1 439 ? 3.322 -13.415 -41.459 1.00 96.88 439 ILE A C 1
ATOM 3464 O O . ILE A 1 439 ? 3.421 -14.642 -41.513 1.00 96.88 439 ILE A O 1
ATOM 3468 N N . PRO A 1 440 ? 2.859 -12.723 -42.516 1.00 97.88 440 PRO A N 1
ATOM 3469 C CA . PRO A 1 440 ? 2.485 -13.373 -43.768 1.00 97.88 440 PRO A CA 1
ATOM 3470 C C . PRO A 1 440 ? 3.649 -14.160 -44.389 1.00 97.88 440 PRO A C 1
ATOM 3472 O O . PRO A 1 440 ? 4.710 -13.609 -44.668 1.00 97.88 440 PRO A O 1
ATOM 3475 N N . VAL A 1 441 ? 3.435 -15.431 -44.745 1.00 97.38 441 VAL A N 1
ATOM 3476 C CA . VAL A 1 441 ? 4.449 -16.279 -45.416 1.00 97.38 441 VAL A CA 1
ATOM 3477 C C . VAL A 1 441 ? 4.969 -15.614 -46.696 1.00 97.38 441 VAL A C 1
ATOM 3479 O O . VAL A 1 441 ? 6.105 -15.825 -47.110 1.00 97.38 441 VAL A O 1
ATOM 3482 N N . ALA A 1 442 ? 4.143 -14.783 -47.340 1.00 96.56 442 ALA A N 1
ATOM 3483 C CA . ALA A 1 442 ? 4.507 -14.030 -48.533 1.00 96.56 442 ALA A CA 1
ATOM 3484 C C . ALA A 1 442 ? 5.611 -12.974 -48.316 1.00 96.56 442 ALA A C 1
ATOM 3486 O O . ALA A 1 442 ? 6.361 -12.738 -49.264 1.00 96.56 442 ALA A O 1
ATOM 3487 N N . SER A 1 443 ? 5.735 -12.363 -47.129 1.00 95.81 443 SER A N 1
ATOM 3488 C CA . SER A 1 443 ? 6.754 -11.333 -46.854 1.00 95.81 443 SER A CA 1
ATOM 3489 C C . SER A 1 443 ? 8.112 -11.905 -46.437 1.00 95.81 443 SER A C 1
ATOM 3491 O O . SER A 1 443 ? 9.115 -11.220 -46.600 1.00 95.81 443 SER A O 1
ATOM 3493 N N . VAL A 1 444 ? 8.162 -13.160 -45.978 1.00 97.06 444 VAL A N 1
ATOM 3494 C CA . VAL A 1 444 ? 9.377 -13.826 -45.458 1.00 97.06 444 VAL A CA 1
ATOM 3495 C C . VAL A 1 444 ? 9.791 -15.073 -46.260 1.00 97.06 444 VAL A C 1
ATOM 3497 O O . VAL A 1 444 ? 10.506 -15.939 -45.774 1.00 97.06 444 VAL A O 1
ATOM 3500 N N . ARG A 1 445 ? 9.381 -15.181 -47.535 1.00 94.94 445 ARG A N 1
ATOM 3501 C CA . ARG A 1 445 ? 9.648 -16.363 -48.397 1.00 94.94 445 ARG A CA 1
ATOM 3502 C C . ARG A 1 445 ? 11.121 -16.728 -48.605 1.00 94.94 445 ARG A C 1
ATOM 3504 O O . ARG A 1 445 ? 11.398 -17.827 -49.079 1.00 94.94 445 ARG A O 1
ATOM 3511 N N . GLN A 1 446 ? 12.031 -15.785 -48.384 1.00 97.25 446 GLN A N 1
ATOM 3512 C CA . GLN A 1 446 ? 13.476 -15.980 -48.534 1.00 97.25 446 GLN A CA 1
ATOM 3513 C C . GLN A 1 446 ? 14.199 -16.029 -47.185 1.00 97.25 446 GLN A C 1
ATOM 3515 O O . GLN A 1 446 ? 15.412 -16.216 -47.174 1.00 97.25 446 GLN A O 1
ATOM 3520 N N . SER A 1 447 ? 13.465 -15.870 -46.083 1.00 97.19 447 SER A N 1
ATOM 3521 C CA . SER A 1 447 ? 14.026 -15.814 -44.743 1.00 97.19 447 SER A CA 1
ATOM 3522 C C . SER A 1 447 ? 14.324 -17.203 -44.185 1.00 97.19 447 SER A C 1
ATOM 3524 O O . SER A 1 447 ? 13.674 -18.194 -44.537 1.00 97.19 447 SER A O 1
ATOM 3526 N N . THR A 1 448 ? 15.307 -17.280 -43.295 1.00 97.81 448 THR A N 1
ATOM 3527 C CA . THR A 1 448 ? 15.615 -18.492 -42.531 1.00 97.81 448 THR A CA 1
ATOM 3528 C C . THR A 1 448 ? 14.585 -18.718 -41.414 1.00 97.81 448 THR A C 1
ATOM 3530 O O . THR A 1 448 ? 13.793 -17.837 -41.080 1.00 97.81 448 THR A O 1
ATOM 3533 N N . ARG A 1 449 ? 14.591 -19.911 -40.797 1.00 97.44 449 ARG A N 1
ATOM 3534 C CA . ARG A 1 449 ? 13.746 -20.190 -39.616 1.00 97.44 449 ARG A CA 1
ATOM 3535 C C . ARG A 1 449 ? 14.066 -19.260 -38.447 1.00 97.44 449 ARG A C 1
ATOM 3537 O O . ARG A 1 449 ? 13.149 -18.853 -37.745 1.00 97.44 449 ARG A O 1
ATOM 3544 N N . GLU A 1 450 ? 15.349 -18.946 -38.280 1.00 97.44 450 GLU A N 1
ATOM 3545 C CA . GLU A 1 450 ? 15.885 -18.021 -37.282 1.00 97.44 450 GLU A CA 1
ATOM 3546 C C . GLU A 1 450 ? 15.342 -16.612 -37.515 1.00 97.44 450 GLU A C 1
ATOM 3548 O O . GLU A 1 450 ? 14.673 -16.079 -36.644 1.00 97.44 450 GLU A O 1
ATOM 3553 N N . GLU A 1 451 ? 15.484 -16.064 -38.725 1.00 97.75 451 GLU A N 1
ATOM 3554 C CA . GLU A 1 451 ? 14.949 -14.740 -39.070 1.00 97.75 451 GLU A CA 1
ATOM 3555 C C . GLU A 1 451 ? 13.428 -14.648 -38.855 1.00 97.75 451 GLU A C 1
ATOM 3557 O O . GLU A 1 451 ? 12.937 -13.646 -38.338 1.00 97.75 451 GLU A O 1
ATOM 3562 N N . ILE A 1 452 ? 12.670 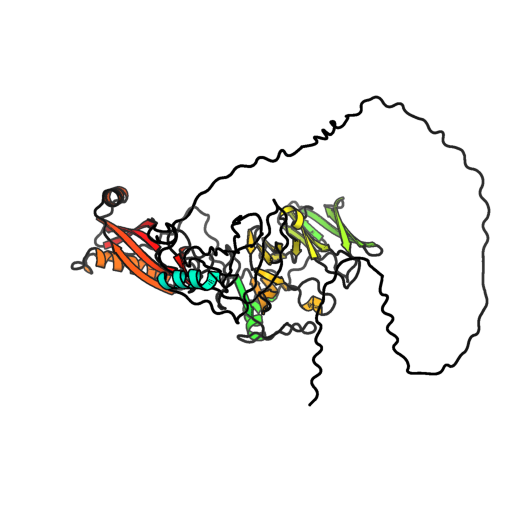-15.697 -39.202 1.00 98.06 452 ILE A N 1
ATOM 3563 C CA . ILE A 1 452 ? 11.217 -15.748 -38.966 1.00 98.06 452 ILE A CA 1
ATOM 3564 C C . ILE A 1 452 ? 10.898 -15.799 -37.463 1.00 98.06 452 ILE A C 1
ATOM 3566 O O . ILE A 1 452 ? 9.990 -15.099 -37.016 1.00 98.06 452 ILE A O 1
ATOM 3570 N N . ALA A 1 453 ? 11.628 -16.603 -36.683 1.00 97.88 453 ALA A N 1
ATOM 3571 C CA . ALA A 1 453 ? 11.442 -16.701 -35.235 1.00 97.88 453 ALA A CA 1
ATOM 3572 C C . ALA A 1 453 ? 11.803 -15.386 -34.525 1.00 97.88 453 ALA A C 1
ATOM 3574 O O . ALA A 1 453 ? 11.012 -14.914 -33.712 1.00 97.88 453 ALA A O 1
ATOM 3575 N N . THR A 1 454 ? 12.923 -14.753 -34.890 1.00 97.94 454 THR A N 1
ATOM 3576 C CA . THR A 1 454 ? 13.337 -13.443 -34.368 1.00 97.94 454 THR A CA 1
ATOM 3577 C C . THR A 1 454 ? 12.285 -12.384 -34.659 1.00 97.94 454 THR A C 1
ATOM 3579 O O . THR A 1 454 ? 11.868 -11.690 -33.741 1.00 97.94 454 THR A O 1
ATOM 3582 N N . LEU A 1 455 ? 11.788 -12.283 -35.898 1.00 97.69 455 LEU A N 1
ATOM 3583 C CA . LEU A 1 455 ? 10.761 -11.294 -36.242 1.00 97.69 455 LEU A CA 1
ATOM 3584 C C . LEU A 1 455 ? 9.451 -11.515 -35.465 1.00 97.69 455 LEU A C 1
ATOM 3586 O O . LEU A 1 455 ? 8.861 -10.547 -34.989 1.00 97.69 455 LEU A O 1
ATOM 3590 N N . LEU A 1 456 ? 9.010 -12.769 -35.307 1.00 97.69 456 LEU A N 1
ATOM 3591 C CA . LEU A 1 456 ? 7.825 -13.105 -34.510 1.00 97.69 456 LEU A CA 1
ATOM 3592 C C . LEU A 1 456 ? 8.021 -12.779 -33.024 1.00 97.69 456 LEU A C 1
ATOM 3594 O O . LEU A 1 456 ? 7.121 -12.232 -32.392 1.00 97.69 456 LEU A O 1
ATOM 3598 N N . PHE A 1 457 ? 9.183 -13.103 -32.458 1.00 97.38 457 PHE A N 1
ATOM 3599 C CA . PHE A 1 457 ? 9.452 -12.881 -31.040 1.00 97.38 457 PHE A CA 1
ATOM 3600 C C . PHE A 1 457 ? 9.693 -11.399 -30.717 1.00 97.38 457 PHE A C 1
ATOM 3602 O O . PHE A 1 457 ? 9.155 -10.902 -29.732 1.00 97.38 457 PHE A O 1
ATOM 3609 N N . SER A 1 458 ? 10.379 -10.654 -31.591 1.00 97.50 458 SER A N 1
ATOM 3610 C CA . SER A 1 458 ? 10.451 -9.187 -31.529 1.00 97.50 458 SER A CA 1
ATOM 3611 C C . SER A 1 458 ? 9.065 -8.556 -31.579 1.00 97.50 458 SER A C 1
ATOM 3613 O O . SER A 1 458 ? 8.752 -7.736 -30.730 1.00 97.50 458 SER A O 1
ATOM 3615 N N . GLN A 1 459 ? 8.197 -8.976 -32.506 1.00 96.81 459 GLN A N 1
ATOM 3616 C CA . GLN A 1 459 ? 6.821 -8.478 -32.589 1.00 96.81 459 GLN A CA 1
ATOM 3617 C C . GLN A 1 459 ? 6.011 -8.782 -31.313 1.00 96.81 459 GLN A C 1
ATOM 3619 O O . GLN A 1 459 ? 5.169 -7.979 -30.910 1.00 96.81 459 GLN A O 1
ATOM 3624 N N . TRP A 1 460 ? 6.261 -9.927 -30.670 1.00 95.75 460 TRP A N 1
ATOM 3625 C CA . TRP A 1 460 ? 5.657 -10.286 -29.386 1.00 95.75 460 TRP A CA 1
ATOM 3626 C C . TRP A 1 460 ? 6.161 -9.405 -28.236 1.00 95.75 460 TRP A C 1
ATOM 3628 O O . TRP A 1 460 ? 5.345 -8.898 -27.475 1.00 95.75 460 TRP A O 1
ATOM 3638 N N . LEU A 1 461 ? 7.466 -9.136 -28.150 1.00 95.44 461 LEU A N 1
ATOM 3639 C CA . LEU A 1 461 ? 8.030 -8.207 -27.163 1.00 95.44 461 LEU A CA 1
ATOM 3640 C C . LEU A 1 461 ? 7.599 -6.748 -27.426 1.00 95.44 461 LEU A C 1
ATOM 3642 O O . LEU A 1 461 ? 7.218 -6.040 -26.498 1.00 95.44 461 LEU A O 1
ATOM 3646 N N . ASP A 1 462 ? 7.559 -6.306 -28.685 1.00 95.44 462 ASP A N 1
ATOM 3647 C CA . ASP A 1 462 ? 7.102 -4.968 -29.089 1.00 95.44 462 ASP A CA 1
ATOM 3648 C C . ASP A 1 462 ? 5.645 -4.689 -28.680 1.00 95.44 462 ASP A C 1
ATOM 3650 O O . ASP A 1 462 ? 5.298 -3.540 -28.408 1.00 95.44 462 ASP A O 1
ATOM 3654 N N . HIS A 1 463 ? 4.788 -5.713 -28.582 1.00 93.75 463 HIS A N 1
ATOM 3655 C CA . HIS A 1 463 ? 3.433 -5.551 -28.044 1.00 93.75 463 HIS A CA 1
ATOM 3656 C C . HIS A 1 463 ? 3.447 -5.038 -26.597 1.00 93.75 463 HIS A C 1
ATOM 3658 O O . HIS A 1 463 ? 2.668 -4.150 -26.254 1.00 93.75 463 HIS A O 1
ATOM 3664 N N . PHE A 1 464 ? 4.375 -5.533 -25.778 1.00 92.56 464 PHE A N 1
ATOM 3665 C CA . PHE A 1 464 ? 4.555 -5.114 -24.387 1.00 92.56 464 PHE A CA 1
ATOM 3666 C C . PHE A 1 464 ? 5.280 -3.770 -24.235 1.00 92.56 464 PHE A C 1
ATOM 3668 O O . PHE A 1 464 ? 5.314 -3.218 -23.139 1.00 92.56 464 PHE A O 1
ATOM 3675 N N . LYS A 1 465 ? 5.809 -3.200 -25.326 1.00 91.94 465 LYS A N 1
ATOM 3676 C CA . LYS A 1 465 ? 6.289 -1.806 -25.369 1.00 91.94 465 LYS A CA 1
ATOM 3677 C C . LYS A 1 465 ? 5.166 -0.782 -25.560 1.00 91.94 465 LYS A C 1
ATOM 3679 O O . LYS A 1 465 ? 5.426 0.421 -25.545 1.00 91.94 465 LYS A O 1
ATOM 3684 N N . ASN A 1 466 ? 3.930 -1.226 -25.792 1.00 85.75 466 ASN A N 1
ATOM 3685 C CA . ASN A 1 466 ? 2.783 -0.332 -25.894 1.00 85.75 466 ASN A CA 1
ATOM 3686 C C . ASN A 1 466 ? 2.442 0.244 -24.500 1.00 85.75 466 ASN A C 1
ATOM 3688 O O . ASN A 1 466 ? 2.251 -0.550 -23.583 1.00 85.75 466 ASN A O 1
ATOM 3692 N N . PRO A 1 467 ? 2.297 1.572 -24.313 1.00 72.12 467 PRO A N 1
ATOM 3693 C CA . PRO A 1 467 ? 1.806 2.140 -23.051 1.00 72.12 467 PRO A CA 1
ATOM 3694 C C . PRO A 1 467 ? 0.401 1.662 -22.644 1.00 72.12 467 PRO A C 1
ATOM 3696 O O . PRO A 1 467 ? 0.065 1.763 -21.469 1.00 72.12 467 PRO A O 1
ATOM 3699 N N . ASP A 1 468 ? -0.403 1.128 -23.575 1.00 76.25 468 ASP A N 1
ATOM 3700 C CA . ASP A 1 468 ? -1.698 0.498 -23.263 1.00 76.25 468 ASP A CA 1
ATOM 3701 C C . ASP A 1 468 ? -1.573 -0.980 -22.816 1.00 76.25 468 ASP A C 1
ATOM 3703 O O . ASP A 1 468 ? -2.587 -1.629 -22.545 1.00 76.25 468 ASP A O 1
ATOM 3707 N N . ALA A 1 469 ? -0.364 -1.558 -22.800 1.00 73.44 469 ALA A N 1
ATOM 3708 C CA . ALA A 1 469 ? -0.142 -2.899 -22.264 1.00 73.44 469 ALA A CA 1
ATOM 3709 C C . ALA A 1 469 ? -0.296 -2.900 -20.734 1.00 73.44 469 ALA A C 1
ATOM 3711 O O . ALA A 1 469 ? -0.039 -1.900 -20.065 1.00 73.44 469 ALA A O 1
ATOM 3712 N N . ASP A 1 470 ? -0.690 -4.046 -20.172 1.00 72.56 470 ASP A N 1
ATOM 3713 C CA . ASP A 1 470 ? -0.725 -4.252 -18.722 1.00 72.56 470 ASP A CA 1
ATOM 3714 C C . ASP A 1 470 ? 0.628 -3.879 -18.096 1.00 72.56 470 ASP A C 1
ATOM 3716 O O . ASP A 1 470 ? 1.669 -4.400 -18.497 1.00 72.56 470 ASP A O 1
ATOM 3720 N N . SER A 1 471 ? 0.614 -2.986 -17.106 1.00 70.06 471 SER A N 1
ATOM 3721 C CA . SER A 1 471 ? 1.817 -2.421 -16.495 1.00 70.06 471 SER A CA 1
ATOM 3722 C C . SER A 1 471 ? 2.699 -3.459 -15.792 1.00 70.06 471 SER A C 1
ATOM 3724 O O . SER A 1 471 ? 3.904 -3.236 -15.679 1.00 70.06 471 SER A O 1
ATOM 3726 N N . GLN A 1 472 ? 2.155 -4.620 -15.398 1.00 71.62 472 GLN A N 1
ATOM 3727 C CA . GLN A 1 472 ? 2.946 -5.748 -14.873 1.00 71.62 472 GLN A CA 1
ATOM 3728 C C . GLN A 1 472 ? 3.707 -6.511 -15.967 1.00 71.62 472 GLN A C 1
ATOM 3730 O O . GLN A 1 472 ? 4.694 -7.194 -15.682 1.00 71.62 472 GLN A O 1
ATOM 3735 N N . ASN A 1 473 ? 3.250 -6.388 -17.215 1.00 83.06 473 ASN A N 1
ATOM 3736 C CA . ASN A 1 473 ? 3.845 -6.974 -18.410 1.00 83.06 473 ASN A CA 1
ATOM 3737 C C . ASN A 1 473 ? 4.556 -5.928 -19.294 1.00 83.06 473 ASN A C 1
ATOM 3739 O O . ASN A 1 473 ? 5.231 -6.312 -20.244 1.00 83.06 473 ASN A O 1
ATOM 3743 N N . GLY A 1 474 ? 4.454 -4.630 -19.002 1.00 88.69 474 GLY A N 1
ATOM 3744 C CA . GLY A 1 474 ? 5.074 -3.567 -19.796 1.00 88.69 474 GLY A CA 1
ATOM 3745 C C . GLY A 1 474 ? 6.606 -3.631 -19.798 1.00 88.69 474 GLY A C 1
ATOM 3746 O O . GLY A 1 474 ? 7.224 -3.832 -18.749 1.00 88.69 474 GLY A O 1
ATOM 3747 N N . ILE A 1 475 ? 7.231 -3.411 -20.959 1.00 93.62 475 ILE A N 1
ATOM 3748 C CA . ILE A 1 475 ? 8.694 -3.327 -21.114 1.00 93.62 475 ILE A CA 1
ATOM 3749 C C . ILE A 1 475 ? 9.114 -2.017 -21.786 1.00 93.62 475 ILE A C 1
ATOM 3751 O O . ILE A 1 475 ? 8.513 -1.574 -22.760 1.00 93.62 475 ILE A O 1
ATOM 3755 N N . GLU A 1 476 ? 10.177 -1.396 -21.282 1.00 91.25 476 GLU A N 1
ATOM 3756 C CA . GLU A 1 476 ? 10.804 -0.231 -21.914 1.00 91.25 476 GLU A CA 1
ATOM 3757 C C . GLU A 1 476 ? 11.699 -0.683 -23.075 1.00 91.25 476 GLU A C 1
ATOM 3759 O O . GLU A 1 476 ? 11.628 -0.188 -24.205 1.00 91.25 476 GLU A O 1
ATOM 3764 N N . GLU A 1 477 ? 12.544 -1.673 -22.793 1.00 95.06 477 GLU A N 1
ATOM 3765 C CA . GLU A 1 477 ? 13.617 -2.160 -23.654 1.00 95.06 477 GLU A CA 1
ATOM 3766 C C . GLU A 1 477 ? 13.722 -3.685 -23.551 1.00 95.06 477 GLU A C 1
ATOM 3768 O O . GLU A 1 477 ? 13.343 -4.290 -22.547 1.00 95.06 477 GLU A O 1
ATOM 3773 N N . TYR A 1 478 ? 14.233 -4.314 -24.606 1.00 97.00 478 TYR A N 1
ATOM 3774 C CA . TYR A 1 478 ? 14.555 -5.735 -24.620 1.00 97.00 478 TYR A CA 1
ATOM 3775 C C . TYR A 1 478 ? 15.736 -6.003 -25.546 1.00 97.00 478 TYR A C 1
ATOM 3777 O O . TYR A 1 478 ? 15.992 -5.247 -26.484 1.00 97.00 478 TYR A O 1
ATOM 3785 N N . GLU A 1 479 ? 16.419 -7.115 -25.303 1.00 97.06 479 GLU A N 1
ATOM 3786 C CA . GLU A 1 479 ? 17.505 -7.622 -26.135 1.00 97.06 479 GLU A CA 1
ATOM 3787 C C . GLU A 1 479 ? 17.272 -9.116 -26.364 1.00 97.06 479 GLU A C 1
ATOM 3789 O O . GLU A 1 479 ? 17.232 -9.890 -25.410 1.00 97.06 479 GLU A O 1
ATOM 3794 N N . ILE A 1 480 ? 17.106 -9.540 -27.618 1.00 97.75 480 ILE A N 1
ATOM 3795 C CA . ILE A 1 480 ? 17.127 -10.966 -27.969 1.00 97.75 480 ILE A CA 1
ATOM 3796 C C . ILE A 1 480 ? 18.600 -11.344 -28.117 1.00 97.75 480 ILE A C 1
ATOM 3798 O O . ILE A 1 480 ? 19.278 -10.835 -29.008 1.00 97.75 480 ILE A O 1
ATOM 3802 N N . LEU A 1 481 ? 19.096 -12.194 -27.220 1.00 96.94 481 LEU A N 1
ATOM 3803 C CA . LEU A 1 481 ? 20.508 -12.567 -27.148 1.00 96.94 481 LEU A CA 1
ATOM 3804 C C . LEU A 1 481 ? 20.819 -13.742 -28.081 1.00 96.94 481 LEU A C 1
ATOM 3806 O O . LEU A 1 481 ? 21.862 -13.754 -28.732 1.00 96.94 481 LEU A O 1
ATOM 3810 N N . GLN A 1 482 ? 19.914 -14.723 -28.153 1.00 97.50 482 GLN A N 1
ATOM 3811 C CA . GLN A 1 482 ? 20.122 -15.969 -28.890 1.00 97.50 482 GLN A CA 1
ATOM 3812 C C . GLN A 1 482 ? 18.780 -16.615 -29.257 1.00 97.50 482 GLN A C 1
ATOM 3814 O O . GLN A 1 482 ? 17.849 -16.603 -28.454 1.00 97.50 482 GLN A O 1
ATOM 3819 N N . ILE A 1 483 ? 18.697 -17.211 -30.451 1.00 97.94 483 ILE A N 1
ATOM 3820 C CA . ILE A 1 483 ? 17.615 -18.126 -30.839 1.00 97.94 483 ILE A CA 1
ATOM 3821 C C . ILE A 1 483 ? 18.249 -19.398 -31.402 1.00 97.94 483 ILE A C 1
ATOM 3823 O O . ILE A 1 483 ? 18.910 -19.357 -32.438 1.00 97.94 483 ILE A O 1
ATOM 3827 N N . GLU A 1 484 ? 18.036 -20.531 -30.738 1.00 97.62 484 GLU A N 1
ATOM 3828 C CA . GLU A 1 484 ? 18.548 -21.834 -31.169 1.00 97.62 484 GLU A CA 1
ATOM 3829 C C . GLU A 1 484 ? 17.430 -22.768 -31.633 1.00 97.62 484 GLU A C 1
ATOM 3831 O O . GLU A 1 484 ? 16.282 -22.654 -31.212 1.00 97.62 484 GLU A O 1
ATOM 3836 N N . PHE A 1 485 ? 17.777 -23.760 -32.458 1.00 97.44 485 PHE A N 1
ATOM 3837 C CA . PHE A 1 485 ? 16.866 -24.827 -32.892 1.00 97.44 485 PHE A CA 1
ATOM 3838 C C . PHE A 1 485 ? 17.457 -26.203 -32.534 1.00 97.44 485 PHE A C 1
ATOM 3840 O O . PHE A 1 485 ? 18.007 -26.871 -33.415 1.00 97.44 485 PHE A O 1
ATOM 3847 N N . PRO A 1 486 ? 17.400 -26.641 -31.260 1.00 95.25 486 PRO A N 1
ATOM 3848 C CA . PRO A 1 486 ? 18.079 -27.859 -30.828 1.00 95.25 486 PRO A CA 1
ATOM 3849 C C . PRO A 1 486 ? 17.525 -29.127 -31.499 1.00 95.25 486 PRO A C 1
ATOM 3851 O O . PRO A 1 486 ? 16.354 -29.475 -31.351 1.00 95.25 486 PRO A O 1
ATOM 3854 N N . GLU A 1 487 ? 18.383 -29.881 -32.192 1.00 95.12 487 GLU A N 1
ATOM 3855 C CA . GLU A 1 487 ? 18.021 -31.155 -32.837 1.00 95.12 487 GLU A CA 1
ATOM 3856 C C . GLU A 1 487 ? 18.108 -32.348 -31.859 1.00 95.12 487 GLU A C 1
ATOM 3858 O O . GLU A 1 487 ? 18.790 -33.340 -32.113 1.00 95.12 487 GLU A O 1
ATOM 3863 N N . ASN A 1 488 ? 17.427 -32.252 -30.711 1.00 95.56 488 ASN A N 1
ATOM 3864 C CA . ASN A 1 488 ? 17.372 -33.314 -29.698 1.00 95.56 488 ASN A CA 1
ATOM 3865 C C . ASN A 1 488 ? 15.950 -33.893 -29.516 1.00 95.56 488 ASN A C 1
ATOM 3867 O O . ASN A 1 488 ? 14.957 -33.323 -29.974 1.00 95.56 488 ASN A O 1
ATOM 3871 N N . GLU A 1 489 ? 15.845 -35.047 -28.846 1.00 96.62 489 GLU A N 1
ATOM 3872 C CA . GLU A 1 489 ? 14.572 -35.772 -28.681 1.00 96.62 489 GLU A CA 1
ATOM 3873 C C . GLU A 1 489 ? 13.506 -34.973 -27.909 1.00 96.62 489 GLU A C 1
ATOM 3875 O O . GLU A 1 489 ? 12.317 -35.110 -28.199 1.00 96.62 489 GLU A O 1
ATOM 3880 N N . MET A 1 490 ? 13.907 -34.094 -26.981 1.00 94.75 490 MET A N 1
ATOM 3881 C CA . MET A 1 490 ? 12.982 -33.250 -26.217 1.00 94.75 490 MET A CA 1
ATOM 3882 C C . MET A 1 490 ? 12.290 -32.230 -27.128 1.00 94.75 490 MET A C 1
ATOM 3884 O O . MET A 1 490 ? 11.062 -32.179 -27.171 1.00 94.75 490 MET A O 1
ATOM 3888 N N . PHE A 1 491 ? 13.055 -31.479 -27.924 1.00 95.38 491 PHE A N 1
ATOM 3889 C CA . PHE A 1 491 ? 12.502 -30.498 -28.865 1.00 95.38 491 PHE A CA 1
ATOM 3890 C C . PHE A 1 491 ? 11.694 -31.169 -29.988 1.00 95.38 491 PHE A C 1
ATOM 3892 O O . PHE A 1 491 ? 10.661 -30.642 -30.406 1.00 95.38 491 PHE A O 1
ATOM 3899 N N . ALA A 1 492 ? 12.087 -32.372 -30.425 1.00 96.19 492 ALA A N 1
ATOM 3900 C CA . ALA A 1 492 ? 11.292 -33.179 -31.351 1.00 96.19 492 ALA A CA 1
ATOM 3901 C C . ALA A 1 492 ? 9.936 -33.606 -30.748 1.00 96.19 492 ALA A C 1
ATOM 3903 O O . ALA A 1 492 ? 8.910 -33.516 -31.427 1.00 96.19 492 ALA A O 1
ATOM 3904 N N . SER A 1 493 ? 9.914 -34.014 -29.472 1.00 95.81 493 SER A N 1
ATOM 3905 C CA . SER A 1 493 ? 8.683 -34.353 -28.746 1.00 95.81 493 SER A CA 1
ATOM 3906 C C . SER A 1 493 ? 7.777 -33.133 -28.565 1.00 95.81 493 SER A C 1
ATOM 3908 O O . SER A 1 493 ? 6.593 -33.205 -28.888 1.00 95.81 493 SER A O 1
ATOM 3910 N N . ILE A 1 494 ? 8.329 -31.995 -28.128 1.00 94.88 494 ILE A N 1
ATOM 3911 C CA . ILE A 1 494 ? 7.594 -30.730 -27.973 1.00 94.88 494 ILE A CA 1
ATOM 3912 C C . ILE A 1 494 ? 6.969 -30.304 -29.306 1.00 94.88 494 ILE A C 1
ATOM 3914 O O . ILE A 1 494 ? 5.785 -29.969 -29.357 1.00 94.88 494 ILE A O 1
ATOM 3918 N N . LYS A 1 495 ? 7.731 -30.379 -30.406 1.00 96.75 495 LYS A N 1
ATOM 3919 C CA . LYS A 1 495 ? 7.237 -30.069 -31.752 1.00 96.75 495 LYS A CA 1
ATOM 3920 C C . LYS A 1 495 ? 6.011 -30.914 -32.111 1.00 96.75 495 LYS A C 1
ATOM 3922 O O . LYS A 1 495 ? 5.023 -30.382 -32.619 1.00 96.75 495 LYS A O 1
ATOM 3927 N N . GLN A 1 496 ? 6.077 -32.222 -31.853 1.00 97.06 496 GLN A N 1
ATOM 3928 C CA . GLN A 1 496 ? 4.984 -33.152 -32.132 1.00 97.06 496 GLN A CA 1
ATOM 3929 C C . GLN A 1 496 ? 3.771 -32.918 -31.217 1.00 97.06 496 GLN A C 1
ATOM 3931 O O . GLN A 1 496 ? 2.642 -32.976 -31.698 1.00 97.06 496 GLN A O 1
ATOM 3936 N N . GLU A 1 497 ? 3.989 -32.654 -29.928 1.00 95.81 497 GLU A N 1
ATOM 3937 C CA . GLU A 1 497 ? 2.926 -32.423 -28.943 1.00 95.81 497 GLU A CA 1
ATOM 3938 C C . GLU A 1 497 ? 2.163 -31.120 -29.215 1.00 95.81 497 GLU A C 1
ATOM 3940 O O . GLU A 1 497 ? 0.933 -31.116 -29.231 1.00 95.81 497 GLU A O 1
ATOM 3945 N N . LYS A 1 498 ? 2.885 -30.018 -29.456 1.00 95.75 498 LYS A N 1
ATOM 3946 C CA . LYS A 1 498 ? 2.288 -28.694 -29.694 1.00 95.75 498 LYS A CA 1
ATOM 3947 C C . LYS A 1 498 ? 1.815 -28.487 -31.138 1.00 95.75 498 LYS A C 1
ATOM 3949 O O . LYS A 1 498 ? 1.158 -27.489 -31.415 1.00 95.75 498 LYS A O 1
ATOM 3954 N N . GLY A 1 499 ? 2.128 -29.410 -32.052 1.00 96.56 499 GLY A N 1
ATOM 3955 C CA . GLY A 1 499 ? 1.675 -29.363 -33.446 1.00 96.56 499 GLY A CA 1
ATOM 3956 C C . GLY A 1 499 ? 2.289 -28.228 -34.273 1.00 96.56 499 GLY A C 1
ATOM 3957 O O . GLY A 1 499 ? 1.628 -27.703 -35.164 1.00 96.56 499 GLY A O 1
ATOM 3958 N N . VAL A 1 500 ? 3.531 -27.838 -33.975 1.00 97.75 500 VAL A N 1
ATOM 3959 C CA . VAL A 1 500 ? 4.221 -26.700 -34.613 1.00 97.75 500 VAL A CA 1
ATOM 3960 C C . VAL A 1 500 ? 5.210 -27.155 -35.699 1.00 97.75 500 VAL A C 1
ATOM 3962 O O . VAL A 1 500 ? 5.696 -28.289 -35.691 1.00 97.75 500 VAL A O 1
ATOM 3965 N N . ASP A 1 501 ? 5.541 -26.284 -36.654 1.00 97.69 501 ASP A N 1
ATOM 3966 C CA . ASP A 1 501 ? 6.461 -26.605 -37.757 1.00 97.69 501 ASP A CA 1
ATOM 3967 C C . ASP A 1 501 ? 7.920 -26.671 -37.304 1.00 97.69 501 ASP A C 1
ATOM 3969 O O . ASP A 1 501 ? 8.713 -27.464 -37.829 1.00 97.69 501 ASP A O 1
ATOM 3973 N N . TYR A 1 502 ? 8.283 -25.868 -36.309 1.00 97.31 502 TYR A N 1
ATOM 3974 C CA . TYR A 1 502 ? 9.549 -25.955 -35.594 1.00 97.31 502 TYR A CA 1
ATOM 3975 C C . TYR A 1 502 ? 9.440 -25.310 -34.209 1.00 97.31 502 TYR A C 1
ATOM 3977 O O . TYR A 1 502 ? 8.538 -24.516 -33.947 1.00 97.31 502 TYR A O 1
ATOM 3985 N N . VAL A 1 503 ? 10.361 -25.698 -33.330 1.00 97.62 503 VAL A N 1
ATOM 3986 C CA . VAL A 1 503 ? 10.506 -25.197 -31.959 1.00 97.62 503 VAL A CA 1
ATOM 3987 C C . VAL A 1 503 ? 11.876 -24.540 -31.861 1.00 97.62 503 VAL A C 1
ATOM 3989 O O . VAL A 1 503 ? 12.831 -25.063 -32.440 1.00 97.62 503 VAL A O 1
ATOM 3992 N N . ALA A 1 504 ? 11.952 -23.418 -31.158 1.00 97.69 504 ALA A N 1
ATOM 3993 C CA . ALA A 1 504 ? 13.186 -22.718 -30.851 1.00 97.69 504 ALA A CA 1
ATOM 3994 C C . ALA A 1 504 ? 13.320 -22.513 -29.339 1.00 97.69 504 ALA A C 1
ATOM 3996 O O . ALA A 1 504 ? 12.311 -22.416 -28.637 1.00 97.69 504 ALA A O 1
ATOM 3997 N N . ASP A 1 505 ? 14.557 -22.439 -28.864 1.00 96.94 505 ASP A N 1
ATOM 3998 C CA . ASP A 1 505 ? 14.887 -21.928 -27.534 1.00 96.94 505 ASP A CA 1
ATOM 3999 C C . ASP A 1 505 ? 15.372 -20.485 -27.677 1.00 96.94 505 ASP A C 1
ATOM 4001 O O . ASP A 1 505 ? 16.141 -20.189 -28.596 1.00 96.94 505 ASP A O 1
ATOM 4005 N N . VAL A 1 506 ? 14.893 -19.583 -26.824 1.00 97.25 506 VAL A N 1
ATOM 4006 C CA . VAL A 1 506 ? 15.158 -18.144 -26.933 1.00 97.25 506 VAL A CA 1
ATOM 4007 C C . VAL A 1 506 ? 15.728 -17.615 -25.632 1.00 97.25 506 VAL A C 1
ATOM 4009 O O . VAL A 1 506 ? 15.036 -17.595 -24.614 1.00 97.25 506 VAL A O 1
ATOM 4012 N N . LEU A 1 507 ? 16.961 -17.114 -25.698 1.00 96.62 507 LEU A N 1
ATOM 4013 C CA . LEU A 1 507 ? 17.588 -16.365 -24.617 1.00 96.62 507 LEU A CA 1
ATOM 4014 C C . LEU A 1 507 ? 17.397 -14.867 -24.866 1.00 96.62 507 LEU A C 1
ATOM 4016 O O . LEU A 1 507 ? 17.764 -14.352 -25.927 1.00 96.62 507 LEU A O 1
ATOM 4020 N N . PHE A 1 508 ? 16.832 -14.153 -23.897 1.00 96.81 508 PHE A N 1
ATOM 4021 C CA . PHE A 1 508 ? 16.547 -12.725 -24.018 1.00 96.81 508 PHE A CA 1
ATOM 4022 C C . PHE A 1 508 ? 16.668 -11.988 -22.679 1.00 96.81 508 PHE A C 1
ATOM 4024 O O . PHE A 1 508 ? 16.625 -12.579 -21.605 1.00 96.81 508 PHE A O 1
ATOM 4031 N N . SER A 1 509 ? 16.830 -10.671 -22.748 1.00 95.75 509 SER A N 1
ATOM 4032 C CA . SER A 1 509 ? 16.785 -9.758 -21.605 1.00 95.75 509 SER A CA 1
ATOM 4033 C C . SER A 1 509 ? 15.640 -8.768 -21.778 1.00 95.75 509 SER A C 1
ATOM 4035 O O . SER A 1 509 ? 15.353 -8.354 -22.903 1.00 95.75 509 SER A O 1
ATOM 4037 N N . VAL A 1 510 ? 15.027 -8.332 -20.678 1.00 94.94 510 VAL A N 1
ATOM 4038 C CA . VAL A 1 510 ? 14.017 -7.260 -20.675 1.00 94.94 510 VAL A CA 1
ATOM 4039 C C . VAL A 1 510 ? 14.286 -6.245 -19.574 1.00 94.94 510 VAL A C 1
ATOM 4041 O O . VAL A 1 510 ? 14.727 -6.594 -18.478 1.00 94.94 510 VAL A O 1
ATOM 4044 N N . LYS A 1 511 ? 13.966 -4.987 -19.863 1.00 93.94 511 LYS A N 1
ATOM 4045 C CA . LYS A 1 511 ? 13.868 -3.905 -18.890 1.00 93.94 511 LYS A CA 1
ATOM 4046 C C . LYS A 1 511 ? 12.380 -3.597 -18.693 1.00 93.94 511 LYS A C 1
ATOM 4048 O O . LYS A 1 511 ? 11.793 -2.926 -19.548 1.00 93.94 511 LYS A O 1
ATOM 4053 N N . PRO A 1 512 ? 11.721 -4.149 -17.661 1.00 90.94 512 PRO A N 1
ATOM 4054 C CA . PRO A 1 512 ? 10.303 -3.902 -17.431 1.00 90.94 512 PRO A CA 1
ATOM 4055 C C . PRO A 1 512 ? 10.052 -2.439 -17.033 1.00 90.94 512 PRO A C 1
ATOM 4057 O O . PRO A 1 512 ? 10.895 -1.820 -16.388 1.00 90.94 512 PRO A O 1
ATOM 4060 N N . VAL A 1 513 ? 8.875 -1.908 -17.375 1.00 82.06 513 VAL A N 1
ATOM 4061 C CA . VAL A 1 513 ? 8.431 -0.552 -16.978 1.00 82.06 513 VAL A CA 1
ATOM 4062 C C . VAL A 1 513 ? 8.294 -0.441 -15.455 1.00 82.06 513 VAL A C 1
ATOM 4064 O O . VAL A 1 513 ? 8.583 0.597 -14.865 1.00 82.06 513 VAL A O 1
ATOM 4067 N N . ILE A 1 514 ? 7.879 -1.531 -14.806 1.00 73.94 514 ILE A N 1
ATOM 4068 C CA . ILE A 1 514 ? 7.825 -1.660 -13.350 1.00 73.94 514 ILE A CA 1
ATOM 4069 C C . ILE A 1 514 ? 8.709 -2.840 -12.963 1.00 73.94 514 ILE A C 1
ATOM 4071 O O . ILE A 1 514 ? 8.462 -3.964 -13.379 1.00 73.94 514 ILE A O 1
ATOM 4075 N N . TYR A 1 515 ? 9.759 -2.599 -12.184 1.00 69.62 515 TYR A N 1
ATOM 4076 C CA . TYR A 1 515 ? 10.726 -3.641 -11.831 1.00 69.62 515 TYR A CA 1
ATOM 4077 C C . TYR A 1 515 ? 10.242 -4.554 -10.702 1.00 69.62 515 TYR A C 1
ATOM 4079 O O . TYR A 1 515 ? 10.300 -5.781 -10.796 1.00 69.62 515 TYR A O 1
ATOM 4087 N N . VAL A 1 516 ? 9.730 -3.948 -9.631 1.00 57.06 516 VAL A N 1
ATOM 4088 C CA . VAL A 1 516 ? 9.212 -4.675 -8.472 1.00 57.06 516 VAL A CA 1
ATOM 4089 C C . VAL A 1 516 ? 7.867 -5.306 -8.854 1.00 57.06 516 VAL A C 1
ATOM 4091 O O . VAL A 1 516 ? 6.982 -4.617 -9.345 1.00 57.06 516 VAL A O 1
ATOM 4094 N N . TYR A 1 517 ? 7.726 -6.617 -8.645 1.00 56.34 517 TYR A N 1
ATOM 4095 C CA . TYR A 1 517 ? 6.524 -7.416 -8.961 1.00 56.34 517 TYR A CA 1
ATOM 4096 C C . TYR A 1 517 ? 6.127 -7.547 -10.445 1.00 56.34 517 TYR A C 1
ATOM 4098 O O . TYR A 1 517 ? 5.041 -8.045 -10.733 1.00 56.34 517 TYR A O 1
ATOM 4106 N N . SER A 1 518 ? 6.994 -7.191 -11.396 1.00 64.31 518 SER A N 1
ATOM 4107 C CA . SER A 1 518 ? 6.738 -7.481 -12.815 1.00 64.31 518 SER A CA 1
ATOM 4108 C C . SER A 1 518 ? 6.667 -8.989 -13.088 1.00 64.31 518 SER A C 1
ATOM 4110 O O . SER A 1 518 ? 7.444 -9.775 -12.532 1.00 64.31 518 SER A O 1
ATOM 4112 N N . HIS A 1 519 ? 5.780 -9.401 -13.999 1.00 76.31 519 HIS A N 1
ATOM 4113 C CA . HIS A 1 519 ? 5.672 -10.798 -14.432 1.00 76.31 519 HIS A CA 1
ATOM 4114 C C . HIS A 1 519 ? 6.959 -11.311 -15.092 1.00 76.31 519 HIS A C 1
ATOM 4116 O O . HIS A 1 519 ? 7.260 -12.503 -15.019 1.00 76.31 519 HIS A O 1
ATOM 4122 N N . TRP A 1 520 ? 7.776 -10.419 -15.655 1.00 82.25 520 TRP A N 1
ATOM 4123 C CA . TRP A 1 520 ? 9.090 -10.763 -16.191 1.00 82.25 520 TRP A CA 1
ATOM 4124 C C . TRP A 1 520 ? 10.076 -11.221 -15.111 1.00 82.25 520 TRP A C 1
ATOM 4126 O O . TRP A 1 520 ? 11.043 -11.905 -15.439 1.00 82.25 520 TRP A O 1
ATOM 4136 N N . ASN A 1 521 ? 9.844 -10.891 -13.836 1.00 75.75 521 ASN A N 1
ATOM 4137 C CA . ASN A 1 521 ? 10.679 -11.339 -12.717 1.00 75.75 521 ASN A CA 1
ATOM 4138 C C . ASN A 1 521 ? 10.359 -12.784 -12.278 1.00 75.75 521 ASN A C 1
ATOM 4140 O O . ASN A 1 521 ? 11.053 -13.350 -11.440 1.00 75.75 521 ASN A O 1
ATOM 4144 N N . ALA A 1 522 ? 9.321 -13.407 -12.847 1.00 69.00 522 ALA A N 1
ATOM 4145 C CA . ALA A 1 522 ? 9.028 -14.821 -12.642 1.00 69.00 522 ALA A CA 1
ATOM 4146 C C . ALA A 1 522 ? 9.838 -15.728 -13.591 1.00 69.00 522 ALA A C 1
ATOM 4148 O O . ALA A 1 522 ? 10.190 -15.352 -14.715 1.00 69.00 522 ALA A O 1
ATOM 4149 N N . GLY A 1 523 ? 10.073 -16.970 -13.160 1.00 78.81 523 GLY A N 1
ATOM 4150 C CA . GLY A 1 523 ? 10.702 -18.015 -13.971 1.00 78.81 523 GLY A CA 1
ATOM 4151 C C . GLY A 1 523 ? 12.231 -17.944 -13.995 1.00 78.81 523 GLY A C 1
ATOM 4152 O O . GLY A 1 523 ? 12.862 -17.633 -12.991 1.00 78.81 523 GLY A O 1
ATOM 4153 N N . ASN A 1 524 ? 12.819 -18.281 -15.142 1.00 78.88 524 ASN A N 1
ATOM 4154 C CA . ASN A 1 524 ? 14.264 -18.280 -15.361 1.00 78.88 524 ASN A CA 1
ATOM 4155 C C . ASN A 1 524 ? 14.770 -16.876 -15.767 1.00 78.88 524 ASN A C 1
ATOM 4157 O O . ASN A 1 524 ? 14.065 -16.107 -16.425 1.00 78.88 524 ASN A O 1
ATOM 4161 N N . GLY A 1 525 ? 15.977 -16.520 -15.333 1.00 86.31 525 GLY A N 1
ATOM 4162 C CA . GLY A 1 525 ? 16.606 -15.218 -15.576 1.00 86.31 525 GLY A CA 1
ATOM 4163 C C . GLY A 1 525 ? 17.218 -14.609 -14.315 1.00 86.31 525 GLY A C 1
ATOM 4164 O O . GLY A 1 525 ? 16.859 -14.973 -13.196 1.00 86.31 525 GLY A O 1
ATOM 4165 N N . THR A 1 526 ? 18.144 -13.673 -14.506 1.00 88.69 526 THR A N 1
ATOM 4166 C CA . THR A 1 526 ? 18.915 -13.038 -13.432 1.00 88.69 526 THR A CA 1
ATOM 4167 C C . THR A 1 526 ? 18.526 -11.569 -13.303 1.00 88.69 526 THR A C 1
ATOM 4169 O O . THR A 1 526 ? 18.741 -10.764 -14.207 1.00 88.69 526 THR A O 1
ATOM 4172 N N . SER A 1 527 ? 17.951 -11.224 -12.155 1.00 83.25 527 SER A N 1
ATOM 4173 C CA . SER A 1 527 ? 17.723 -9.847 -11.703 1.00 83.25 527 SER A CA 1
ATOM 4174 C C . SER A 1 527 ? 19.075 -9.172 -11.431 1.00 83.25 527 SER A C 1
ATOM 4176 O O . SER A 1 527 ? 19.880 -9.714 -10.670 1.00 83.25 527 SER A O 1
ATOM 4178 N N . THR A 1 528 ? 19.354 -8.027 -12.066 1.00 78.50 528 THR A N 1
ATOM 4179 C CA . THR A 1 528 ? 20.588 -7.252 -11.827 1.00 78.50 528 THR A CA 1
ATOM 4180 C C . THR A 1 528 ? 20.302 -5.888 -11.199 1.00 78.50 528 THR A C 1
ATOM 4182 O O . THR A 1 528 ? 19.173 -5.409 -11.144 1.00 78.50 528 THR A O 1
ATOM 4185 N N . ASP A 1 529 ? 21.350 -5.229 -10.717 1.00 61.53 529 ASP A N 1
ATOM 4186 C CA . ASP A 1 529 ? 21.311 -3.898 -10.103 1.00 61.53 529 ASP A CA 1
ATOM 4187 C C . ASP A 1 529 ? 20.783 -2.780 -11.027 1.00 61.53 529 ASP A C 1
ATOM 4189 O O . ASP A 1 529 ? 20.374 -1.728 -10.542 1.00 61.53 529 ASP A O 1
ATOM 4193 N N . GLN A 1 530 ? 20.743 -3.002 -12.345 1.00 62.47 530 GLN A N 1
ATOM 4194 C CA . GLN A 1 530 ? 20.397 -1.991 -13.354 1.00 62.47 530 GLN A CA 1
ATOM 4195 C C . GLN A 1 530 ? 18.953 -2.059 -13.879 1.00 62.47 530 GLN A C 1
ATOM 4197 O O . GLN A 1 530 ? 18.695 -1.648 -15.011 1.00 62.47 530 GLN A O 1
ATOM 4202 N N . VAL A 1 531 ? 17.994 -2.554 -13.087 1.00 82.94 531 VAL A N 1
ATOM 4203 C CA . VAL A 1 531 ? 16.561 -2.629 -13.473 1.00 82.94 531 VAL A CA 1
ATOM 4204 C C . VAL A 1 531 ? 16.302 -3.591 -14.656 1.00 82.94 531 VAL A C 1
ATOM 4206 O O . VAL A 1 531 ? 15.206 -3.650 -15.208 1.00 82.94 531 VAL A O 1
ATOM 4209 N N . TRP A 1 532 ? 17.305 -4.377 -15.055 1.00 92.88 532 TRP A N 1
ATOM 4210 C CA . TRP A 1 532 ? 17.198 -5.386 -16.107 1.00 92.88 532 TRP A CA 1
ATOM 4211 C C . TRP A 1 532 ? 16.975 -6.771 -15.510 1.00 92.88 532 TRP A C 1
ATOM 4213 O O . TRP A 1 532 ? 17.556 -7.137 -14.489 1.00 92.88 532 TRP A O 1
ATOM 4223 N N . ILE A 1 533 ? 16.189 -7.573 -16.221 1.00 91.81 533 ILE A N 1
ATOM 4224 C CA . ILE A 1 533 ? 16.060 -9.005 -15.988 1.00 91.81 533 ILE A CA 1
ATOM 4225 C C . ILE A 1 533 ? 16.753 -9.682 -17.165 1.00 91.81 533 ILE A C 1
ATOM 4227 O O . ILE A 1 533 ? 16.284 -9.625 -18.306 1.00 91.81 533 ILE A O 1
ATOM 4231 N N . ARG A 1 534 ? 17.935 -10.226 -16.884 1.00 94.44 534 ARG A N 1
ATOM 4232 C CA . ARG A 1 534 ? 18.865 -10.798 -17.856 1.00 94.44 534 ARG A CA 1
ATOM 4233 C C . ARG A 1 534 ? 18.608 -12.284 -18.069 1.00 94.44 534 ARG A C 1
ATOM 4235 O O . ARG A 1 534 ? 18.025 -12.942 -17.212 1.00 94.44 534 ARG A O 1
ATOM 4242 N N . ASP A 1 535 ? 19.063 -12.793 -19.209 1.00 94.75 535 ASP A N 1
ATOM 4243 C CA . ASP A 1 535 ? 19.210 -14.228 -19.485 1.00 94.75 535 ASP A CA 1
ATOM 4244 C C . ASP A 1 535 ? 17.943 -15.075 -19.232 1.00 94.75 535 ASP A C 1
ATOM 4246 O O . ASP A 1 535 ? 18.006 -16.195 -18.722 1.00 94.75 535 ASP A O 1
ATOM 4250 N N . LYS A 1 536 ? 16.766 -14.539 -19.586 1.00 94.00 536 LYS A N 1
ATOM 4251 C CA . LYS A 1 536 ? 15.496 -15.277 -19.564 1.00 94.00 536 LYS A CA 1
ATOM 4252 C C . LYS A 1 536 ? 15.458 -16.291 -20.705 1.00 94.00 536 LYS A C 1
ATOM 4254 O O . LYS A 1 536 ? 15.775 -15.936 -21.838 1.00 94.00 536 LYS A O 1
ATOM 4259 N N . GLY A 1 537 ? 15.023 -17.517 -20.418 1.00 94.94 537 GLY A N 1
ATOM 4260 C CA . GLY A 1 537 ? 14.928 -18.615 -21.385 1.00 94.94 537 GLY A CA 1
ATOM 4261 C C . GLY A 1 537 ? 13.478 -18.987 -21.696 1.00 94.94 537 GLY A C 1
ATOM 4262 O O . GLY A 1 537 ? 12.720 -19.359 -20.796 1.00 94.94 537 GLY A O 1
ATOM 4263 N N . LEU A 1 538 ? 13.068 -18.925 -22.961 1.00 95.25 538 LEU A N 1
ATOM 4264 C CA . LEU A 1 538 ? 11.707 -19.274 -23.368 1.00 95.25 538 LEU A CA 1
ATOM 4265 C C . LEU A 1 538 ? 11.694 -20.200 -24.584 1.00 95.25 538 LEU A C 1
ATOM 4267 O O . LEU A 1 538 ? 12.192 -19.858 -25.655 1.00 95.25 538 LEU A O 1
ATOM 4271 N N . ILE A 1 539 ? 11.016 -21.337 -24.437 1.00 96.50 539 ILE A N 1
ATOM 4272 C CA . ILE A 1 539 ? 10.743 -22.246 -25.543 1.00 96.50 539 ILE A CA 1
ATOM 4273 C C . ILE A 1 539 ? 9.534 -21.710 -26.315 1.00 96.50 539 ILE A C 1
ATOM 4275 O O . ILE A 1 539 ? 8.437 -21.538 -25.766 1.00 96.50 539 ILE A O 1
ATOM 4279 N N . ILE A 1 540 ? 9.727 -21.486 -27.614 1.00 97.44 540 ILE A N 1
ATOM 4280 C CA . ILE A 1 540 ? 8.686 -21.035 -28.542 1.00 97.44 540 ILE A CA 1
ATOM 4281 C C . ILE A 1 540 ? 8.486 -22.038 -29.676 1.00 97.44 540 ILE A C 1
ATOM 4283 O O . ILE A 1 540 ? 9.409 -22.717 -30.120 1.00 97.44 540 ILE A O 1
ATOM 4287 N N . GLY A 1 541 ? 7.266 -22.109 -30.188 1.00 97.62 541 GLY A N 1
ATOM 4288 C CA . GLY A 1 541 ? 6.925 -22.777 -31.434 1.00 97.62 541 GLY A CA 1
ATOM 4289 C C . GLY A 1 541 ? 6.596 -21.767 -32.526 1.00 97.62 541 GLY A C 1
ATOM 4290 O O . GLY A 1 541 ? 6.104 -20.674 -32.251 1.00 97.62 541 GLY A O 1
ATOM 4291 N N . VAL A 1 542 ? 6.811 -22.155 -33.780 1.00 98.00 542 VAL A N 1
ATOM 4292 C CA . VAL A 1 542 ? 6.285 -21.437 -34.946 1.00 98.00 542 VAL A CA 1
ATOM 4293 C C . VAL A 1 542 ? 5.446 -22.400 -35.770 1.00 98.00 542 VAL A C 1
ATOM 4295 O O . VAL A 1 542 ? 5.896 -23.500 -36.093 1.00 98.00 542 VAL A O 1
ATOM 4298 N N . VAL A 1 543 ? 4.228 -21.987 -36.117 1.00 98.06 543 VAL A N 1
ATOM 4299 C CA . VAL A 1 543 ? 3.299 -22.769 -36.945 1.00 98.06 543 VAL A CA 1
ATOM 4300 C C . VAL A 1 543 ? 2.864 -21.974 -38.174 1.00 98.06 543 VAL A C 1
ATOM 4302 O O . VAL A 1 543 ? 2.630 -20.768 -38.092 1.00 98.06 543 VAL A O 1
ATOM 4305 N N . GLN A 1 544 ? 2.786 -22.641 -39.324 1.00 97.81 544 GLN A N 1
ATOM 4306 C CA . GLN A 1 544 ? 2.430 -22.062 -40.612 1.00 97.81 544 GLN A CA 1
ATOM 4307 C C . GLN A 1 544 ? 0.991 -22.435 -40.999 1.00 97.81 544 GLN A C 1
ATOM 4309 O O . GLN A 1 544 ? 0.733 -23.474 -41.607 1.00 97.81 544 GLN A O 1
ATOM 4314 N N . GLU A 1 545 ? 0.038 -21.550 -40.715 1.00 96.06 545 GLU A N 1
ATOM 4315 C CA . GLU A 1 545 ? -1.388 -21.766 -40.985 1.00 96.06 545 GLU A CA 1
ATOM 4316 C C . GLU A 1 545 ? -1.956 -20.656 -41.871 1.00 96.06 545 GLU A C 1
ATOM 4318 O O . GLU A 1 545 ? -1.582 -19.495 -41.764 1.00 96.06 545 GLU A O 1
ATOM 4323 N N . ASN A 1 546 ? -2.880 -21.002 -42.773 1.00 96.19 546 ASN A N 1
ATOM 4324 C CA . ASN A 1 546 ? -3.642 -20.049 -43.601 1.00 96.19 546 ASN A CA 1
ATOM 4325 C C . ASN A 1 546 ? -2.817 -19.047 -44.447 1.00 96.19 546 ASN A C 1
ATOM 4327 O O . ASN A 1 546 ? -3.372 -18.099 -44.996 1.00 96.19 546 ASN A O 1
ATOM 4331 N N . GLY A 1 547 ? -1.514 -19.292 -44.629 1.00 96.75 547 GLY A N 1
ATOM 4332 C CA . GLY A 1 547 ? -0.604 -18.394 -45.350 1.00 96.75 547 GLY A CA 1
ATOM 4333 C C . GLY A 1 547 ? 0.169 -17.421 -44.455 1.00 96.75 547 GLY A C 1
ATOM 4334 O O . GLY A 1 547 ? 0.834 -16.530 -44.986 1.00 96.75 547 GLY A O 1
ATOM 4335 N N . GLU A 1 548 ? 0.135 -17.614 -43.138 1.00 97.94 548 GLU A N 1
ATOM 4336 C CA . GLU A 1 548 ? 0.859 -16.841 -42.126 1.00 97.94 548 GLU A CA 1
ATOM 4337 C C . GLU A 1 548 ? 1.714 -17.774 -41.256 1.00 97.94 548 GLU A C 1
ATOM 4339 O O . GLU A 1 548 ? 1.363 -18.933 -41.040 1.00 97.94 548 GLU A O 1
ATOM 4344 N N . TYR A 1 549 ? 2.848 -17.274 -40.771 1.00 98.25 549 TYR A N 1
ATOM 4345 C CA . TYR A 1 549 ? 3.549 -17.840 -39.624 1.00 98.25 549 TYR A CA 1
ATOM 4346 C C . TYR A 1 549 ? 2.983 -17.211 -38.353 1.00 98.25 549 TYR A C 1
ATOM 4348 O O . TYR A 1 549 ? 2.771 -15.999 -38.315 1.00 98.25 549 TYR A O 1
ATOM 4356 N N . ARG A 1 550 ? 2.758 -18.026 -37.323 1.00 97.62 550 ARG A N 1
ATOM 4357 C CA . ARG A 1 550 ? 2.225 -17.620 -36.020 1.00 97.62 550 ARG A CA 1
ATOM 4358 C C . ARG A 1 550 ? 3.144 -18.115 -34.906 1.00 97.62 550 ARG A C 1
ATOM 4360 O O . ARG A 1 550 ? 3.562 -19.275 -34.931 1.00 97.62 550 ARG A O 1
ATOM 4367 N N . LEU A 1 551 ? 3.435 -17.245 -33.942 1.00 97.12 551 LEU A N 1
ATOM 4368 C CA . LEU A 1 551 ? 4.161 -17.599 -32.722 1.00 97.12 551 LEU A CA 1
ATOM 4369 C C . LEU A 1 551 ? 3.277 -18.457 -31.804 1.00 97.12 551 LEU A C 1
ATOM 4371 O O . LEU A 1 551 ? 2.070 -18.251 -31.727 1.00 97.12 551 LEU A O 1
ATOM 4375 N N . VAL A 1 552 ? 3.872 -19.407 -31.091 1.00 95.81 552 VAL A N 1
ATOM 4376 C CA . VAL A 1 552 ? 3.218 -20.194 -30.040 1.00 95.81 552 VAL A CA 1
ATOM 4377 C C . VAL A 1 552 ? 4.137 -20.184 -28.827 1.00 95.81 552 VAL A C 1
ATOM 4379 O O . VAL A 1 552 ? 5.267 -20.657 -28.919 1.00 95.81 552 VAL A O 1
ATOM 4382 N N . LEU A 1 553 ? 3.680 -19.658 -27.693 1.00 93.94 553 LEU A N 1
ATOM 4383 C CA . LEU A 1 553 ? 4.427 -19.770 -26.440 1.00 93.94 553 LEU A CA 1
ATOM 4384 C C . LEU A 1 553 ? 4.268 -21.202 -25.913 1.00 93.94 553 LEU A C 1
ATOM 4386 O O . LEU A 1 553 ? 3.155 -21.729 -25.886 1.00 93.94 553 LEU A O 1
ATOM 4390 N N . ILE A 1 554 ? 5.370 -21.862 -25.549 1.00 93.00 554 ILE A N 1
ATOM 4391 C CA . ILE A 1 554 ? 5.340 -23.263 -25.096 1.00 93.00 554 ILE A CA 1
ATOM 4392 C C . ILE A 1 554 ? 5.609 -23.360 -23.593 1.00 93.00 554 ILE A C 1
ATOM 4394 O O . ILE A 1 554 ? 4.933 -24.128 -22.908 1.00 93.00 554 ILE A O 1
ATOM 4398 N N . GLY A 1 555 ? 6.561 -22.575 -23.087 1.00 85.19 555 GLY A N 1
ATOM 4399 C CA . GLY A 1 555 ? 6.882 -22.468 -21.665 1.00 85.19 555 GLY A CA 1
ATOM 4400 C C . GLY A 1 555 ? 8.314 -21.991 -21.432 1.00 85.19 555 GLY A C 1
ATOM 4401 O O . GLY A 1 555 ? 9.104 -21.889 -22.369 1.00 85.19 555 GLY A O 1
ATOM 4402 N N . THR A 1 556 ? 8.657 -21.707 -20.178 1.00 74.75 556 THR A N 1
ATOM 4403 C CA . THR A 1 556 ? 10.051 -21.508 -19.755 1.00 74.75 556 THR A CA 1
ATOM 4404 C C . THR A 1 556 ? 10.800 -22.839 -19.809 1.00 74.75 556 THR A C 1
ATOM 4406 O O . THR A 1 556 ? 10.270 -23.839 -19.314 1.00 74.75 556 THR A O 1
ATOM 4409 N N . GLY A 1 557 ? 11.997 -22.839 -20.403 1.00 47.41 557 GLY A N 1
ATOM 4410 C CA . GLY A 1 557 ? 12.921 -23.983 -20.398 1.00 47.41 557 GLY A CA 1
ATOM 4411 C C . GLY A 1 557 ? 13.548 -24.249 -19.033 1.00 47.41 557 GLY A C 1
ATOM 4412 O O . GLY A 1 557 ? 13.707 -23.269 -18.264 1.00 47.41 557 GLY A O 1
#

Sequence (557 aa):
MLKHNFLVTKTVLPRWGIALTVLIMLSGLSLSACARTPTPPPTEAVPVTPTPDNPRVPLTATPSPTPSLMPPPEILGTFQFLEYTYTLRHGFDENNCTSEPRICPDYYFALLSDVYSWLYVQPGETYSLQFALDSRYQIQPVEPEQACQIQQDAQDANLIAVGCANTGEYVLLLEVKDTQQNVQYPLHLNVFSRPEQTDTPLMIPYALWVAEYELTHAPETDTRLFEPVTGTASEILAKHQQDRGQIAVGFSAVQLENGAQLQAEVTAEPGIFHIAISQDGQVIFTTEAPVRANDSFLGLWALGNQWFAEAMRSTENSFSAPAWGEIFEDGQSLNELHDYTESFNFQLMRGKPFYFFERDGRVGIVYDGQEVPLGYDRVLHYGCCSAGSLSPNQYENMVGFFAVRDGKWYYVEIGAYEGDLPTPFPAQNGWTPEYTATIPVASVRQSTREEIATLLFSQWLDHFKNPDADSQNGIEEYEILQIEFPENEMFASIKQEKGVDYVADVLFSVKPVIYVYSHWNAGNGTSTDQVWIRDKGLIIGVVQENGEYRLVLIGTG

Radius of gyration: 35.73 Å; chains: 1; bounding box: 82×80×117 Å